Protein AF-A0A0F7SEX9-F1 (afdb_monomer_lite)

Secondary structure (DSSP, 8-state):
-HHHHHHHHHHHHHHHHTS-TTS-TTHHHHHHHHHHHHTTS-S-HHHHHHHHHHHHHHHHHHS-TTTHHHHHHHHHHHHHHHHHHHHHHHHHHHHHHHTS-SSGGGSSS-------------------------------------------------------SSTTS-S-GGGHHHHHHHHH--S--TTSTTSHHHHHHHHHHHHHHHH-HHHHSPTT--HHHHHHHHHHHHHHHHHHHHHHHHH-------HHHHHHHHHHHHHHHHHHHHHTSSSSHHHHHHHHHHHHHHHHHBTTB-HHHHHHHSPPPPTT----HHHHHHHHHHHHHHHHTTS-GGGHHHHHHHHHHHHHHHHS---TT-HHHHHHHHHHHHHHHHHHHHHHHHHHHHHHHHS-TTTHHHHHHHHHHHHHHHHHHHHS-HHHHHHHHHHHHTTS-HHHHHHHHHTSSS--BPP--------------------------PPPPTTBPPGGGTTTHHHHHHHHHHHHHHHHHHHHHHHS-GGG------S---------PPPHHHHHHHHHHHHHHHHHH-TTSS----HHHHHHHHHTTSSSPPPHHHHHHHHHHHHHHTSTT-HHHHHHHHHHHHHHHHHHS------S------SS---S------------TTS-------TT--SHHHHHHHHHHHHHHHHHHHHHHHHSHHHHGGG-

Radius of gyration: 37.51 Å; chains: 1; bounding box: 91×116×95 Å

pLDDT: mean 74.97, std 20.55, range [26.09, 97.56]

Structure (mmCIF, N/CA/C/O backbone):
data_AF-A0A0F7SEX9-F1
#
_entry.id   AF-A0A0F7SEX9-F1
#
loop_
_atom_site.group_PDB
_atom_site.id
_atom_site.type_symbol
_atom_site.label_atom_id
_atom_site.label_alt_id
_atom_site.label_comp_id
_atom_site.label_asym_id
_atom_site.label_entity_id
_atom_site.label_seq_id
_atom_site.pdbx_PDB_ins_code
_atom_site.Cartn_x
_atom_site.Cartn_y
_atom_site.Cartn_z
_atom_site.occupancy
_atom_site.B_iso_or_equiv
_atom_site.auth_seq_id
_atom_site.auth_comp_id
_atom_site.auth_asym_id
_atom_site.auth_atom_id
_atom_site.pdbx_PDB_model_num
ATOM 1 N N . MET A 1 1 ? 26.754 -6.442 15.126 1.00 50.31 1 MET A N 1
ATOM 2 C CA . MET A 1 1 ? 25.385 -6.658 15.651 1.00 50.31 1 MET A CA 1
ATOM 3 C C . MET A 1 1 ? 24.502 -7.293 14.580 1.00 50.31 1 MET A C 1
ATOM 5 O O . MET A 1 1 ? 24.713 -8.472 14.364 1.00 50.31 1 MET A O 1
ATOM 9 N N . VAL A 1 2 ? 23.645 -6.578 13.833 1.00 46.88 2 VAL A N 1
ATOM 10 C CA . VAL A 1 2 ? 22.650 -7.182 12.898 1.00 46.88 2 VAL A CA 1
ATOM 11 C C . VAL A 1 2 ? 23.217 -8.250 11.938 1.00 46.88 2 VAL A C 1
ATOM 13 O O . VAL A 1 2 ? 22.609 -9.296 11.734 1.00 46.88 2 VAL A O 1
ATOM 16 N N . ASN A 1 3 ? 24.409 -8.035 11.370 1.00 50.75 3 ASN A N 1
ATOM 17 C CA . ASN A 1 3 ? 25.024 -9.010 10.457 1.00 50.75 3 ASN A CA 1
ATOM 18 C C . ASN A 1 3 ? 25.527 -10.284 11.179 1.00 50.75 3 ASN A C 1
ATOM 20 O O . ASN A 1 3 ? 25.442 -11.383 10.640 1.00 50.75 3 ASN A O 1
ATOM 24 N N . LEU A 1 4 ? 25.996 -10.135 12.423 1.00 54.22 4 LEU A N 1
ATOM 25 C CA . LEU A 1 4 ? 26.456 -11.219 13.298 1.00 54.22 4 LEU A CA 1
ATOM 26 C C . LEU A 1 4 ? 25.269 -12.037 13.834 1.00 54.22 4 LEU A C 1
ATOM 28 O O . LEU A 1 4 ? 25.316 -13.267 13.829 1.00 54.22 4 LEU A O 1
ATOM 32 N N . THR A 1 5 ? 24.191 -11.373 14.272 1.00 64.75 5 THR A N 1
ATOM 33 C CA . THR A 1 5 ? 22.962 -12.053 14.718 1.00 64.75 5 THR A CA 1
ATOM 34 C C . THR A 1 5 ? 22.307 -12.808 13.563 1.00 64.75 5 THR A C 1
ATOM 36 O O . THR A 1 5 ? 21.886 -13.942 13.751 1.00 64.75 5 THR A O 1
ATOM 39 N N . SER A 1 6 ? 22.326 -12.254 12.345 1.00 61.44 6 SER A N 1
ATOM 40 C CA . SER A 1 6 ? 21.881 -12.949 11.127 1.00 61.44 6 SER A CA 1
ATOM 41 C C . SER A 1 6 ? 22.706 -14.210 10.820 1.00 61.44 6 SER A C 1
ATOM 43 O O . SER A 1 6 ? 22.140 -15.283 10.604 1.00 61.44 6 SER A O 1
ATOM 45 N N . GLN A 1 7 ? 24.044 -14.134 10.867 1.00 66.31 7 GLN A N 1
ATOM 46 C CA . GLN A 1 7 ? 24.910 -15.295 10.611 1.00 66.31 7 GLN A CA 1
ATOM 47 C C . GLN A 1 7 ? 24.796 -16.382 11.692 1.00 66.31 7 GLN A C 1
ATOM 49 O O . GLN A 1 7 ? 24.700 -17.565 11.362 1.00 66.31 7 GLN A O 1
ATOM 54 N N . THR A 1 8 ? 24.738 -16.007 12.973 1.00 66.38 8 THR A N 1
ATOM 55 C CA . THR A 1 8 ? 24.529 -16.972 14.072 1.00 66.38 8 THR A CA 1
ATOM 56 C C . THR A 1 8 ? 23.130 -17.591 14.046 1.00 66.38 8 THR A C 1
ATOM 58 O O . THR A 1 8 ? 23.000 -18.793 14.280 1.00 66.38 8 THR A O 1
ATOM 61 N N . TRP A 1 9 ? 22.094 -16.830 13.677 1.00 73.69 9 TRP A N 1
ATOM 62 C CA . TRP A 1 9 ? 20.739 -17.347 13.459 1.00 73.69 9 TRP A CA 1
ATOM 63 C C . TRP A 1 9 ? 20.688 -18.346 12.292 1.00 73.69 9 TRP A C 1
ATOM 65 O O . TRP A 1 9 ? 20.165 -19.446 12.460 1.00 73.69 9 TRP A O 1
ATOM 75 N N . LEU A 1 10 ? 21.322 -18.038 11.152 1.00 67.31 10 LEU A N 1
ATOM 76 C CA . LEU A 1 10 ? 21.461 -18.963 10.015 1.00 67.31 10 LEU A CA 1
ATOM 77 C C . LEU A 1 10 ? 22.216 -20.247 10.393 1.00 67.31 10 LEU A C 1
ATOM 79 O O . LEU A 1 10 ? 21.795 -21.344 10.016 1.00 67.31 10 LEU A O 1
ATOM 83 N N . ALA A 1 11 ? 23.304 -20.137 11.160 1.00 69.31 11 ALA A N 1
ATOM 84 C CA . ALA A 1 11 ? 24.061 -21.291 11.641 1.00 69.31 11 ALA A CA 1
ATOM 85 C C . ALA A 1 11 ? 23.218 -22.179 12.575 1.00 69.31 11 ALA A C 1
ATOM 87 O O . ALA A 1 11 ? 23.200 -23.399 12.412 1.00 69.31 11 ALA A O 1
ATOM 88 N N . LEU A 1 12 ? 22.458 -21.584 13.502 1.00 67.50 12 LEU A N 1
ATOM 89 C CA . LEU A 1 12 ? 21.569 -22.312 14.414 1.00 67.50 12 LEU A CA 1
ATOM 90 C C . LEU A 1 12 ? 20.350 -22.917 13.705 1.00 67.50 12 LEU A C 1
ATOM 92 O O . LEU A 1 12 ? 19.963 -24.035 14.033 1.00 67.50 12 LEU A O 1
ATOM 96 N N . GLN A 1 13 ? 19.785 -22.252 12.695 1.00 73.56 13 GLN A N 1
ATOM 97 C CA . GLN A 1 13 ? 18.715 -22.805 11.858 1.00 73.56 13 GLN A CA 1
ATOM 98 C C . GLN A 1 13 ? 19.221 -23.978 10.993 1.00 73.56 13 GLN A C 1
ATOM 100 O O . GLN A 1 13 ? 18.533 -24.991 10.820 1.00 73.56 13 GLN A O 1
ATOM 105 N N . THR A 1 14 ? 20.462 -23.889 10.507 1.00 72.44 14 THR A N 1
ATOM 106 C CA . THR A 1 14 ? 21.140 -24.988 9.802 1.00 72.44 14 THR A CA 1
ATOM 107 C C . THR A 1 14 ? 21.439 -26.149 10.756 1.00 72.44 14 THR A C 1
ATOM 109 O O . THR A 1 14 ? 21.273 -27.307 10.385 1.00 72.44 14 THR A O 1
ATOM 112 N N . LEU A 1 15 ? 21.808 -25.879 12.011 1.00 67.00 15 LEU A N 1
ATOM 113 C CA . LEU A 1 15 ? 21.978 -26.916 13.032 1.00 67.00 15 LEU A CA 1
ATOM 114 C C . LEU A 1 15 ? 20.634 -27.598 13.356 1.00 67.00 15 LEU A C 1
ATOM 116 O O . LEU A 1 15 ? 20.541 -28.823 13.331 1.00 67.00 15 LEU A O 1
ATOM 120 N N . ALA A 1 16 ? 19.577 -26.809 13.575 1.00 70.50 16 ALA A N 1
ATOM 121 C CA . ALA A 1 16 ? 18.230 -27.279 13.903 1.00 70.50 16 ALA A CA 1
ATOM 122 C C . ALA A 1 16 ? 17.626 -28.192 12.828 1.00 70.50 16 ALA A C 1
ATOM 124 O O . ALA A 1 16 ? 17.022 -29.210 13.151 1.00 70.50 16 ALA A O 1
ATOM 125 N N . SER A 1 17 ? 17.819 -27.857 11.550 1.00 69.62 17 SER A N 1
ATOM 126 C CA . SER A 1 17 ? 17.311 -28.652 10.421 1.00 69.62 17 SER A CA 1
ATOM 127 C C . SER A 1 17 ? 18.045 -29.985 10.206 1.00 69.62 17 SER A C 1
ATOM 129 O O . SER A 1 17 ? 17.535 -30.841 9.486 1.00 69.62 17 SER A O 1
ATOM 131 N N . ASN A 1 18 ? 19.196 -30.195 10.856 1.00 64.62 18 ASN A N 1
ATOM 132 C CA . ASN A 1 18 ? 19.964 -31.444 10.809 1.00 64.62 18 ASN A CA 1
ATOM 133 C C . ASN A 1 18 ? 19.754 -32.356 12.037 1.00 64.62 18 ASN A C 1
ATOM 135 O O . ASN A 1 18 ? 20.327 -33.445 12.084 1.00 64.62 18 ASN A O 1
ATOM 139 N N . LEU A 1 19 ? 18.961 -31.940 13.031 1.00 62.06 19 LEU A N 1
ATOM 140 C CA . LEU A 1 19 ? 18.776 -32.666 14.294 1.00 62.06 19 LEU A CA 1
ATOM 141 C C . LEU A 1 19 ? 17.376 -33.310 14.383 1.00 62.06 19 LEU A C 1
ATOM 143 O O . LEU A 1 19 ? 16.399 -32.742 13.892 1.00 62.06 19 LEU A O 1
ATOM 147 N N . PRO A 1 20 ? 17.240 -34.505 14.996 1.00 62.12 20 PRO A N 1
ATOM 148 C CA . PRO A 1 20 ? 15.960 -35.202 15.066 1.00 62.12 20 PRO A CA 1
ATOM 149 C C . PRO A 1 20 ? 14.944 -34.430 15.934 1.00 62.12 20 PRO A C 1
ATOM 151 O O . PRO A 1 20 ? 15.291 -33.964 17.024 1.00 62.12 20 PRO A O 1
ATOM 154 N N . PRO A 1 21 ? 13.664 -34.341 15.515 1.00 55.91 21 PRO A N 1
ATOM 155 C CA . PRO A 1 21 ? 12.673 -33.444 16.124 1.00 55.91 21 PRO A CA 1
ATOM 156 C C . PRO A 1 21 ? 12.322 -33.775 17.583 1.00 55.91 21 PRO A C 1
ATOM 158 O O . PRO A 1 21 ? 11.747 -32.945 18.283 1.00 55.91 21 PRO A O 1
ATOM 161 N N . SER A 1 22 ? 12.680 -34.966 18.067 1.00 50.59 22 SER A N 1
ATOM 162 C CA . SER A 1 22 ? 12.463 -35.402 19.449 1.00 50.59 22 SER A CA 1
ATOM 163 C C . SER A 1 22 ? 13.447 -34.817 20.471 1.00 50.59 22 SER A C 1
ATOM 165 O O . SER A 1 22 ? 13.257 -35.053 21.659 1.00 50.59 22 SER A O 1
ATOM 167 N N . ALA A 1 23 ? 14.509 -34.117 20.046 1.00 51.88 23 ALA A N 1
ATOM 168 C CA . ALA A 1 23 ? 15.618 -33.749 20.935 1.00 51.88 23 ALA A CA 1
ATOM 169 C C . ALA A 1 23 ? 15.645 -32.281 21.416 1.00 51.88 23 ALA A C 1
ATOM 171 O O . ALA A 1 23 ? 16.229 -32.021 22.462 1.00 51.88 23 ALA A O 1
ATOM 172 N N . LEU A 1 24 ? 15.088 -31.315 20.667 1.00 59.19 24 LEU A N 1
ATOM 173 C CA . LEU A 1 24 ? 15.517 -29.900 20.781 1.00 59.19 24 LEU A CA 1
ATOM 174 C C . LEU A 1 24 ? 14.418 -28.821 20.654 1.00 59.19 24 LEU A C 1
ATOM 176 O O . LEU A 1 24 ? 14.728 -27.653 20.427 1.00 59.19 24 LEU A O 1
ATOM 180 N N . SER A 1 25 ? 13.134 -29.159 20.800 1.00 62.50 25 SER A N 1
ATOM 181 C CA . SER A 1 25 ? 12.043 -28.235 20.432 1.00 62.50 25 SER A CA 1
ATOM 182 C C . SER A 1 25 ? 11.862 -26.998 21.327 1.00 62.50 25 SER A C 1
ATOM 184 O O . SER A 1 25 ? 11.297 -26.014 20.855 1.00 62.50 25 SER A O 1
ATOM 186 N N . THR A 1 26 ? 12.316 -26.998 22.585 1.00 66.88 26 THR A N 1
ATOM 187 C CA . THR A 1 26 ? 12.073 -25.888 23.533 1.00 66.88 26 THR A CA 1
ATOM 188 C C . THR A 1 26 ? 13.265 -24.942 23.677 1.00 66.88 26 THR A C 1
ATOM 190 O O . THR A 1 26 ? 13.129 -23.748 23.418 1.00 66.88 26 THR A O 1
ATOM 193 N N . GLU A 1 27 ? 14.443 -25.446 24.055 1.00 67.38 27 GLU A N 1
ATOM 194 C CA . GLU A 1 27 ? 15.616 -24.598 24.333 1.00 67.38 27 GLU A CA 1
ATOM 195 C C . GLU A 1 27 ? 16.182 -23.934 23.071 1.00 67.38 27 GLU A C 1
ATOM 197 O O . GLU A 1 27 ? 16.547 -22.759 23.104 1.00 67.38 27 GLU A O 1
ATOM 202 N N . LEU A 1 28 ? 16.205 -24.651 21.942 1.00 70.88 28 LEU A N 1
ATOM 203 C CA . LEU A 1 28 ? 16.717 -24.114 20.680 1.00 70.88 28 LEU A CA 1
ATOM 204 C C . LEU A 1 28 ? 15.730 -23.110 20.061 1.00 70.88 28 LEU A C 1
ATOM 206 O O . LEU A 1 28 ? 16.152 -22.067 19.566 1.00 70.88 28 LEU A O 1
ATOM 210 N N . SER A 1 29 ? 14.420 -23.352 20.186 1.00 69.19 29 SER A N 1
ATOM 211 C CA . SER A 1 29 ? 13.394 -22.357 19.843 1.00 69.19 29 SER A CA 1
ATOM 212 C C . SER A 1 29 ? 13.515 -21.101 20.709 1.00 69.19 29 SER A C 1
ATOM 214 O O . SER A 1 29 ? 13.436 -19.998 20.184 1.00 69.19 29 SER A O 1
ATOM 216 N N . SER A 1 30 ? 13.785 -21.243 22.013 1.00 72.44 30 SER A N 1
ATOM 217 C CA . SER A 1 30 ? 14.062 -20.103 22.899 1.00 72.44 30 SER A CA 1
ATOM 218 C C . SER A 1 30 ? 15.285 -19.301 22.431 1.00 72.44 30 SER A C 1
ATOM 220 O O . SER A 1 30 ? 15.210 -18.080 22.308 1.00 72.44 30 SER A O 1
ATOM 222 N N . ALA A 1 31 ? 16.386 -19.977 22.076 1.00 68.06 31 ALA A N 1
ATOM 223 C CA . ALA A 1 31 ? 17.592 -19.329 21.554 1.00 68.06 31 ALA A CA 1
ATOM 224 C C . ALA A 1 31 ? 17.346 -18.576 20.231 1.00 68.06 31 ALA A C 1
ATOM 226 O O . ALA A 1 31 ? 17.826 -17.455 20.063 1.00 68.06 31 ALA A O 1
ATOM 227 N N . LEU A 1 32 ? 16.579 -19.166 19.306 1.00 69.12 32 LEU A N 1
ATOM 228 C CA . LEU A 1 32 ? 16.201 -18.516 18.047 1.00 69.12 32 LEU A CA 1
ATOM 229 C C . LEU A 1 32 ? 15.295 -17.299 18.278 1.00 69.12 32 LEU A C 1
ATOM 231 O O . LEU A 1 32 ? 15.497 -16.281 17.620 1.00 69.12 32 LEU A O 1
ATOM 235 N N . THR A 1 33 ? 14.360 -17.363 19.233 1.00 71.56 33 THR A N 1
ATOM 236 C CA . THR A 1 33 ? 13.505 -16.224 19.609 1.00 71.56 33 THR A CA 1
ATOM 237 C C . THR A 1 33 ? 14.325 -15.077 20.205 1.00 71.56 33 THR A C 1
ATOM 239 O O . THR A 1 33 ? 14.136 -13.936 19.797 1.00 71.56 33 THR A O 1
ATOM 242 N N . VAL A 1 34 ? 15.280 -15.367 21.101 1.00 69.50 34 VAL A N 1
ATOM 243 C CA . VAL A 1 34 ? 16.182 -14.354 21.690 1.00 69.50 34 VAL A CA 1
ATOM 244 C C . VAL A 1 34 ? 17.080 -13.707 20.627 1.00 69.50 34 VAL A C 1
ATOM 246 O O . VAL A 1 34 ? 17.267 -12.493 20.631 1.00 69.50 34 VAL A O 1
ATOM 249 N N . LEU A 1 35 ? 17.598 -14.482 19.667 1.00 64.44 35 LEU A N 1
ATOM 250 C CA . LEU A 1 35 ? 18.348 -13.926 18.531 1.00 64.44 35 LEU A CA 1
ATOM 251 C C . LEU A 1 35 ? 17.476 -13.072 17.611 1.00 64.44 35 LEU A C 1
ATOM 253 O O . LEU A 1 35 ? 17.944 -12.059 17.097 1.00 64.44 35 LEU A O 1
ATOM 257 N N . GLN A 1 36 ? 16.221 -13.469 17.406 1.00 65.38 36 GLN A N 1
ATOM 258 C CA . GLN A 1 36 ? 15.278 -12.724 16.584 1.00 65.38 36 GLN A CA 1
ATOM 259 C C . GLN A 1 36 ? 14.881 -11.394 17.242 1.00 65.38 36 GLN A C 1
ATOM 261 O O . GLN A 1 36 ? 14.830 -10.389 16.540 1.00 65.38 36 GLN A O 1
ATOM 266 N N . SER A 1 37 ? 14.683 -11.343 18.566 1.00 64.06 37 SER A N 1
ATOM 267 C CA . SER A 1 37 ? 14.454 -10.076 19.280 1.00 64.06 37 SER A CA 1
ATOM 268 C C . SER A 1 37 ? 15.699 -9.179 19.287 1.00 64.06 37 SER A C 1
ATOM 270 O O . SER A 1 37 ? 15.597 -7.994 18.974 1.00 64.06 37 SER A O 1
ATOM 272 N N . ALA A 1 38 ? 16.884 -9.748 19.543 1.00 62.81 38 ALA A N 1
ATOM 273 C CA . ALA A 1 38 ? 18.155 -9.013 19.546 1.00 62.81 38 ALA A CA 1
ATOM 274 C C . ALA A 1 38 ? 18.542 -8.451 18.163 1.00 62.81 38 ALA A C 1
ATOM 276 O O . ALA A 1 38 ? 19.278 -7.469 18.055 1.00 62.81 38 ALA A O 1
ATOM 277 N N . ALA A 1 39 ? 18.063 -9.071 17.080 1.00 55.50 39 ALA A N 1
ATOM 278 C CA . ALA A 1 39 ? 18.283 -8.597 15.717 1.00 55.50 39 ALA A CA 1
ATOM 279 C C . ALA A 1 39 ? 17.370 -7.428 15.303 1.00 55.50 39 ALA A C 1
ATOM 281 O O . ALA A 1 39 ? 17.669 -6.795 14.289 1.00 55.50 39 ALA A O 1
ATOM 282 N N . LEU A 1 40 ? 16.280 -7.165 16.038 1.00 50.12 40 LEU A N 1
ATOM 283 C CA . LEU A 1 40 ? 15.238 -6.222 15.626 1.00 50.12 40 LEU A CA 1
ATOM 284 C C . LEU A 1 40 ? 15.332 -4.846 16.315 1.00 50.12 40 LEU A C 1
ATOM 286 O O . LEU A 1 40 ? 15.417 -3.862 15.587 1.00 50.12 40 LEU A O 1
ATOM 290 N N . ASP A 1 41 ? 15.372 -4.748 17.656 1.00 54.31 41 ASP A N 1
ATOM 291 C CA . ASP A 1 41 ? 15.029 -3.468 18.332 1.00 54.31 41 ASP A CA 1
ATOM 292 C C . ASP A 1 41 ? 15.839 -3.060 19.599 1.00 54.31 41 ASP A C 1
ATOM 294 O O . ASP A 1 41 ? 15.456 -2.116 20.292 1.00 54.31 41 ASP A O 1
ATOM 298 N N . SER A 1 42 ? 16.964 -3.705 19.948 1.00 44.41 42 SER A N 1
ATOM 299 C CA . SER A 1 42 ? 17.613 -3.473 21.264 1.00 44.41 42 SER A CA 1
ATOM 300 C C . SER A 1 42 ? 18.743 -2.419 21.315 1.00 44.41 42 SER A C 1
ATOM 302 O O . SER A 1 42 ? 19.678 -2.479 20.511 1.00 44.41 42 SER A O 1
ATOM 304 N N . PRO A 1 43 ? 18.752 -1.506 22.317 1.00 43.81 43 PRO A N 1
ATOM 305 C CA . PRO A 1 43 ? 19.847 -0.563 22.570 1.00 43.81 43 PRO A CA 1
ATOM 306 C C . PRO A 1 43 ? 20.929 -1.064 23.557 1.00 43.81 43 PRO A C 1
ATOM 308 O O . PRO A 1 43 ? 21.867 -0.317 23.834 1.00 43.81 43 PRO A O 1
ATOM 311 N N . SER A 1 44 ? 20.823 -2.279 24.123 1.00 51.47 44 SER A N 1
ATOM 312 C CA . SER A 1 44 ? 21.706 -2.770 25.206 1.00 51.47 44 SER A CA 1
ATOM 313 C C . SER A 1 44 ? 22.398 -4.103 24.859 1.00 51.47 44 SER A C 1
ATOM 315 O O . SER A 1 44 ? 21.866 -5.173 25.163 1.00 51.47 44 SER A O 1
ATOM 317 N N . PRO A 1 45 ? 23.612 -4.088 24.267 1.00 55.31 45 PRO A N 1
ATOM 318 C CA . PRO A 1 45 ? 24.263 -5.300 23.755 1.00 55.31 45 PRO A CA 1
ATOM 319 C C . PRO A 1 45 ? 24.773 -6.272 24.834 1.00 55.31 45 PRO A C 1
ATOM 321 O O . PRO A 1 45 ? 25.114 -7.408 24.516 1.00 55.31 45 PRO A O 1
ATOM 324 N N . THR A 1 46 ? 24.881 -5.853 26.098 1.00 57.88 46 THR A N 1
ATOM 325 C CA . THR A 1 46 ? 25.536 -6.644 27.157 1.00 57.88 46 THR A CA 1
ATOM 326 C C . THR A 1 46 ? 24.602 -7.628 27.858 1.00 57.88 46 THR A C 1
ATOM 328 O O . THR A 1 46 ? 25.022 -8.740 28.169 1.00 57.88 46 THR A O 1
ATOM 331 N N . THR A 1 47 ? 23.343 -7.256 28.095 1.00 61.56 47 THR A N 1
ATOM 332 C CA . THR A 1 47 ? 22.352 -8.095 28.792 1.00 61.56 47 THR A CA 1
ATOM 333 C C . THR A 1 47 ? 21.885 -9.268 27.936 1.00 61.56 47 THR A C 1
ATOM 335 O O . THR A 1 47 ? 21.977 -10.417 28.360 1.00 61.56 47 THR A O 1
ATOM 338 N N . GLU A 1 48 ? 21.478 -9.001 26.694 1.00 65.06 48 GLU A N 1
ATOM 339 C CA . GLU A 1 48 ? 20.997 -10.038 25.769 1.00 65.06 48 GLU A CA 1
ATOM 340 C C . GLU A 1 48 ? 22.084 -11.051 25.418 1.00 65.06 48 GLU A C 1
ATOM 342 O O . GLU A 1 48 ? 21.797 -12.226 25.200 1.00 65.06 48 GLU A O 1
ATOM 347 N N . TRP A 1 49 ? 23.349 -10.626 25.419 1.00 67.56 49 TRP A N 1
ATOM 348 C CA . TRP A 1 49 ? 24.460 -11.535 25.188 1.00 67.56 49 TRP A CA 1
ATOM 349 C C . TRP A 1 49 ? 24.671 -12.529 26.333 1.00 67.56 49 TRP A C 1
ATOM 351 O O . TRP A 1 49 ? 24.961 -13.699 26.083 1.00 67.56 49 TRP A O 1
ATOM 361 N N . VAL A 1 50 ? 24.480 -12.099 27.583 1.00 70.88 50 VAL A N 1
ATOM 362 C CA . VAL A 1 50 ? 24.534 -12.993 28.749 1.00 70.88 50 VAL A CA 1
ATOM 363 C C . VAL A 1 50 ? 23.394 -14.014 28.691 1.00 70.88 50 VAL A C 1
ATOM 365 O O . VAL A 1 50 ? 23.632 -15.203 28.904 1.00 70.88 50 VAL A O 1
ATOM 368 N N . ASP A 1 51 ? 22.183 -13.601 28.314 1.00 70.25 51 ASP A N 1
ATOM 369 C CA . ASP A 1 51 ? 21.045 -14.517 28.162 1.00 70.25 51 ASP A CA 1
ATOM 370 C C . ASP A 1 51 ? 21.201 -15.472 26.968 1.00 70.25 51 ASP A C 1
ATOM 372 O O . ASP A 1 51 ? 20.897 -16.667 27.079 1.00 70.25 51 ASP A O 1
ATOM 376 N N . LEU A 1 52 ? 21.773 -14.996 25.858 1.00 74.75 52 LEU A N 1
ATOM 377 C CA . LEU A 1 52 ? 22.179 -15.829 24.729 1.00 74.75 52 LEU A CA 1
ATOM 378 C C . LEU A 1 52 ? 23.206 -16.883 25.168 1.00 74.75 52 LEU A C 1
ATOM 380 O O . LEU A 1 52 ? 23.012 -18.070 24.903 1.00 74.75 52 LEU A O 1
ATOM 384 N N . GLN A 1 53 ? 24.271 -16.481 25.872 1.00 72.44 53 GLN A N 1
ATOM 385 C CA . GLN A 1 53 ? 25.279 -17.407 26.394 1.00 72.44 53 GLN A CA 1
ATOM 386 C C . GLN A 1 53 ? 24.661 -18.444 27.333 1.00 72.44 53 GLN A C 1
ATOM 388 O O . GLN A 1 53 ? 24.889 -19.639 27.157 1.00 72.44 53 GLN A O 1
ATOM 393 N N . ASN A 1 54 ? 23.838 -18.011 28.290 1.00 73.44 54 ASN A N 1
ATOM 394 C CA . ASN A 1 54 ? 23.154 -18.897 29.231 1.00 73.44 54 ASN A CA 1
ATOM 395 C C . ASN A 1 54 ? 22.246 -19.910 28.515 1.00 73.44 54 ASN A C 1
ATOM 397 O O . ASN A 1 54 ? 22.153 -21.064 28.937 1.00 73.44 54 ASN A O 1
ATOM 401 N N . THR A 1 55 ? 21.601 -19.508 27.419 1.00 74.31 55 THR A N 1
ATOM 402 C CA . THR A 1 55 ? 20.746 -20.395 26.618 1.00 74.31 55 THR A CA 1
ATOM 403 C C . THR A 1 55 ? 21.576 -21.359 25.765 1.00 74.31 55 THR A C 1
ATOM 405 O O . THR A 1 55 ? 21.292 -22.555 25.742 1.00 74.31 55 THR A O 1
ATOM 408 N N . LEU A 1 56 ? 22.659 -20.895 25.136 1.00 75.50 56 LEU A N 1
ATOM 409 C CA . LEU A 1 56 ? 23.557 -21.742 24.342 1.00 75.50 56 LEU A CA 1
ATOM 410 C C . LEU A 1 56 ? 24.355 -22.735 25.206 1.00 75.50 56 LEU A C 1
ATOM 412 O O . LEU A 1 56 ? 24.625 -23.846 24.755 1.00 75.50 56 LEU A O 1
ATOM 416 N N . ILE A 1 57 ? 24.657 -22.401 26.466 1.00 75.88 57 ILE A N 1
ATOM 417 C CA . ILE A 1 57 ? 25.229 -23.337 27.450 1.00 75.88 57 ILE A CA 1
ATOM 418 C C . ILE A 1 57 ? 24.252 -24.484 27.755 1.00 75.88 57 ILE A C 1
ATOM 420 O O . ILE A 1 57 ? 24.681 -25.637 27.823 1.00 75.88 57 ILE A O 1
ATOM 424 N N . LYS A 1 58 ? 22.947 -24.201 27.886 1.00 77.25 58 LYS A N 1
ATOM 425 C CA . LYS A 1 58 ? 21.915 -25.238 28.072 1.00 77.25 58 LYS A CA 1
ATOM 426 C C . LYS A 1 58 ? 21.787 -26.127 26.835 1.00 77.25 58 LYS A C 1
ATOM 428 O O . LYS A 1 58 ? 21.944 -27.338 26.947 1.00 77.25 58 LYS A O 1
ATOM 433 N N . VAL A 1 59 ? 21.674 -25.530 25.643 1.00 77.06 59 VAL A N 1
ATOM 434 C CA . VAL A 1 59 ? 21.655 -26.272 24.367 1.00 77.06 59 VAL A CA 1
ATOM 435 C C . VAL A 1 59 ? 22.904 -27.156 24.213 1.00 77.06 59 VAL A C 1
ATOM 437 O O . VAL A 1 59 ? 22.788 -28.311 23.811 1.00 77.06 59 VAL A O 1
ATOM 440 N N . ARG A 1 60 ? 24.096 -26.676 24.602 1.00 80.56 60 ARG A N 1
ATOM 441 C CA . ARG A 1 60 ? 25.342 -27.467 24.602 1.00 80.56 60 ARG A CA 1
ATOM 442 C C . ARG A 1 60 ? 25.304 -28.654 25.571 1.00 80.56 60 ARG A C 1
ATOM 444 O O . ARG A 1 60 ? 25.856 -29.705 25.251 1.00 80.56 60 ARG A O 1
ATOM 451 N N . ALA A 1 61 ? 24.675 -28.501 26.736 1.00 77.00 61 ALA A N 1
ATOM 452 C CA . ALA A 1 61 ? 24.485 -29.589 27.696 1.00 77.00 61 ALA A CA 1
ATOM 453 C C . ALA A 1 61 ? 23.471 -30.639 27.197 1.00 77.00 61 ALA A C 1
ATOM 455 O O . ALA A 1 61 ? 23.642 -31.824 27.476 1.00 77.00 61 ALA A O 1
ATOM 456 N N . SER A 1 62 ? 22.470 -30.206 26.424 1.00 75.00 62 SER A N 1
ATOM 457 C CA . SER A 1 62 ? 21.419 -31.042 25.825 1.00 75.00 62 SER A CA 1
ATOM 458 C C . SER A 1 62 ? 21.845 -31.768 24.528 1.00 75.00 62 SER A C 1
ATOM 460 O O . SER A 1 62 ? 21.150 -32.679 24.079 1.00 75.00 62 SER A O 1
ATOM 462 N N . LEU A 1 63 ? 22.978 -31.401 23.913 1.00 79.44 63 LEU A N 1
ATOM 463 C CA . LEU A 1 63 ? 23.498 -32.025 22.685 1.00 79.44 63 LEU A CA 1
ATOM 464 C C . LEU A 1 63 ? 24.276 -33.327 22.937 1.00 79.44 63 LEU A C 1
ATOM 466 O O . LEU A 1 63 ? 25.006 -33.471 23.920 1.00 79.44 63 LEU A O 1
ATOM 470 N N . GLN A 1 64 ? 24.196 -34.254 21.976 1.00 83.81 64 GLN A N 1
ATOM 471 C CA . GLN A 1 64 ? 25.032 -35.458 21.957 1.00 83.81 64 GLN A CA 1
ATOM 472 C C . GLN A 1 64 ? 26.517 -35.101 21.775 1.00 83.81 64 GLN A C 1
ATOM 474 O O . GLN A 1 64 ? 26.860 -34.135 21.091 1.00 83.81 64 GLN A O 1
ATOM 479 N N . GLU A 1 65 ? 27.411 -35.920 22.341 1.00 81.38 65 GLU A N 1
ATOM 480 C CA . GLU A 1 65 ? 28.872 -35.718 22.330 1.00 81.38 65 GLU A CA 1
ATOM 481 C C . GLU A 1 65 ? 29.460 -35.435 20.935 1.00 81.38 65 GLU A C 1
ATOM 483 O O . GLU A 1 65 ? 30.439 -34.703 20.810 1.00 81.38 65 GLU A O 1
ATOM 488 N N . GLN A 1 66 ? 28.842 -35.984 19.885 1.00 76.88 66 GLN A N 1
ATOM 489 C CA . GLN A 1 66 ? 29.287 -35.861 18.496 1.00 76.88 66 GLN A CA 1
ATOM 490 C C . GLN A 1 66 ? 28.987 -34.487 17.859 1.00 76.88 66 GLN A C 1
ATOM 492 O O . GLN A 1 66 ? 29.667 -34.105 16.906 1.00 76.88 66 GLN A O 1
ATOM 497 N N . ASP A 1 67 ? 28.021 -33.724 18.387 1.00 77.69 67 ASP A N 1
ATOM 498 C CA . ASP A 1 67 ? 27.620 -32.413 17.847 1.00 77.69 67 ASP A CA 1
ATOM 499 C C . ASP A 1 67 ? 28.127 -31.219 18.670 1.00 77.69 67 ASP A C 1
ATOM 501 O O . ASP A 1 67 ? 28.256 -30.116 18.129 1.00 77.69 67 ASP A O 1
ATOM 505 N N . LYS A 1 68 ? 28.519 -31.440 19.935 1.00 81.62 68 LYS A N 1
ATOM 506 C CA . LYS A 1 68 ? 29.214 -30.444 20.775 1.00 81.62 68 LYS A CA 1
ATOM 507 C C . LYS A 1 68 ? 30.357 -29.701 20.049 1.00 81.62 68 LYS A C 1
ATOM 509 O O . LYS A 1 68 ? 30.323 -28.472 20.074 1.00 81.62 68 LYS A O 1
ATOM 514 N N . PRO A 1 69 ? 31.303 -30.355 19.332 1.00 83.75 69 PRO A N 1
ATOM 515 C CA . PRO A 1 69 ? 32.392 -29.637 18.659 1.00 83.75 69 PRO A CA 1
ATOM 516 C C . PRO A 1 69 ? 31.933 -28.693 17.534 1.00 83.75 69 PRO A C 1
ATOM 518 O O . PRO A 1 69 ? 32.613 -27.706 17.265 1.00 83.75 69 PRO A O 1
ATOM 521 N N . LYS A 1 70 ? 30.781 -28.940 16.887 1.00 76.88 70 LYS A N 1
ATOM 522 C CA . LYS A 1 70 ? 30.234 -28.015 15.874 1.00 76.88 70 LYS A CA 1
ATOM 523 C C . LYS A 1 70 ? 29.669 -26.755 16.525 1.00 76.88 70 LYS A C 1
ATOM 525 O O . LYS A 1 70 ? 29.914 -25.657 16.035 1.00 76.88 70 LYS A O 1
ATOM 530 N N . LEU A 1 71 ? 28.933 -26.910 17.630 1.00 78.88 71 LEU A N 1
ATOM 531 C CA . LEU A 1 71 ? 28.424 -25.768 18.391 1.00 78.88 71 LEU A CA 1
ATOM 532 C C . LEU A 1 71 ? 29.578 -24.957 18.998 1.00 78.88 71 LEU A C 1
ATOM 534 O O . LEU A 1 71 ? 29.537 -23.731 18.970 1.00 78.88 71 LEU A O 1
ATOM 538 N N . ASP A 1 72 ? 30.627 -25.628 19.477 1.00 80.94 72 ASP A N 1
ATOM 539 C CA . ASP A 1 72 ? 31.826 -24.980 20.017 1.00 80.94 72 ASP A CA 1
ATOM 540 C C . ASP A 1 72 ? 32.580 -24.159 18.964 1.00 80.94 72 ASP A C 1
ATOM 542 O O . ASP A 1 72 ? 33.023 -23.052 19.270 1.00 80.94 72 ASP A O 1
ATOM 546 N N . GLN A 1 73 ? 32.661 -24.642 17.719 1.00 82.19 73 GLN A N 1
ATOM 547 C CA . GLN A 1 73 ? 33.209 -23.873 16.600 1.00 82.19 73 GLN A CA 1
ATOM 548 C C . GLN A 1 73 ? 32.373 -22.610 16.326 1.00 82.19 73 GLN A C 1
ATOM 550 O O . GLN A 1 73 ? 32.920 -21.512 16.320 1.00 82.19 73 GLN A O 1
ATOM 555 N N . ILE A 1 74 ? 31.045 -22.741 16.205 1.00 75.25 74 ILE A N 1
ATOM 556 C CA . ILE A 1 74 ? 30.128 -21.605 15.973 1.00 75.25 74 ILE A CA 1
ATOM 557 C C . ILE A 1 74 ? 30.226 -20.565 17.107 1.00 75.25 74 ILE A C 1
ATOM 559 O O . ILE A 1 74 ? 30.243 -19.361 16.852 1.00 75.25 74 ILE A O 1
ATOM 563 N N . LEU A 1 75 ? 30.325 -21.019 18.361 1.00 76.25 75 LEU A N 1
ATOM 564 C CA . LEU A 1 75 ? 30.523 -20.156 19.529 1.00 76.25 75 LEU A CA 1
ATOM 565 C C . LEU A 1 75 ? 31.894 -19.464 19.524 1.00 76.25 75 LEU A C 1
ATOM 567 O O . LEU A 1 75 ? 31.989 -18.312 19.947 1.00 76.25 75 LEU A O 1
ATOM 571 N N . SER A 1 76 ? 32.944 -20.149 19.067 1.00 79.38 76 SER A N 1
ATOM 572 C CA . SER A 1 76 ? 34.292 -19.588 18.940 1.00 79.38 76 SER A CA 1
ATOM 573 C C . SER A 1 76 ? 34.348 -18.502 17.865 1.00 79.38 76 SER A C 1
ATOM 575 O O . SER A 1 76 ? 34.841 -17.407 18.132 1.00 79.38 76 SER A O 1
ATOM 577 N N . ASP A 1 77 ? 33.788 -18.777 16.686 1.00 74.06 77 ASP A N 1
ATOM 578 C CA . ASP A 1 77 ? 33.785 -17.853 15.548 1.00 74.06 77 ASP A CA 1
ATOM 579 C C . ASP A 1 77 ? 32.980 -16.586 15.872 1.00 74.06 77 ASP A C 1
ATOM 581 O O . ASP A 1 77 ? 33.482 -15.470 15.721 1.00 74.06 77 ASP A O 1
ATOM 585 N N . ALA A 1 78 ? 31.784 -16.742 16.455 1.00 68.62 78 ALA A N 1
ATOM 586 C CA . ALA A 1 78 ? 30.990 -15.609 16.926 1.00 68.62 78 ALA A CA 1
ATOM 587 C C . ALA A 1 78 ? 31.739 -14.776 17.985 1.00 68.62 78 ALA A C 1
ATOM 589 O O . ALA A 1 78 ? 31.655 -13.545 17.983 1.00 68.62 78 ALA A O 1
ATOM 590 N N . ARG A 1 79 ? 32.480 -15.425 18.897 1.00 72.81 79 ARG A N 1
ATOM 591 C CA . ARG A 1 79 ? 33.221 -14.750 19.975 1.00 72.81 79 ARG A CA 1
ATOM 592 C C . ARG A 1 79 ? 34.380 -13.902 19.458 1.00 72.81 79 ARG A C 1
ATOM 594 O O . ARG A 1 79 ? 34.550 -12.790 19.955 1.00 72.81 79 ARG A O 1
ATOM 601 N N . GLU A 1 80 ? 35.149 -14.388 18.487 1.00 71.69 80 GLU A N 1
ATOM 602 C CA . GLU A 1 80 ? 36.214 -13.590 17.862 1.00 71.69 80 GLU A CA 1
ATOM 603 C C . GLU A 1 80 ? 35.637 -12.426 17.035 1.00 71.69 80 GLU A C 1
ATOM 605 O O . GLU A 1 80 ? 36.134 -11.304 17.139 1.00 71.69 80 GLU A O 1
ATOM 610 N N . GLU A 1 81 ? 34.528 -12.623 16.309 1.00 68.25 81 GLU A N 1
ATOM 611 C CA . GLU A 1 81 ? 33.882 -11.529 15.563 1.00 68.25 81 GLU A CA 1
ATOM 612 C C . GLU A 1 81 ? 33.328 -10.433 16.502 1.00 68.25 81 GLU A C 1
ATOM 614 O O . GLU A 1 81 ? 33.500 -9.238 16.245 1.00 68.25 81 GLU A O 1
ATOM 619 N N . MET A 1 82 ? 32.744 -10.803 17.650 1.00 59.84 82 MET A N 1
ATOM 620 C CA . MET A 1 82 ? 32.334 -9.831 18.678 1.00 59.84 82 MET A CA 1
ATOM 621 C C . MET A 1 82 ? 33.506 -9.112 19.331 1.00 59.84 82 MET A C 1
ATOM 623 O O . MET A 1 82 ? 33.391 -7.925 19.625 1.00 59.84 82 MET A O 1
ATOM 627 N N . LYS A 1 83 ? 34.626 -9.800 19.563 1.00 70.19 83 LYS A N 1
ATOM 628 C CA . LYS A 1 83 ? 35.827 -9.178 20.122 1.00 70.19 83 LYS A CA 1
ATOM 629 C C . LYS A 1 83 ? 36.335 -8.065 19.201 1.00 70.19 83 LYS A C 1
ATOM 631 O O . LYS A 1 83 ? 36.564 -6.957 19.677 1.00 70.19 83 LYS A O 1
ATOM 636 N N . GLY A 1 84 ? 36.372 -8.314 17.888 1.00 69.06 84 GLY A N 1
ATOM 637 C CA . GLY A 1 84 ? 36.675 -7.287 16.887 1.00 69.06 84 GLY A CA 1
ATOM 638 C C . GLY A 1 84 ? 35.693 -6.107 16.906 1.00 69.06 84 GLY A C 1
ATOM 639 O O . GLY A 1 84 ? 36.117 -4.959 16.813 1.00 69.06 84 GLY A O 1
ATOM 640 N N . LEU A 1 85 ? 34.390 -6.358 17.090 1.00 57.19 85 LEU A N 1
ATOM 641 C CA . LEU A 1 85 ? 33.382 -5.294 17.207 1.00 57.19 85 LEU A CA 1
ATOM 642 C C . LEU A 1 85 ? 33.520 -4.469 18.498 1.00 57.19 85 LEU A C 1
ATOM 644 O O . LEU A 1 85 ? 33.382 -3.251 18.445 1.00 57.19 85 LEU A O 1
ATOM 648 N N . VAL A 1 86 ? 33.814 -5.095 19.642 1.00 63.19 86 VAL A N 1
ATOM 649 C CA . VAL A 1 86 ? 34.033 -4.391 20.920 1.00 63.19 86 VAL A CA 1
ATOM 650 C C . VAL A 1 86 ? 35.315 -3.560 20.874 1.00 63.19 86 VAL A C 1
ATOM 652 O O . VAL A 1 86 ? 35.316 -2.422 21.336 1.00 63.19 86 VAL A O 1
ATOM 655 N N . GLU A 1 87 ? 36.388 -4.079 20.274 1.00 64.94 87 GLU A N 1
ATOM 656 C CA . GLU A 1 87 ? 37.616 -3.314 20.030 1.00 64.94 87 GLU A CA 1
ATOM 657 C C . GLU A 1 87 ? 37.346 -2.125 19.084 1.00 64.94 87 GLU A C 1
ATOM 659 O O . GLU A 1 87 ? 37.797 -1.010 19.347 1.00 64.94 87 GLU A O 1
ATOM 664 N N . GLN A 1 88 ? 36.531 -2.311 18.039 1.00 56.25 88 GLN A N 1
ATOM 665 C CA . GLN A 1 88 ? 36.151 -1.245 17.105 1.00 56.25 88 GLN A CA 1
ATOM 666 C C . GLN A 1 88 ? 35.272 -0.158 17.753 1.00 56.25 88 GLN A C 1
ATOM 668 O O . GLN A 1 88 ? 35.469 1.026 17.474 1.00 56.25 88 GLN A O 1
ATOM 673 N N . ASP A 1 89 ? 34.342 -0.527 18.638 1.00 52.12 89 ASP A N 1
ATOM 674 C CA . ASP A 1 89 ? 33.475 0.428 19.341 1.00 52.12 89 ASP A CA 1
ATOM 675 C C . ASP A 1 89 ? 34.219 1.135 20.493 1.00 52.12 89 ASP A C 1
ATOM 677 O O . ASP A 1 89 ? 34.008 2.325 20.725 1.00 52.12 89 ASP A O 1
ATOM 681 N N . GLN A 1 90 ? 35.190 0.475 21.145 1.00 54.34 90 GLN A N 1
ATOM 682 C CA . GLN A 1 90 ? 36.130 1.140 22.061 1.00 54.34 90 GLN A CA 1
ATOM 683 C C . GLN A 1 90 ? 37.026 2.147 21.333 1.00 54.34 90 GLN A C 1
ATOM 685 O O . GLN A 1 90 ? 37.201 3.259 21.829 1.00 54.34 90 GLN A O 1
ATOM 690 N N . VAL A 1 91 ? 37.551 1.810 20.149 1.00 48.12 91 VAL A N 1
ATOM 691 C CA . VAL A 1 91 ? 38.313 2.756 19.314 1.00 48.12 91 VAL A CA 1
ATOM 692 C C . VAL A 1 91 ? 37.433 3.932 18.894 1.00 48.12 91 VAL A C 1
ATOM 694 O O . VAL A 1 91 ? 37.859 5.078 19.010 1.00 48.12 91 VAL A O 1
ATOM 697 N N . LYS A 1 92 ? 36.187 3.684 18.477 1.00 44.53 92 LYS A N 1
ATOM 698 C CA . LYS A 1 92 ? 35.231 4.744 18.136 1.00 44.53 92 LYS A CA 1
ATOM 699 C C . LYS A 1 92 ? 34.924 5.646 19.337 1.00 44.53 92 LYS A C 1
ATOM 701 O O . LYS A 1 92 ? 34.971 6.862 19.196 1.00 44.53 92 LYS A O 1
ATOM 706 N N . THR A 1 93 ? 34.703 5.065 20.517 1.00 51.41 93 THR A N 1
ATOM 707 C CA . THR A 1 93 ? 34.450 5.809 21.761 1.00 51.41 93 THR A CA 1
ATOM 708 C C . THR A 1 93 ? 35.675 6.624 22.188 1.00 51.41 93 THR A C 1
ATOM 710 O O . THR A 1 93 ? 35.531 7.779 22.570 1.00 51.41 93 THR A O 1
ATOM 713 N N . GLN A 1 94 ? 36.895 6.087 22.068 1.00 40.22 94 GLN A N 1
ATOM 714 C CA . GLN A 1 94 ? 38.123 6.848 22.337 1.00 40.22 94 GLN A CA 1
ATOM 715 C C . GLN A 1 94 ? 38.327 7.988 21.330 1.00 40.22 94 GLN A C 1
ATOM 717 O O . GLN A 1 94 ? 38.681 9.091 21.734 1.00 40.22 94 GLN A O 1
ATOM 722 N N . VAL A 1 95 ? 38.051 7.767 20.042 1.00 36.28 95 VAL A N 1
ATOM 723 C CA . VAL A 1 95 ? 38.097 8.818 19.012 1.00 36.28 95 VAL A CA 1
ATOM 724 C C . VAL A 1 95 ? 37.041 9.900 19.273 1.00 36.28 95 VAL A C 1
ATOM 726 O O . VAL A 1 95 ? 37.336 11.082 19.135 1.00 36.28 95 VAL A O 1
ATOM 729 N N . GLU A 1 96 ? 35.839 9.536 19.720 1.00 37.41 96 GLU A N 1
ATOM 730 C CA . GLU A 1 96 ? 34.759 10.480 20.043 1.00 37.41 96 GLU A CA 1
ATOM 731 C C . GLU A 1 96 ? 34.990 11.241 21.367 1.00 37.41 96 GLU A C 1
ATOM 733 O O . GLU A 1 96 ? 34.543 12.380 21.506 1.00 37.41 96 GLU A O 1
ATOM 738 N N . ILE A 1 97 ? 35.749 10.661 22.306 1.00 41.00 97 ILE A N 1
ATOM 739 C CA . ILE A 1 97 ? 36.263 11.343 23.508 1.00 41.00 97 ILE A CA 1
ATOM 740 C C . ILE A 1 97 ? 37.415 12.300 23.154 1.00 41.00 97 ILE A C 1
ATOM 742 O O . ILE A 1 97 ? 37.484 13.388 23.713 1.00 41.00 97 ILE A O 1
ATOM 746 N N . VAL A 1 98 ? 38.296 11.938 22.214 1.00 34.22 98 VAL A N 1
ATOM 747 C CA . VAL A 1 98 ? 39.439 12.775 21.788 1.00 34.22 98 VAL A CA 1
ATOM 748 C C . VAL A 1 98 ? 39.027 13.921 20.850 1.00 34.22 98 VAL A C 1
ATOM 750 O O . VAL A 1 98 ? 39.718 14.931 20.791 1.00 34.22 98 VAL A O 1
ATOM 753 N N . ILE A 1 99 ? 37.900 13.809 20.138 1.00 37.00 99 ILE A N 1
ATOM 754 C CA . ILE A 1 99 ? 37.383 14.860 19.235 1.00 37.00 99 ILE A CA 1
ATOM 755 C C . ILE A 1 99 ? 36.543 15.929 19.973 1.00 37.00 99 ILE A C 1
ATOM 757 O O . ILE A 1 99 ? 36.192 16.953 19.388 1.00 37.00 99 ILE A O 1
ATOM 761 N N . LYS A 1 100 ? 36.248 15.747 21.268 1.00 34.47 100 LYS A N 1
ATOM 762 C CA . LYS A 1 100 ? 35.610 16.773 22.112 1.00 34.47 100 LYS A CA 1
ATOM 763 C C . LYS A 1 100 ? 36.663 17.520 22.934 1.00 34.47 100 LYS A C 1
ATOM 765 O O . LYS A 1 100 ? 37.017 17.092 24.029 1.00 34.47 100 LYS A O 1
ATOM 770 N N . ASP A 1 101 ? 37.146 18.634 22.383 1.00 34.84 101 ASP A N 1
ATOM 771 C CA . ASP A 1 101 ? 38.113 19.522 23.043 1.00 34.84 101 ASP A CA 1
ATOM 772 C C . ASP A 1 101 ? 37.552 20.151 24.346 1.00 34.84 101 ASP A C 1
ATOM 774 O O . ASP A 1 101 ? 36.339 20.350 24.469 1.00 34.84 101 ASP A O 1
ATOM 778 N N . PRO A 1 102 ? 38.404 20.484 25.337 1.00 36.25 102 PRO A N 1
ATOM 779 C CA . PRO A 1 102 ? 37.986 20.706 26.724 1.00 36.25 102 PRO A CA 1
ATOM 780 C C . PRO A 1 102 ? 37.739 22.183 27.109 1.00 36.25 102 PRO A C 1
ATOM 782 O O . PRO A 1 102 ? 37.951 22.546 28.268 1.00 36.25 102 PRO A O 1
ATOM 785 N N . GLU A 1 103 ? 37.326 23.058 26.185 1.00 36.72 103 GLU A N 1
ATOM 786 C CA . GLU A 1 103 ? 37.210 24.504 26.479 1.00 36.72 103 GLU A CA 1
ATOM 787 C C . GLU A 1 103 ? 35.856 24.947 27.077 1.00 36.72 103 GLU A C 1
ATOM 789 O O . GLU A 1 103 ? 35.829 25.886 27.873 1.00 36.72 103 GLU A O 1
ATOM 794 N N . ASP A 1 104 ? 34.748 24.239 26.819 1.00 38.41 104 ASP A N 1
ATOM 795 C CA . ASP A 1 104 ? 33.407 24.666 27.276 1.00 38.41 104 ASP A CA 1
ATOM 796 C C . ASP A 1 104 ? 33.077 24.322 28.747 1.00 38.41 104 ASP A C 1
ATOM 798 O O . ASP A 1 104 ? 32.097 24.815 29.308 1.00 38.41 104 ASP A O 1
ATOM 802 N N . GLN A 1 105 ? 33.895 23.514 29.431 1.00 35.09 105 GLN A N 1
ATOM 803 C CA . GLN A 1 105 ? 33.598 23.056 30.800 1.00 35.09 105 GLN A CA 1
ATOM 804 C C . GLN A 1 105 ? 33.970 24.073 31.902 1.00 35.09 105 GLN A C 1
ATOM 806 O O . GLN A 1 105 ? 33.795 23.785 33.084 1.00 35.09 105 GLN A O 1
ATOM 811 N N . LYS A 1 106 ? 34.513 25.251 31.553 1.00 35.78 106 LYS A N 1
ATOM 812 C CA . LYS A 1 106 ? 35.119 26.195 32.518 1.00 35.78 106 LYS A CA 1
ATOM 813 C C . LYS A 1 106 ? 34.307 27.468 32.799 1.00 35.78 106 LYS A C 1
ATOM 815 O O . LYS A 1 106 ? 34.808 28.365 33.471 1.00 35.78 106 LYS A O 1
ATOM 820 N N . ALA A 1 107 ? 33.075 27.547 32.295 1.00 35.75 107 ALA A N 1
ATOM 821 C CA . ALA A 1 107 ? 32.239 28.752 32.339 1.00 35.75 107 ALA A CA 1
ATOM 822 C C . ALA A 1 107 ? 31.008 28.666 33.270 1.00 35.75 107 ALA A C 1
ATOM 824 O O . ALA A 1 107 ? 30.182 29.577 33.247 1.00 35.75 107 ALA A O 1
ATOM 825 N N . MET A 1 108 ? 30.853 27.598 34.070 1.00 33.19 108 MET A N 1
ATOM 826 C CA . MET A 1 108 ? 29.629 27.369 34.865 1.00 33.19 108 MET A CA 1
ATOM 827 C C . MET A 1 108 ? 29.844 27.065 36.361 1.00 33.19 108 MET A C 1
ATOM 829 O O . MET A 1 108 ? 28.901 26.677 37.039 1.00 33.19 108 MET A O 1
ATOM 833 N N . ASP A 1 109 ? 31.040 27.322 36.897 1.00 34.16 109 ASP A N 1
ATOM 834 C CA . ASP A 1 109 ? 31.305 27.352 38.342 1.00 34.16 109 ASP A CA 1
ATOM 835 C C . ASP A 1 109 ? 32.005 28.671 38.710 1.00 34.16 109 ASP A C 1
ATOM 837 O O . ASP A 1 109 ? 33.184 28.843 38.412 1.00 34.16 109 ASP A O 1
ATOM 841 N N . ILE A 1 110 ? 31.241 29.598 39.307 1.00 35.12 110 ILE A N 1
ATOM 842 C CA . ILE A 1 110 ? 31.584 30.713 40.229 1.00 35.12 110 ILE A CA 1
ATOM 843 C C . ILE A 1 110 ? 30.405 31.700 40.169 1.00 35.12 110 ILE A C 1
ATOM 845 O O . ILE A 1 110 ? 30.351 32.587 39.318 1.00 35.12 110 ILE A O 1
ATOM 849 N N . ALA A 1 111 ? 29.431 31.529 41.067 1.00 33.38 111 ALA A N 1
ATOM 850 C CA . ALA A 1 111 ? 28.326 32.472 41.255 1.00 33.38 111 ALA A CA 1
ATOM 851 C C . ALA A 1 111 ? 27.678 32.341 42.649 1.00 33.38 111 ALA A C 1
ATOM 853 O O . ALA A 1 111 ? 26.469 32.191 42.752 1.00 33.38 111 ALA A O 1
ATOM 854 N N . ASP A 1 112 ? 28.479 32.399 43.719 1.00 34.59 112 ASP A N 1
ATOM 855 C CA . ASP A 1 112 ? 27.994 32.690 45.079 1.00 34.59 112 ASP A CA 1
ATOM 856 C C . ASP A 1 112 ? 29.172 33.117 45.976 1.00 34.59 112 ASP A C 1
ATOM 858 O O . ASP A 1 112 ? 30.153 32.382 46.087 1.00 34.59 112 ASP A O 1
ATOM 862 N N . GLY A 1 113 ? 29.102 34.294 46.623 1.00 29.62 113 GLY A N 1
ATOM 863 C CA . GLY A 1 113 ? 30.133 34.702 47.597 1.00 29.62 113 GLY A CA 1
ATOM 864 C C . GLY A 1 113 ? 30.436 36.200 47.771 1.00 29.62 113 GLY A C 1
ATOM 865 O O . GLY A 1 113 ? 31.475 36.667 47.334 1.00 29.62 113 GLY A O 1
ATOM 866 N N . GLN A 1 114 ? 29.583 36.894 48.534 1.00 31.12 114 GLN A N 1
ATOM 867 C CA . GLN A 1 114 ? 29.927 37.940 49.527 1.00 31.12 114 GLN A CA 1
ATOM 868 C C . GLN A 1 114 ? 30.691 39.247 49.159 1.00 31.12 114 GLN A C 1
ATOM 870 O O . GLN A 1 114 ? 31.851 39.267 48.782 1.00 31.12 114 GLN A O 1
ATOM 875 N N . ASN A 1 115 ? 30.049 40.352 49.570 1.00 29.89 115 ASN A N 1
ATOM 876 C CA . ASN A 1 115 ? 30.599 41.534 50.262 1.00 29.89 115 ASN A CA 1
ATOM 877 C C . ASN A 1 115 ? 31.714 42.414 49.642 1.00 29.89 115 ASN A C 1
ATOM 879 O O . ASN A 1 115 ? 32.892 42.196 49.879 1.00 29.89 115 ASN A O 1
ATOM 883 N N . ASN A 1 116 ? 31.267 43.561 49.110 1.00 29.69 116 ASN A N 1
ATOM 884 C CA . ASN A 1 116 ? 31.450 44.923 49.664 1.00 29.69 116 ASN A CA 1
ATOM 885 C C . ASN A 1 116 ? 32.864 45.548 49.859 1.00 29.69 116 ASN A C 1
ATOM 887 O O . ASN A 1 116 ? 33.827 44.900 50.240 1.00 29.69 116 ASN A O 1
ATOM 891 N N . THR A 1 117 ? 32.874 46.889 49.787 1.00 31.16 117 THR A N 1
ATOM 892 C CA . THR A 1 117 ? 33.935 47.883 50.108 1.00 31.16 117 THR A CA 1
ATOM 893 C C . THR A 1 117 ? 35.034 48.222 49.079 1.00 31.16 117 THR A C 1
ATOM 895 O O . THR A 1 117 ? 35.556 47.372 48.374 1.00 31.16 117 THR A O 1
ATOM 898 N N . ASP A 1 118 ? 35.328 49.533 49.068 1.00 29.38 118 ASP A N 1
ATOM 899 C CA . ASP A 1 118 ? 36.387 50.337 48.428 1.00 29.38 118 ASP A CA 1
ATOM 900 C C . ASP A 1 118 ? 36.472 50.381 46.878 1.00 29.38 118 ASP A C 1
ATOM 902 O O . ASP A 1 118 ? 36.571 49.351 46.226 1.00 29.38 118 ASP A O 1
ATOM 906 N N . ARG A 1 119 ? 36.360 51.503 46.133 1.00 28.98 119 ARG A N 1
ATOM 907 C CA . ARG A 1 119 ? 36.546 52.977 46.290 1.00 28.98 119 ARG A CA 1
ATOM 908 C C . ARG A 1 119 ? 37.865 53.492 45.674 1.00 28.98 119 ARG A C 1
ATOM 910 O O . ARG A 1 119 ? 38.931 53.186 46.184 1.00 28.98 119 ARG A O 1
ATOM 917 N N . GLU A 1 120 ? 37.724 54.398 44.688 1.00 30.45 120 GLU A N 1
ATOM 918 C CA . GLU A 1 120 ? 38.766 55.269 44.077 1.00 30.45 120 GLU A CA 1
ATOM 919 C C . GLU A 1 120 ? 39.866 54.545 43.236 1.00 30.45 120 GLU A C 1
ATOM 921 O O . GLU A 1 120 ? 40.275 53.444 43.565 1.00 30.45 120 GLU A O 1
ATOM 926 N N . ALA A 1 121 ? 40.401 55.068 42.114 1.00 30.53 121 ALA A N 1
ATOM 927 C CA . ALA A 1 121 ? 40.077 56.254 41.299 1.00 30.53 121 ALA A CA 1
ATOM 928 C C . ALA A 1 121 ? 40.781 56.237 39.900 1.00 30.53 121 ALA A C 1
ATOM 930 O O . ALA A 1 121 ? 41.635 55.399 39.636 1.00 30.53 121 ALA A O 1
ATOM 931 N N . PHE A 1 122 ? 40.474 57.264 39.086 1.00 28.22 122 PHE A N 1
ATOM 932 C CA . PHE A 1 122 ? 41.250 57.870 37.973 1.00 28.22 122 PHE A CA 1
ATOM 933 C C . PHE A 1 122 ? 41.270 57.311 36.524 1.00 28.22 122 PHE A C 1
ATOM 935 O O . PHE A 1 122 ? 41.852 56.279 36.226 1.00 28.22 122 PHE A O 1
ATOM 942 N N . SER A 1 123 ? 40.781 58.199 35.635 1.00 29.02 123 SER A N 1
ATOM 943 C CA . SER A 1 123 ? 41.180 58.554 34.250 1.00 29.02 123 SER A CA 1
ATOM 944 C C . SER A 1 123 ? 41.197 57.504 33.124 1.00 29.02 123 SER A C 1
ATOM 946 O O . SER A 1 123 ? 41.853 56.481 33.229 1.00 29.02 123 SER A O 1
ATOM 948 N N . THR A 1 124 ? 40.463 57.664 32.010 1.00 28.80 124 THR A N 1
ATOM 949 C CA . THR A 1 124 ? 40.392 58.752 30.985 1.00 28.80 124 THR A CA 1
ATOM 950 C C . THR A 1 124 ? 41.461 58.633 29.888 1.00 28.80 124 THR A C 1
ATOM 952 O O . THR A 1 124 ? 42.542 59.199 30.037 1.00 28.80 124 THR A O 1
ATOM 955 N N . THR A 1 125 ? 41.084 58.045 28.740 1.00 31.06 125 THR A N 1
ATOM 956 C CA . THR A 1 125 ? 41.671 58.367 27.422 1.00 31.06 125 THR A CA 1
ATOM 957 C C . THR A 1 125 ? 40.646 58.221 26.282 1.00 31.06 125 THR A C 1
ATOM 959 O O . THR A 1 125 ? 40.094 57.151 26.048 1.00 31.06 125 THR A O 1
ATOM 962 N N . GLU A 1 126 ? 40.393 59.350 25.621 1.00 30.27 126 GLU A N 1
ATOM 963 C CA . GLU A 1 126 ? 40.163 59.620 24.182 1.00 30.27 126 GLU A CA 1
ATOM 964 C C . GLU A 1 126 ? 40.543 58.517 23.141 1.00 30.27 126 GLU A C 1
ATOM 966 O O . GLU A 1 126 ? 41.378 57.672 23.437 1.00 30.27 126 GLU A O 1
ATOM 971 N N . LEU A 1 127 ? 40.062 58.465 21.876 1.00 29.28 127 LEU A N 1
ATOM 972 C CA . LEU A 1 127 ? 39.295 59.401 21.010 1.00 29.28 127 LEU A CA 1
ATOM 973 C C . LEU A 1 127 ? 38.697 58.673 19.755 1.00 29.28 127 LEU A C 1
ATOM 975 O O . LEU A 1 127 ? 39.227 57.657 19.327 1.00 29.28 127 LEU A O 1
ATOM 979 N N . THR A 1 128 ? 37.642 59.252 19.151 1.00 32.59 128 THR A N 1
ATOM 980 C CA . THR A 1 128 ? 37.106 59.173 17.746 1.00 32.59 128 THR A CA 1
ATOM 981 C C . THR A 1 128 ? 37.354 57.990 16.769 1.00 32.59 128 THR A C 1
ATOM 983 O O . THR A 1 128 ? 38.496 57.599 16.542 1.00 32.59 128 THR A O 1
ATOM 986 N N . PRO A 1 129 ? 36.332 57.598 15.965 1.00 36.41 129 PRO A N 1
ATOM 987 C CA . PRO A 1 129 ? 36.499 56.841 14.714 1.00 36.41 129 PRO A CA 1
ATOM 988 C C . PRO A 1 129 ? 36.737 57.745 13.478 1.00 36.41 129 PRO A C 1
ATOM 990 O O . PRO A 1 129 ? 36.153 58.824 13.368 1.00 36.41 129 PRO A O 1
ATOM 993 N N . MET A 1 130 ? 37.542 57.280 12.512 1.00 29.95 130 MET A N 1
ATOM 994 C CA . MET A 1 130 ? 37.774 57.936 11.208 1.00 29.95 130 MET A CA 1
ATOM 995 C C . MET A 1 130 ? 36.924 57.336 10.074 1.00 29.95 130 MET A C 1
ATOM 997 O O . MET A 1 130 ? 36.474 56.194 10.142 1.00 29.95 130 MET A O 1
ATOM 1001 N N . SER A 1 131 ? 36.727 58.128 9.019 1.00 34.72 131 SER A N 1
ATOM 1002 C CA . SER A 1 131 ? 35.852 57.868 7.872 1.00 34.72 131 SER A CA 1
ATOM 1003 C C . SER A 1 131 ? 36.596 57.880 6.528 1.00 34.72 131 SER A C 1
ATOM 1005 O O . SER A 1 131 ? 37.666 58.476 6.413 1.00 34.72 131 SER A O 1
ATOM 1007 N N . GLY A 1 132 ? 35.950 57.333 5.486 1.00 34.25 132 GLY A N 1
ATOM 1008 C CA . GLY A 1 132 ? 36.208 57.687 4.079 1.00 34.25 132 GLY A CA 1
ATOM 1009 C C . GLY A 1 132 ? 37.020 56.679 3.248 1.00 34.25 132 GLY A C 1
ATOM 1010 O O . GLY A 1 132 ? 37.658 55.801 3.814 1.00 34.25 132 GLY A O 1
ATOM 1011 N N . ILE A 1 133 ? 37.054 56.734 1.907 1.00 38.69 133 ILE A N 1
ATOM 1012 C CA . ILE A 1 133 ? 36.242 57.415 0.856 1.00 38.69 133 ILE A CA 1
ATOM 1013 C C . ILE A 1 133 ? 36.344 56.478 -0.407 1.00 38.69 133 ILE A C 1
ATOM 1015 O O . ILE A 1 133 ? 37.202 55.604 -0.413 1.00 38.69 133 ILE A O 1
ATOM 1019 N N . GLU A 1 134 ? 35.479 56.439 -1.436 1.00 31.09 134 GLU A N 1
ATOM 1020 C CA . GLU A 1 134 ? 35.448 57.331 -2.624 1.00 31.09 134 GLU A CA 1
ATOM 1021 C C . GLU A 1 134 ? 34.284 57.021 -3.609 1.00 31.09 134 GLU A C 1
ATOM 1023 O O . GLU A 1 134 ? 33.602 56.001 -3.529 1.00 31.09 134 GLU A O 1
ATOM 1028 N N . LYS A 1 135 ? 34.066 57.971 -4.532 1.00 37.44 135 LYS A N 1
ATOM 1029 C CA . LYS A 1 135 ? 33.036 58.104 -5.594 1.00 37.44 135 LYS A CA 1
ATOM 1030 C C . LYS A 1 135 ? 33.743 58.112 -6.976 1.00 37.44 135 LYS A C 1
ATOM 1032 O O . LYS A 1 135 ? 34.946 58.362 -6.975 1.00 37.44 135 LYS A O 1
ATOM 1037 N N . PRO A 1 136 ? 33.081 57.887 -8.140 1.00 48.38 136 PRO A N 1
ATOM 1038 C CA . PRO A 1 136 ? 32.252 58.907 -8.845 1.00 48.38 136 PRO A CA 1
ATOM 1039 C C . PRO A 1 136 ? 30.982 58.310 -9.524 1.00 48.38 136 PRO A C 1
ATOM 1041 O O . PRO A 1 136 ? 30.879 57.099 -9.655 1.00 48.38 136 PRO A O 1
ATOM 1044 N N . LEU A 1 137 ? 29.887 58.999 -9.893 1.00 32.50 137 LEU A N 1
ATOM 1045 C CA . LEU A 1 137 ? 29.562 60.345 -10.428 1.00 32.50 137 LEU A CA 1
ATOM 1046 C C . LEU A 1 137 ? 29.783 60.552 -11.948 1.00 32.50 137 LEU A C 1
ATOM 1048 O O . LEU A 1 137 ? 30.880 60.933 -12.337 1.00 32.50 137 LEU A O 1
ATOM 1052 N N . ILE A 1 138 ? 28.704 60.459 -12.753 1.00 34.66 138 ILE A N 1
ATOM 1053 C CA . ILE A 1 138 ? 28.459 61.206 -14.019 1.00 34.66 138 ILE A CA 1
ATOM 1054 C C . ILE A 1 138 ? 26.948 61.553 -14.141 1.00 34.66 138 ILE A C 1
ATOM 1056 O O . ILE A 1 138 ? 26.108 60.913 -13.509 1.00 34.66 138 ILE A O 1
ATOM 1060 N N . GLN A 1 139 ? 26.641 62.597 -14.924 1.00 34.59 139 GLN A N 1
ATOM 1061 C CA . GLN A 1 139 ? 25.393 63.376 -15.076 1.00 34.59 139 GLN A CA 1
ATOM 1062 C C . GLN A 1 139 ? 25.127 63.609 -16.607 1.00 34.59 139 GLN A C 1
ATOM 1064 O O . GLN A 1 139 ? 26.046 63.367 -17.387 1.00 34.59 139 GLN A O 1
ATOM 1069 N N . ASP A 1 140 ? 23.987 64.065 -17.164 1.00 35.34 140 ASP A N 1
ATOM 1070 C CA . ASP A 1 140 ? 22.730 64.625 -16.622 1.00 35.34 140 ASP A CA 1
ATOM 1071 C C . ASP A 1 140 ? 21.576 64.693 -17.691 1.00 35.34 140 ASP A C 1
ATOM 1073 O O . ASP A 1 140 ? 21.849 64.598 -18.883 1.00 35.34 140 ASP A O 1
ATOM 1077 N N . GLN A 1 141 ? 20.335 64.982 -17.251 1.00 32.62 141 GLN A N 1
ATOM 1078 C CA . GLN A 1 141 ? 19.148 65.574 -17.952 1.00 32.62 141 GLN A CA 1
ATOM 1079 C C . GLN A 1 141 ? 18.395 64.879 -19.118 1.00 32.62 141 GLN A C 1
ATOM 1081 O O . GLN A 1 141 ? 18.959 64.290 -20.033 1.00 32.62 141 GLN A O 1
ATOM 1086 N N . GLY A 1 142 ? 17.066 65.107 -19.140 1.00 26.09 142 GLY A N 1
ATOM 1087 C CA . GLY A 1 142 ? 16.167 64.925 -20.298 1.00 26.09 142 GLY A CA 1
ATOM 1088 C C . GLY A 1 142 ? 14.671 64.991 -19.923 1.00 26.09 142 GLY A C 1
ATOM 1089 O O . GLY A 1 142 ? 14.180 64.110 -19.225 1.00 26.09 142 GLY A O 1
ATOM 1090 N N . SER A 1 143 ? 13.935 66.029 -20.348 1.00 30.41 143 SER A N 1
ATOM 1091 C CA . SER A 1 143 ? 12.590 66.372 -19.832 1.00 30.41 143 SER A CA 1
ATOM 1092 C C . SER A 1 143 ? 11.386 66.061 -20.750 1.00 30.41 143 SER A C 1
ATOM 1094 O O . SER A 1 143 ? 11.504 66.009 -21.969 1.00 30.41 143 SER A O 1
ATOM 1096 N N . LEU A 1 144 ? 10.209 65.960 -20.109 1.00 34.59 144 LEU A N 1
ATOM 1097 C CA . LEU A 1 144 ? 8.805 66.089 -20.588 1.00 34.59 144 LEU A CA 1
ATOM 1098 C C . LEU A 1 144 ? 8.562 67.213 -21.648 1.00 34.59 144 LEU A C 1
ATOM 1100 O O . LEU A 1 144 ? 9.405 68.113 -21.695 1.00 34.59 144 LEU A O 1
ATOM 1104 N N . PRO A 1 145 ? 7.430 67.264 -22.429 1.00 48.06 145 PRO A N 1
ATOM 1105 C CA . PRO A 1 145 ? 6.050 67.132 -21.893 1.00 48.06 145 PRO A CA 1
ATOM 1106 C C . PRO A 1 145 ? 4.843 66.652 -22.770 1.00 48.06 145 PRO A C 1
ATOM 1108 O O . PRO A 1 145 ? 4.840 66.703 -23.993 1.00 48.06 145 PRO A O 1
ATOM 1111 N N . SER A 1 146 ? 3.764 66.302 -22.043 1.00 31.83 146 SER A N 1
ATOM 1112 C CA . SER A 1 146 ? 2.308 66.546 -22.249 1.00 31.83 146 SER A CA 1
ATOM 1113 C C . SER A 1 146 ? 1.563 66.321 -23.582 1.00 31.83 146 SER A C 1
ATOM 1115 O O . SER A 1 146 ? 1.792 67.033 -24.553 1.00 31.83 146 SER A O 1
ATOM 1117 N N . ASN A 1 147 ? 0.500 65.491 -23.523 1.00 27.19 147 ASN A N 1
ATOM 1118 C CA . ASN A 1 147 ? -0.899 65.712 -23.995 1.00 27.19 147 ASN A CA 1
ATOM 1119 C C . ASN A 1 147 ? -1.686 64.370 -23.972 1.00 27.19 147 ASN A C 1
ATOM 1121 O O . ASN A 1 147 ? -1.060 63.320 -24.032 1.00 27.19 147 ASN A O 1
ATOM 1125 N N . SER A 1 148 ? -3.024 64.284 -23.995 1.00 28.81 148 SER A N 1
ATOM 1126 C CA . SER A 1 148 ? -4.100 64.976 -23.254 1.00 28.81 148 SER A CA 1
ATOM 1127 C C . SER A 1 148 ? -5.430 64.207 -23.485 1.00 28.81 148 SER A C 1
ATOM 1129 O O . SER A 1 148 ? -5.621 63.642 -24.552 1.00 28.81 148 SER A O 1
ATOM 1131 N N . LEU A 1 149 ? -6.341 64.199 -22.496 1.00 29.48 149 LEU A N 1
ATOM 1132 C CA . LEU A 1 149 ? -7.799 63.934 -22.607 1.00 29.48 149 LEU A CA 1
ATOM 1133 C C . LEU A 1 149 ? -8.317 62.669 -23.351 1.00 29.48 149 LEU A C 1
ATOM 1135 O O . LEU A 1 149 ? -8.369 62.643 -24.575 1.00 29.48 149 LEU A O 1
ATOM 1139 N N . LEU A 1 150 ? -8.979 61.753 -22.623 1.00 30.50 150 LEU A N 1
ATOM 1140 C CA . LEU A 1 150 ? -10.460 61.674 -22.621 1.00 30.50 150 LEU A CA 1
ATOM 1141 C C . LEU A 1 150 ? -11.017 60.648 -21.612 1.00 30.50 150 LEU A C 1
ATOM 1143 O O . LEU A 1 150 ? -10.491 59.552 -21.448 1.00 30.50 150 LEU A O 1
ATOM 1147 N N . ASN A 1 151 ? -12.128 61.016 -20.966 1.00 31.67 151 ASN A N 1
ATOM 1148 C CA . ASN A 1 151 ? -12.945 60.128 -20.134 1.00 31.67 151 ASN A CA 1
ATOM 1149 C C . ASN A 1 151 ? -13.939 59.341 -20.996 1.00 31.67 151 ASN A C 1
ATOM 1151 O O . ASN A 1 151 ? -14.665 59.951 -21.777 1.00 31.67 151 ASN A O 1
ATOM 1155 N N . THR A 1 152 ? -14.116 58.053 -20.701 1.00 28.58 152 THR A N 1
ATOM 1156 C CA . THR A 1 152 ? -15.393 57.351 -20.927 1.00 28.58 152 THR A CA 1
ATOM 1157 C C . THR A 1 152 ? -15.590 56.282 -19.859 1.00 28.58 152 THR A C 1
ATOM 1159 O O . THR A 1 152 ? -14.937 55.242 -19.884 1.00 28.58 152 THR A O 1
ATOM 1162 N N . SER A 1 153 ? -16.512 56.525 -18.925 1.00 32.50 153 SER A N 1
ATOM 1163 C CA . SER A 1 153 ? -17.075 55.461 -18.093 1.00 32.50 153 SER A CA 1
ATOM 1164 C C . SER A 1 153 ? -18.024 54.615 -18.932 1.00 32.50 153 SER A C 1
ATOM 1166 O O . SER A 1 153 ? -18.929 55.156 -19.561 1.00 32.50 153 SER A O 1
ATOM 1168 N N . LEU A 1 154 ? -17.878 53.294 -18.866 1.00 29.11 154 LEU A N 1
ATOM 1169 C CA . LEU A 1 154 ? -18.909 52.350 -19.281 1.00 29.11 154 LEU A CA 1
ATOM 1170 C C . LEU A 1 154 ? -18.957 51.209 -18.268 1.00 29.11 154 LEU A C 1
ATOM 1172 O O . LEU A 1 154 ? -17.965 50.525 -18.029 1.00 29.11 154 LEU A O 1
ATOM 1176 N N . GLN A 1 155 ? -20.119 51.041 -17.641 1.00 38.19 155 GLN A N 1
ATOM 1177 C CA . GLN A 1 155 ? -20.413 49.887 -16.803 1.00 38.19 155 GLN A CA 1
ATOM 1178 C C . GLN A 1 155 ? -20.580 48.667 -17.711 1.00 38.19 155 GLN A C 1
ATOM 1180 O O . GLN A 1 155 ? -21.480 48.643 -18.547 1.00 38.19 155 GLN A O 1
ATOM 1185 N N . THR A 1 156 ? -19.756 47.639 -17.523 1.00 28.09 156 THR A N 1
ATOM 1186 C CA . THR A 1 156 ? -19.976 46.321 -18.128 1.00 28.09 156 THR A CA 1
ATOM 1187 C C . THR A 1 156 ? -19.962 45.255 -17.048 1.00 28.09 156 THR A C 1
ATOM 1189 O O . THR A 1 156 ? -18.943 45.023 -16.398 1.00 28.09 156 THR A O 1
ATOM 1192 N N . SER A 1 157 ? -21.114 44.617 -16.869 1.00 30.48 157 SER A N 1
ATOM 1193 C CA . SER A 1 157 ? -21.341 43.500 -15.958 1.00 30.48 157 SER A CA 1
ATOM 1194 C C . SER A 1 157 ? -20.371 42.354 -16.253 1.00 30.48 157 SER A C 1
ATOM 1196 O O . SER A 1 157 ? -20.456 41.725 -17.307 1.00 30.48 157 SER A O 1
ATOM 1198 N N . ALA A 1 158 ? -19.463 42.059 -15.324 1.00 28.67 158 ALA A N 1
ATOM 1199 C CA . ALA A 1 158 ? -18.553 40.927 -15.445 1.00 28.67 158 ALA A CA 1
ATOM 1200 C C . ALA A 1 158 ? -19.257 39.630 -15.014 1.00 28.67 158 ALA A C 1
ATOM 1202 O O . ALA A 1 158 ? -19.215 39.239 -13.849 1.00 28.67 158 ALA A O 1
ATOM 1203 N N . SER A 1 159 ? -19.907 38.954 -15.961 1.00 31.12 159 SER A N 1
ATOM 1204 C CA . SER A 1 159 ? -20.282 37.548 -15.805 1.00 31.12 159 SER A CA 1
ATOM 1205 C C . SER A 1 159 ? -19.025 36.680 -15.908 1.00 31.12 159 SER A C 1
ATOM 1207 O O . SER A 1 159 ? -18.471 36.527 -16.998 1.00 31.12 159 SER A O 1
ATOM 1209 N N . THR A 1 160 ? -18.571 36.114 -14.792 1.00 30.91 160 THR A N 1
ATOM 1210 C CA . THR A 1 160 ? -17.485 35.125 -14.755 1.00 30.91 160 THR A CA 1
ATOM 1211 C C . THR A 1 160 ? -17.913 33.838 -15.472 1.00 30.91 160 THR A C 1
ATOM 1213 O O . THR A 1 160 ? -18.881 33.208 -15.043 1.00 30.91 160 THR A O 1
ATOM 1216 N N . PRO A 1 161 ? -17.226 33.402 -16.546 1.00 36.19 161 PRO A N 1
ATOM 1217 C CA . PRO A 1 161 ? -17.517 32.119 -17.172 1.00 36.19 161 PRO A CA 1
ATOM 1218 C C . PRO A 1 161 ? -16.976 30.974 -16.306 1.00 36.19 161 PRO A C 1
ATOM 1220 O O . PRO A 1 161 ? -15.807 30.960 -15.921 1.00 36.19 161 PRO A O 1
ATOM 1223 N N . THR A 1 162 ? -17.827 29.993 -16.013 1.00 37.31 162 THR A N 1
ATOM 1224 C CA . THR A 1 162 ? -17.482 28.794 -15.236 1.00 37.31 162 THR A CA 1
ATOM 1225 C C . THR A 1 162 ? -16.632 27.823 -16.068 1.00 37.31 162 THR A C 1
ATOM 1227 O O . THR A 1 162 ? -17.150 26.862 -16.630 1.00 37.31 162 THR A O 1
ATOM 1230 N N . ILE A 1 163 ? -15.318 28.058 -16.140 1.00 39.47 163 ILE A N 1
ATOM 1231 C CA . ILE A 1 163 ? -14.344 27.191 -16.837 1.00 39.47 163 ILE A CA 1
ATOM 1232 C C . ILE A 1 163 ? -13.584 26.315 -15.821 1.00 39.47 163 ILE A C 1
ATOM 1234 O O . ILE A 1 163 ? -12.360 26.328 -15.752 1.00 39.47 163 ILE A O 1
ATOM 1238 N N . GLU A 1 164 ? -14.315 25.553 -15.001 1.00 43.12 164 GLU A N 1
ATOM 1239 C CA . GLU A 1 164 ? -13.722 24.628 -14.010 1.00 43.12 164 GLU A CA 1
ATOM 1240 C C . GLU A 1 164 ? -14.021 23.142 -14.280 1.00 43.12 164 GLU A C 1
ATOM 1242 O O . GLU A 1 164 ? -13.493 22.276 -13.587 1.00 43.12 164 GLU A O 1
ATOM 1247 N N . LYS A 1 165 ? -14.844 22.808 -15.289 1.00 46.56 165 LYS A N 1
ATOM 1248 C CA . LYS A 1 165 ? -15.273 21.415 -15.536 1.00 46.56 165 LYS A CA 1
ATOM 1249 C C . LYS A 1 165 ? -14.506 20.632 -16.605 1.00 46.56 165 LYS A C 1
ATOM 1251 O O . LYS A 1 165 ? -14.551 19.410 -16.549 1.00 46.56 165 LYS A O 1
ATOM 1256 N N . GLU A 1 166 ? -13.788 21.282 -17.521 1.00 39.16 166 GLU A N 1
ATOM 1257 C CA . GLU A 1 166 ? -13.063 20.589 -18.610 1.00 39.16 166 GLU A CA 1
ATOM 1258 C C . GLU A 1 166 ? -11.540 20.487 -18.388 1.00 39.16 166 GLU A C 1
ATOM 1260 O O . GLU A 1 166 ? -10.871 19.693 -19.039 1.00 39.16 166 GLU A O 1
ATOM 1265 N N . ALA A 1 167 ? -10.971 21.211 -17.418 1.00 42.78 167 ALA A N 1
ATOM 1266 C CA . ALA A 1 167 ? -9.531 21.161 -17.125 1.00 42.78 167 ALA A CA 1
ATOM 1267 C C . ALA A 1 167 ? -9.084 19.915 -16.321 1.00 42.78 167 ALA A C 1
ATOM 1269 O O . ALA A 1 167 ? -7.893 19.740 -16.071 1.00 42.78 167 ALA A O 1
ATOM 1270 N N . SER A 1 168 ? -10.018 19.052 -15.903 1.00 45.75 168 SER A N 1
ATOM 1271 C CA . SER A 1 168 ? -9.743 17.910 -15.012 1.00 45.75 168 SER A CA 1
ATOM 1272 C C . SER A 1 168 ? -9.354 16.611 -15.741 1.00 45.75 168 SER A C 1
ATOM 1274 O O . SER A 1 168 ? -8.976 15.636 -15.096 1.00 45.75 168 SER A O 1
ATOM 1276 N N . GLU A 1 169 ? -9.423 16.572 -17.077 1.00 46.16 169 GLU A N 1
ATOM 1277 C CA . GLU A 1 169 ? -9.226 15.353 -17.889 1.00 46.16 169 GLU A CA 1
ATOM 1278 C C . GLU A 1 169 ? -7.838 15.281 -18.574 1.00 46.16 169 GLU A C 1
ATOM 1280 O O . GLU A 1 169 ? -7.674 14.666 -19.623 1.00 46.16 169 GLU A O 1
ATOM 1285 N N . ILE A 1 170 ? -6.809 15.923 -17.998 1.00 49.59 170 ILE A N 1
ATOM 1286 C CA . ILE A 1 170 ? -5.479 16.083 -18.634 1.00 49.59 170 ILE A CA 1
ATOM 1287 C C . ILE A 1 170 ? -4.334 15.436 -17.826 1.00 49.59 170 ILE A C 1
ATOM 1289 O O . ILE A 1 170 ? -3.195 15.900 -17.841 1.00 49.59 170 ILE A O 1
ATOM 1293 N N . VAL A 1 171 ? -4.603 14.323 -17.135 1.00 53.72 171 VAL A N 1
ATOM 1294 C CA . VAL A 1 171 ? -3.548 13.449 -16.583 1.00 53.72 171 VAL A CA 1
ATOM 1295 C C . VAL A 1 171 ? -3.649 12.076 -17.253 1.00 53.72 171 VAL A C 1
ATOM 1297 O O . VAL A 1 171 ? -4.586 11.333 -16.958 1.00 53.72 171 VAL A O 1
ATOM 1300 N N . PRO A 1 172 ? -2.725 11.703 -18.160 1.00 55.16 172 PRO A N 1
ATOM 1301 C CA . PRO A 1 172 ? -2.803 10.420 -18.848 1.00 55.16 172 PRO A CA 1
ATOM 1302 C C . PRO A 1 172 ? -2.621 9.261 -17.845 1.00 55.16 172 PRO A C 1
ATOM 1304 O O . PRO A 1 172 ? -1.575 9.179 -17.193 1.00 55.16 172 PRO A O 1
ATOM 1307 N N . PRO A 1 173 ? -3.578 8.317 -17.737 1.00 55.94 173 PRO A N 1
ATOM 1308 C CA . PRO A 1 173 ? -3.567 7.285 -16.692 1.00 55.94 173 PRO A CA 1
ATOM 1309 C C . PRO A 1 173 ? -2.384 6.305 -16.787 1.00 55.94 173 PRO A C 1
ATOM 1311 O O . PRO A 1 173 ? -2.065 5.622 -15.818 1.00 55.94 173 PRO A O 1
ATOM 1314 N N . ALA A 1 174 ? -1.693 6.259 -17.931 1.00 60.88 174 ALA A N 1
ATOM 1315 C CA . ALA A 1 174 ? -0.597 5.333 -18.216 1.00 60.88 174 ALA A CA 1
ATOM 1316 C C . ALA A 1 174 ? 0.659 5.500 -17.334 1.00 60.88 174 ALA A C 1
ATOM 1318 O O . ALA A 1 174 ? 1.504 4.607 -17.322 1.00 60.88 174 ALA A O 1
ATOM 1319 N N . LEU A 1 175 ? 0.818 6.623 -16.621 1.00 61.09 175 LEU A N 1
ATOM 1320 C CA . LEU A 1 175 ? 2.067 6.958 -15.914 1.00 61.09 175 LEU A CA 1
ATOM 1321 C C . LEU A 1 175 ? 1.943 6.901 -14.380 1.00 61.09 175 LEU A C 1
ATOM 1323 O O . LEU A 1 175 ? 2.953 6.869 -13.675 1.00 61.09 175 LEU A O 1
ATOM 1327 N N . LEU A 1 176 ? 0.722 6.749 -13.858 1.00 65.94 176 LEU A N 1
ATOM 1328 C CA . LEU A 1 176 ? 0.477 6.478 -12.436 1.00 65.94 176 LEU A CA 1
ATOM 1329 C C . LEU A 1 176 ? 1.035 5.125 -11.961 1.00 65.94 176 LEU A C 1
ATOM 1331 O O . LEU A 1 176 ? 1.575 5.081 -10.851 1.00 65.94 176 LEU A O 1
ATOM 1335 N N . PRO A 1 177 ? 0.997 4.043 -12.774 1.00 66.81 177 PRO A N 1
ATOM 1336 C CA . PRO A 1 177 ? 1.668 2.797 -12.433 1.00 66.81 177 PRO A CA 1
ATOM 1337 C C . PRO A 1 177 ? 3.161 3.000 -12.174 1.00 66.81 177 PRO A C 1
ATOM 1339 O O . PRO A 1 177 ? 3.654 2.459 -11.197 1.00 66.81 177 PRO A O 1
ATOM 1342 N N . LEU A 1 178 ? 3.862 3.835 -12.956 1.00 65.56 178 LEU A N 1
ATOM 1343 C CA . LEU A 1 178 ? 5.295 4.106 -12.760 1.00 65.56 178 LEU A CA 1
ATOM 1344 C C . LEU A 1 178 ? 5.578 4.888 -11.471 1.00 65.56 178 LEU A C 1
ATOM 1346 O O . LEU A 1 178 ? 6.545 4.592 -10.770 1.00 65.56 178 LEU A O 1
ATOM 1350 N N . ILE A 1 179 ? 4.729 5.867 -11.137 1.00 66.94 179 ILE A N 1
ATOM 1351 C CA . ILE A 1 179 ? 4.832 6.631 -9.884 1.00 66.94 179 ILE A CA 1
ATOM 1352 C C . ILE A 1 179 ? 4.690 5.682 -8.691 1.00 66.94 179 ILE A C 1
ATOM 1354 O O . ILE A 1 179 ? 5.545 5.667 -7.804 1.00 66.94 179 ILE A O 1
ATOM 1358 N N . LEU A 1 180 ? 3.662 4.833 -8.692 1.00 71.38 180 LEU A N 1
ATOM 1359 C CA . LEU A 1 180 ? 3.478 3.851 -7.630 1.00 71.38 180 LEU A CA 1
ATOM 1360 C C . LEU A 1 180 ? 4.496 2.728 -7.650 1.00 71.38 180 LEU A C 1
ATOM 1362 O O . LEU A 1 180 ? 4.848 2.240 -6.588 1.00 71.38 180 LEU A O 1
ATOM 1366 N N . GLU A 1 181 ? 5.007 2.327 -8.806 1.00 70.31 181 GLU A N 1
ATOM 1367 C CA . GLU A 1 181 ? 6.095 1.366 -8.866 1.00 70.31 181 GLU A CA 1
ATOM 1368 C C . GLU A 1 181 ? 7.370 1.968 -8.264 1.00 70.31 181 GLU A C 1
ATOM 1370 O O . GLU A 1 181 ? 8.108 1.260 -7.591 1.00 70.31 181 GLU A O 1
ATOM 1375 N N . SER A 1 182 ? 7.599 3.279 -8.401 1.00 66.62 182 SER A N 1
ATOM 1376 C CA . SER A 1 182 ? 8.705 3.965 -7.723 1.00 66.62 182 SER A CA 1
ATOM 1377 C C . SER A 1 182 ? 8.520 4.058 -6.201 1.00 66.62 182 SER A C 1
ATOM 1379 O O . SER A 1 182 ? 9.494 3.895 -5.473 1.00 66.62 182 SER A O 1
ATOM 1381 N N . LEU A 1 183 ? 7.283 4.238 -5.718 1.00 66.25 183 LEU A N 1
ATOM 1382 C CA . LEU A 1 183 ? 6.944 4.257 -4.286 1.00 66.25 183 LEU A CA 1
ATOM 1383 C C . LEU A 1 183 ? 6.922 2.847 -3.663 1.00 66.25 183 LEU A C 1
ATOM 1385 O O . LEU A 1 183 ? 7.342 2.664 -2.525 1.00 66.25 183 LEU A O 1
ATOM 1389 N N . ALA A 1 184 ? 6.458 1.843 -4.410 1.00 62.16 184 ALA A N 1
ATOM 1390 C CA . ALA A 1 184 ? 6.386 0.444 -3.991 1.00 62.16 184 ALA A CA 1
ATOM 1391 C C . ALA A 1 184 ? 7.716 -0.306 -4.179 1.00 62.16 184 ALA A C 1
ATOM 1393 O O . ALA A 1 184 ? 7.916 -1.346 -3.551 1.00 62.16 184 ALA A O 1
ATOM 1394 N N . ARG A 1 185 ? 8.660 0.226 -4.972 1.00 61.72 185 ARG A N 1
ATOM 1395 C CA . ARG A 1 185 ? 10.092 -0.129 -4.927 1.00 61.72 185 ARG A CA 1
ATOM 1396 C C . ARG A 1 185 ? 10.748 0.467 -3.672 1.00 61.72 185 ARG A C 1
ATOM 1398 O O . ARG A 1 185 ? 11.725 1.211 -3.742 1.00 61.72 185 ARG A O 1
ATOM 1405 N N . SER A 1 186 ? 10.227 0.072 -2.511 1.00 47.56 186 SER A N 1
ATOM 1406 C CA . SER A 1 186 ? 11.020 0.020 -1.281 1.00 47.56 186 SER A CA 1
ATOM 1407 C C . SER A 1 186 ? 12.287 -0.815 -1.551 1.00 47.56 186 SER A C 1
ATOM 1409 O O . SER A 1 186 ? 12.202 -1.763 -2.340 1.00 47.56 186 SER A O 1
ATOM 1411 N N . PRO A 1 187 ? 13.454 -0.498 -0.956 1.00 46.28 187 PRO A N 1
ATOM 1412 C CA . PRO A 1 187 ? 14.720 -1.194 -1.211 1.00 46.28 187 PRO A CA 1
ATOM 1413 C C . PRO A 1 187 ? 14.781 -2.593 -0.564 1.00 46.28 187 PRO A C 1
ATOM 1415 O O . PRO A 1 187 ? 15.695 -2.909 0.192 1.00 46.28 187 PRO A O 1
ATOM 1418 N N . ALA A 1 188 ? 13.805 -3.449 -0.869 1.00 43.72 188 ALA A N 1
ATOM 1419 C CA . ALA A 1 188 ? 13.901 -4.883 -0.644 1.00 43.72 188 ALA A CA 1
ATOM 1420 C C . ALA A 1 188 ? 14.888 -5.493 -1.663 1.00 43.72 188 ALA A C 1
ATOM 1422 O O . ALA A 1 188 ? 14.884 -5.080 -2.828 1.00 43.72 188 ALA A O 1
ATOM 1423 N N . PRO A 1 189 ? 15.725 -6.468 -1.264 1.00 44.94 189 PRO A N 1
ATOM 1424 C CA . PRO A 1 189 ? 16.779 -7.004 -2.120 1.00 44.94 189 PRO A CA 1
ATOM 1425 C C . PRO A 1 189 ? 16.212 -7.624 -3.404 1.00 44.94 189 PRO A C 1
ATOM 1427 O O . PRO A 1 189 ? 15.344 -8.502 -3.380 1.00 44.94 189 PRO A O 1
ATOM 1430 N N . SER A 1 190 ? 16.751 -7.177 -4.540 1.00 46.69 190 SER A N 1
ATOM 1431 C CA . SER A 1 190 ? 16.222 -7.391 -5.897 1.00 46.69 190 SER A CA 1
ATOM 1432 C C . SER A 1 190 ? 16.099 -8.858 -6.349 1.00 46.69 190 SER A C 1
ATOM 1434 O O . SER A 1 190 ? 15.563 -9.127 -7.421 1.00 46.69 190 SER A O 1
ATOM 1436 N N . SER A 1 191 ? 16.630 -9.804 -5.574 1.00 47.31 191 SER A N 1
ATOM 1437 C CA . SER A 1 191 ? 16.838 -11.211 -5.932 1.00 47.31 191 SER A CA 1
ATOM 1438 C C . SER A 1 191 ? 15.842 -12.201 -5.308 1.00 47.31 191 SER A C 1
ATOM 1440 O O . SER A 1 191 ? 15.931 -13.389 -5.606 1.00 47.31 191 SER A O 1
ATOM 1442 N N . GLN A 1 192 ? 14.889 -11.753 -4.476 1.00 49.69 192 GLN A N 1
ATOM 1443 C CA . GLN A 1 192 ? 13.891 -12.627 -3.815 1.00 49.69 192 GLN A CA 1
ATOM 1444 C C . GLN A 1 192 ? 12.417 -12.242 -4.090 1.00 49.69 192 GLN A C 1
ATOM 1446 O O . GLN A 1 192 ? 11.491 -12.809 -3.508 1.00 49.69 192 GLN A O 1
ATOM 1451 N N . LEU A 1 193 ? 12.179 -11.291 -4.999 1.00 51.22 193 LEU A N 1
ATOM 1452 C CA . LEU A 1 193 ? 10.885 -10.620 -5.214 1.00 51.22 193 LEU A CA 1
ATOM 1453 C C . LEU A 1 193 ? 9.767 -11.451 -5.876 1.00 51.22 193 LEU A C 1
ATOM 1455 O O . LEU A 1 193 ? 8.662 -10.940 -6.019 1.00 51.22 193 LEU A O 1
ATOM 1459 N N . SER A 1 194 ? 10.002 -12.716 -6.237 1.00 63.28 194 SER A N 1
ATOM 1460 C CA . SER A 1 194 ? 8.932 -13.650 -6.639 1.00 63.28 194 SER A CA 1
ATOM 1461 C C . SER A 1 194 ? 8.286 -14.390 -5.457 1.00 63.28 194 SER A C 1
ATOM 1463 O O . SER A 1 194 ? 7.391 -15.209 -5.660 1.00 63.28 194 SER A O 1
ATOM 1465 N N . SER A 1 195 ? 8.723 -14.127 -4.220 1.00 82.25 195 SER A N 1
ATOM 1466 C CA . SER A 1 195 ? 8.088 -14.683 -3.023 1.00 82.25 195 SER A CA 1
ATOM 1467 C C . SER A 1 195 ? 6.669 -14.121 -2.836 1.00 82.25 195 SER A C 1
ATOM 1469 O O . SER A 1 195 ? 6.510 -12.898 -2.841 1.00 82.25 195 SER A O 1
ATOM 1471 N N . PRO A 1 196 ? 5.643 -14.955 -2.559 1.00 83.06 196 PRO A N 1
ATOM 1472 C CA . PRO A 1 196 ? 4.285 -14.473 -2.278 1.00 83.06 196 PRO A CA 1
ATOM 1473 C C . PRO A 1 196 ? 4.227 -13.542 -1.054 1.00 83.06 196 PRO A C 1
ATOM 1475 O O . PRO A 1 196 ? 3.331 -12.707 -0.953 1.00 83.06 196 PRO A O 1
ATOM 1478 N N . VAL A 1 197 ? 5.213 -13.624 -0.150 1.00 85.81 197 VAL A N 1
ATOM 1479 C CA . VAL A 1 197 ? 5.373 -12.700 0.987 1.00 85.81 197 VAL A CA 1
ATOM 1480 C C . VAL A 1 197 ? 5.682 -11.274 0.513 1.00 85.81 197 VAL A C 1
ATOM 1482 O O . VAL A 1 197 ? 5.169 -10.313 1.083 1.00 85.81 197 VAL A O 1
ATOM 1485 N N . ALA A 1 198 ? 6.468 -11.116 -0.558 1.00 86.19 198 ALA A N 1
ATOM 1486 C CA . ALA A 1 198 ? 6.771 -9.807 -1.131 1.00 86.19 198 ALA A CA 1
ATOM 1487 C C . ALA A 1 198 ? 5.529 -9.188 -1.794 1.00 86.19 198 ALA A C 1
ATOM 1489 O O . ALA A 1 198 ? 5.254 -8.003 -1.592 1.00 86.19 198 ALA A O 1
ATOM 1490 N N . THR A 1 199 ? 4.732 -9.994 -2.508 1.00 88.94 199 THR A N 1
ATOM 1491 C CA . THR A 1 199 ? 3.439 -9.562 -3.064 1.00 88.94 199 THR A CA 1
ATOM 1492 C C . THR A 1 199 ? 2.461 -9.164 -1.958 1.00 88.94 199 THR A C 1
ATOM 1494 O O . THR A 1 199 ? 1.846 -8.107 -2.049 1.00 88.94 199 THR A O 1
ATOM 1497 N N . LEU A 1 200 ? 2.367 -9.939 -0.870 1.00 89.94 200 LEU A N 1
ATOM 1498 C CA . LEU A 1 200 ? 1.548 -9.602 0.302 1.00 89.94 200 LEU A CA 1
ATOM 1499 C C . LEU A 1 200 ? 1.955 -8.273 0.952 1.00 89.94 200 LEU A C 1
ATOM 1501 O O . LEU A 1 200 ? 1.100 -7.425 1.204 1.00 89.94 200 LEU A O 1
ATOM 1505 N N . HIS A 1 201 ? 3.252 -8.063 1.186 1.00 90.19 201 HIS A N 1
ATOM 1506 C CA . HIS A 1 201 ? 3.761 -6.806 1.737 1.00 90.19 201 HIS A CA 1
ATOM 1507 C C . HIS A 1 201 ? 3.450 -5.617 0.811 1.00 90.19 201 HIS A C 1
ATOM 1509 O O . HIS A 1 201 ? 3.013 -4.560 1.263 1.00 90.19 201 HIS A O 1
ATOM 1515 N N . ARG A 1 202 ? 3.613 -5.800 -0.505 1.00 90.75 202 ARG A N 1
ATOM 1516 C CA . ARG A 1 202 ? 3.277 -4.799 -1.528 1.00 90.75 202 ARG A CA 1
ATOM 1517 C C . ARG A 1 202 ? 1.778 -4.484 -1.560 1.00 90.75 202 ARG A C 1
ATOM 1519 O O . ARG A 1 202 ? 1.424 -3.311 -1.581 1.00 90.75 202 ARG A O 1
ATOM 1526 N N . VAL A 1 203 ? 0.911 -5.492 -1.486 1.00 93.06 203 VAL A N 1
ATOM 1527 C CA . VAL A 1 203 ? -0.551 -5.338 -1.376 1.00 93.06 203 VAL A CA 1
ATOM 1528 C C . VAL A 1 203 ? -0.934 -4.570 -0.103 1.00 93.06 203 VAL A C 1
ATOM 1530 O O . VAL A 1 203 ? -1.705 -3.619 -0.184 1.00 93.06 203 VAL A O 1
ATOM 1533 N N . SER A 1 204 ? -0.328 -4.889 1.046 1.00 91.12 204 SER A N 1
ATOM 1534 C CA . SER A 1 204 ? -0.551 -4.168 2.312 1.00 91.12 204 SER A CA 1
ATOM 1535 C C . SER A 1 204 ? -0.049 -2.715 2.294 1.00 91.12 204 SER A C 1
ATOM 1537 O O . SER A 1 204 ? -0.584 -1.860 3.001 1.00 91.12 204 SER A O 1
ATOM 1539 N N . LEU A 1 205 ? 0.988 -2.408 1.510 1.00 91.81 205 LEU A N 1
ATOM 1540 C CA . LEU A 1 205 ? 1.474 -1.039 1.324 1.00 91.81 205 LEU A CA 1
ATOM 1541 C C . LEU A 1 205 ? 0.560 -0.246 0.376 1.00 91.81 205 LEU A C 1
ATOM 1543 O O . LEU A 1 205 ? 0.246 0.912 0.653 1.00 91.81 205 LEU A O 1
ATOM 1547 N N . LEU A 1 206 ? 0.089 -0.870 -0.709 1.00 93.12 206 LEU A N 1
ATOM 1548 C CA . LEU A 1 206 ? -0.851 -0.261 -1.655 1.00 93.12 206 LEU A CA 1
ATOM 1549 C C . LEU A 1 206 ? -2.205 0.044 -0.994 1.00 93.12 206 LEU A C 1
ATOM 1551 O O . LEU A 1 206 ? -2.715 1.151 -1.161 1.00 93.12 206 LEU A O 1
ATOM 1555 N N . SER A 1 207 ? -2.737 -0.860 -0.170 1.00 92.69 207 SER A N 1
ATOM 1556 C CA . SER A 1 207 ? -3.977 -0.624 0.581 1.00 92.69 207 SER A CA 1
ATOM 1557 C C . SER A 1 207 ? -3.843 0.520 1.590 1.00 92.69 207 SER A C 1
ATOM 1559 O O . SER A 1 207 ? -4.740 1.356 1.715 1.00 92.69 207 SER A O 1
ATOM 1561 N N . THR A 1 208 ? -2.694 0.623 2.268 1.00 92.06 208 THR A N 1
ATOM 1562 C CA . THR A 1 208 ? -2.412 1.717 3.209 1.00 92.06 208 THR A CA 1
ATOM 1563 C C . THR A 1 208 ? -2.313 3.058 2.472 1.00 92.06 208 THR A C 1
ATOM 1565 O O . THR A 1 208 ? -2.912 4.041 2.909 1.00 92.06 208 THR A O 1
ATOM 1568 N N . LEU A 1 209 ? -1.663 3.095 1.300 1.00 91.94 209 LEU A N 1
ATOM 1569 C CA . LEU A 1 209 ? -1.662 4.264 0.408 1.00 91.94 209 LEU A CA 1
ATOM 1570 C C . LEU A 1 209 ? -3.069 4.615 -0.114 1.00 91.94 209 LEU A C 1
ATOM 1572 O O . LEU A 1 209 ? -3.382 5.794 -0.283 1.00 91.94 209 LEU A O 1
ATOM 1576 N N . ALA A 1 210 ? -3.928 3.620 -0.350 1.00 92.12 210 ALA A N 1
ATOM 1577 C CA . ALA A 1 210 ? -5.301 3.820 -0.808 1.00 92.12 210 ALA A CA 1
ATOM 1578 C C . ALA A 1 210 ? -6.243 4.344 0.296 1.00 92.12 210 ALA A C 1
ATOM 1580 O O . ALA A 1 210 ? -7.105 5.180 0.022 1.00 92.12 210 ALA A O 1
ATOM 1581 N N . LEU A 1 211 ? -6.088 3.889 1.543 1.00 91.75 211 LEU A N 1
ATOM 1582 C CA . LEU A 1 211 ? -6.942 4.288 2.671 1.00 91.75 211 LEU A CA 1
ATOM 1583 C C . LEU A 1 211 ? -6.464 5.562 3.385 1.00 91.75 211 LEU A C 1
ATOM 1585 O O . LEU A 1 211 ? -7.287 6.365 3.836 1.00 91.75 211 LEU A O 1
ATOM 1589 N N . ALA A 1 212 ? -5.149 5.739 3.526 1.00 90.44 212 ALA A N 1
ATOM 1590 C CA . ALA A 1 212 ? -4.540 6.792 4.336 1.00 90.44 212 ALA A CA 1
ATOM 1591 C C . ALA A 1 212 ? -3.126 7.162 3.828 1.00 90.44 212 ALA A C 1
ATOM 1593 O O . ALA A 1 212 ? -2.140 6.908 4.529 1.00 90.44 212 ALA A O 1
ATOM 1594 N N . PRO A 1 213 ? -3.000 7.801 2.643 1.00 89.56 213 PRO A N 1
ATOM 1595 C CA . PRO A 1 213 ? -1.698 8.119 2.044 1.00 89.56 213 PRO A CA 1
ATOM 1596 C C . PRO A 1 213 ? -0.805 8.963 2.967 1.00 89.56 213 PRO A C 1
ATOM 1598 O O . PRO A 1 213 ? 0.403 8.744 3.010 1.00 89.56 213 PRO A O 1
ATOM 1601 N N . GLU A 1 214 ? -1.401 9.846 3.774 1.00 88.19 214 GLU A N 1
ATOM 1602 C CA . GLU A 1 214 ? -0.684 10.685 4.746 1.00 88.19 214 GLU A CA 1
ATOM 1603 C C . GLU A 1 214 ? 0.042 9.875 5.838 1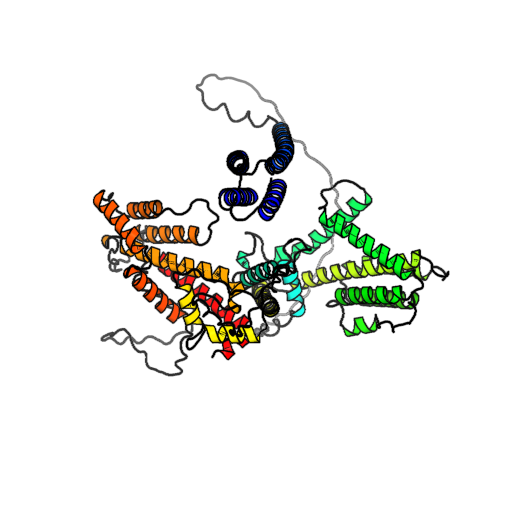.00 88.19 214 GLU A C 1
ATOM 1605 O O . GLU A 1 214 ? 1.044 10.334 6.372 1.00 88.19 214 GLU A O 1
ATOM 1610 N N . THR A 1 215 ? -0.426 8.663 6.170 1.00 86.62 215 THR A N 1
ATOM 1611 C CA . THR A 1 215 ? 0.187 7.827 7.228 1.00 86.62 215 THR A CA 1
ATOM 1612 C C . THR A 1 215 ? 1.404 7.028 6.767 1.00 86.62 215 THR A C 1
ATOM 1614 O O . THR A 1 215 ? 2.143 6.512 7.599 1.00 86.62 215 THR A O 1
ATOM 1617 N N . VAL A 1 216 ? 1.625 6.926 5.452 1.00 86.38 216 VAL A N 1
ATOM 1618 C CA . VAL A 1 216 ? 2.800 6.250 4.867 1.00 86.38 216 VAL A CA 1
ATOM 1619 C C . VAL A 1 216 ? 3.999 7.205 4.788 1.00 86.38 216 VAL A C 1
ATOM 1621 O O . VAL A 1 216 ? 5.143 6.783 4.623 1.00 86.38 216 VAL A O 1
ATOM 1624 N N . LEU A 1 217 ? 3.750 8.509 4.913 1.00 83.12 217 LEU A N 1
ATOM 1625 C CA . LEU A 1 217 ? 4.774 9.541 4.868 1.00 83.12 217 LEU A CA 1
ATOM 1626 C C . LEU A 1 217 ? 5.456 9.687 6.232 1.00 83.12 217 LEU A C 1
ATOM 1628 O O . LEU A 1 217 ? 4.769 9.761 7.252 1.00 83.12 217 LEU A O 1
ATOM 1632 N N . PRO A 1 218 ? 6.793 9.815 6.284 1.00 82.44 218 PRO A N 1
ATOM 1633 C CA . PRO A 1 218 ? 7.445 10.251 7.509 1.00 82.44 218 PRO A CA 1
ATOM 1634 C C . PRO A 1 218 ? 7.002 11.691 7.838 1.00 82.44 218 PRO A C 1
ATOM 1636 O O . PRO A 1 218 ? 6.868 12.514 6.921 1.00 82.44 218 PRO A O 1
ATOM 1639 N N . PRO A 1 219 ? 6.798 12.023 9.125 1.00 81.19 219 PRO A N 1
ATOM 1640 C CA . PRO A 1 219 ? 6.256 13.313 9.537 1.00 81.19 219 PRO A CA 1
ATOM 1641 C C . PRO A 1 219 ? 7.096 14.476 8.992 1.00 81.19 219 PRO A C 1
ATOM 1643 O O . PRO A 1 219 ? 8.326 14.450 9.019 1.00 81.19 219 PRO A O 1
ATOM 1646 N N . GLY A 1 220 ? 6.416 15.495 8.463 1.00 84.25 220 GLY A N 1
ATOM 1647 C CA . GLY A 1 220 ? 7.048 16.666 7.848 1.00 84.25 220 GLY A CA 1
ATOM 1648 C C . GLY A 1 220 ? 7.501 16.495 6.390 1.00 84.25 220 GLY A C 1
ATOM 1649 O O . GLY A 1 220 ? 8.003 17.460 5.815 1.00 84.25 220 GLY A O 1
ATOM 1650 N N . LYS A 1 221 ? 7.318 15.324 5.753 1.00 87.31 221 LYS A N 1
ATOM 1651 C CA . LYS A 1 221 ? 7.529 15.167 4.300 1.00 87.31 221 LYS A CA 1
ATOM 1652 C C . LYS A 1 221 ? 6.208 15.092 3.541 1.00 87.31 221 LYS A C 1
ATOM 1654 O O . LYS A 1 221 ? 5.425 14.171 3.728 1.00 87.31 221 LYS A O 1
ATOM 1659 N N . ASN A 1 222 ? 6.023 16.009 2.596 1.00 84.19 222 ASN A N 1
ATOM 1660 C CA . ASN A 1 222 ? 4.889 15.986 1.672 1.00 84.19 222 ASN A CA 1
ATOM 1661 C C . ASN A 1 222 ? 5.149 15.005 0.514 1.00 84.19 222 ASN A C 1
ATOM 1663 O O . ASN A 1 222 ? 6.298 14.830 0.097 1.00 84.19 222 ASN A O 1
ATOM 1667 N N . LEU A 1 223 ? 4.083 14.447 -0.076 1.00 80.50 223 LEU A N 1
ATOM 1668 C CA . LEU A 1 223 ? 4.152 13.561 -1.254 1.00 80.50 223 LEU A CA 1
ATOM 1669 C C . LEU A 1 223 ? 4.990 14.165 -2.389 1.00 80.50 223 LEU A C 1
ATOM 1671 O O . LEU A 1 223 ? 5.852 13.494 -2.948 1.00 80.50 223 LEU A O 1
ATOM 1675 N N . THR A 1 224 ? 4.807 15.458 -2.667 1.00 80.94 224 THR A N 1
ATOM 1676 C CA . THR A 1 224 ? 5.579 16.212 -3.669 1.00 80.94 224 THR A CA 1
ATOM 1677 C C . THR A 1 224 ? 7.090 16.177 -3.429 1.00 80.94 224 THR A C 1
ATOM 1679 O O . THR A 1 224 ? 7.851 16.121 -4.389 1.00 80.94 224 THR A O 1
ATOM 1682 N N . SER A 1 225 ? 7.534 16.168 -2.168 1.00 81.38 225 SER A N 1
ATOM 1683 C CA . SER A 1 225 ? 8.955 16.126 -1.800 1.00 81.38 225 SER A CA 1
ATOM 1684 C C . SER A 1 225 ? 9.559 14.734 -1.991 1.00 81.38 225 SER A C 1
ATOM 1686 O O . SER A 1 225 ? 10.682 14.613 -2.476 1.00 81.38 225 SER A O 1
ATOM 1688 N N . LEU A 1 226 ? 8.816 13.664 -1.679 1.00 80.00 226 LEU A N 1
ATOM 1689 C CA . LEU A 1 226 ? 9.269 12.301 -1.990 1.00 80.00 226 LEU A CA 1
ATOM 1690 C C . LEU A 1 226 ? 9.312 12.044 -3.501 1.00 80.00 226 LEU A C 1
ATOM 1692 O O . LEU A 1 226 ? 10.210 11.358 -3.979 1.00 80.00 226 LEU A O 1
ATOM 1696 N N . LEU A 1 227 ? 8.366 12.616 -4.246 1.00 76.06 227 LEU A N 1
ATOM 1697 C CA . LEU A 1 227 ? 8.220 12.416 -5.687 1.00 76.06 227 LEU A CA 1
ATOM 1698 C C . LEU A 1 227 ? 9.211 13.247 -6.529 1.00 76.06 227 LEU A C 1
ATOM 1700 O O . LEU A 1 227 ? 9.493 12.872 -7.665 1.00 76.06 227 LEU A O 1
ATOM 1704 N N . SER A 1 228 ? 9.792 14.324 -5.984 1.00 77.12 228 SER A N 1
ATOM 1705 C CA . SER A 1 228 ? 10.840 15.122 -6.649 1.00 77.12 228 SER A CA 1
ATOM 1706 C C . SER A 1 228 ? 12.274 14.642 -6.368 1.00 77.12 228 SER A C 1
ATOM 1708 O O . SER A 1 228 ? 13.154 14.790 -7.217 1.00 77.12 228 SER A O 1
ATOM 1710 N N . GLN A 1 229 ? 12.518 13.983 -5.230 1.00 73.06 229 GLN A N 1
ATOM 1711 C CA . GLN A 1 229 ? 13.848 13.503 -4.824 1.00 73.06 229 GLN A CA 1
ATOM 1712 C C . GLN A 1 229 ? 14.519 12.391 -5.674 1.00 73.06 229 GLN A C 1
ATOM 1714 O O . GLN A 1 229 ? 15.758 12.347 -5.661 1.00 73.06 229 GLN A O 1
ATOM 1719 N N . PRO A 1 230 ? 13.831 11.475 -6.400 1.00 66.88 230 PRO A N 1
ATOM 1720 C CA . PRO A 1 230 ? 14.509 10.298 -6.952 1.00 66.88 230 PRO A CA 1
ATOM 1721 C C . PRO A 1 230 ? 15.494 10.631 -8.080 1.00 66.88 230 PRO A C 1
ATOM 1723 O O . PRO A 1 230 ? 16.457 9.887 -8.268 1.00 66.88 230 PRO A O 1
ATOM 1726 N N . ASN A 1 231 ? 15.300 11.730 -8.814 1.00 69.50 231 ASN A N 1
ATOM 1727 C CA . ASN A 1 231 ? 16.150 12.074 -9.959 1.00 69.50 231 ASN A CA 1
ATOM 1728 C C . ASN A 1 231 ? 17.526 12.571 -9.497 1.00 69.50 231 ASN A C 1
ATOM 1730 O O . ASN A 1 231 ? 18.547 12.011 -9.899 1.00 69.50 231 ASN A O 1
ATOM 1734 N N . GLU A 1 232 ? 17.564 13.539 -8.574 1.00 77.06 232 GLU A N 1
ATOM 1735 C CA . GLU A 1 232 ? 18.821 14.027 -7.998 1.00 77.06 232 GLU A CA 1
ATOM 1736 C C . GLU A 1 232 ? 19.605 12.913 -7.301 1.00 77.06 232 GLU A C 1
ATOM 1738 O O . GLU A 1 232 ? 20.824 12.823 -7.453 1.00 77.06 232 GLU A O 1
ATOM 1743 N N . ALA A 1 233 ? 18.919 12.055 -6.539 1.00 80.81 233 ALA A N 1
ATOM 1744 C CA . ALA A 1 233 ? 19.551 10.945 -5.838 1.00 80.81 233 ALA A CA 1
ATOM 1745 C C . ALA A 1 233 ? 20.181 9.944 -6.823 1.00 80.81 233 ALA A C 1
ATOM 1747 O O . ALA A 1 233 ? 21.339 9.559 -6.642 1.00 80.81 233 ALA A O 1
ATOM 1748 N N . LYS A 1 234 ? 19.465 9.572 -7.897 1.00 80.06 234 LYS A N 1
ATOM 1749 C CA . LYS A 1 234 ? 19.987 8.708 -8.971 1.00 80.06 234 LYS A CA 1
ATOM 1750 C C . LYS A 1 234 ? 21.172 9.341 -9.698 1.00 80.06 234 LYS A C 1
ATOM 1752 O O . LYS A 1 234 ? 22.152 8.645 -9.948 1.00 80.06 234 LYS A O 1
ATOM 1757 N N . GLU A 1 235 ? 21.122 10.633 -10.018 1.00 80.81 235 GLU A N 1
ATOM 1758 C CA . GLU A 1 235 ? 22.209 11.313 -10.730 1.00 80.81 235 GLU A CA 1
ATOM 1759 C C . GLU A 1 235 ? 23.459 11.464 -9.850 1.00 80.81 235 GLU A C 1
ATOM 1761 O O . GLU A 1 235 ? 24.564 11.114 -10.272 1.00 80.81 235 GLU A O 1
ATOM 1766 N N . LYS A 1 236 ? 23.293 11.891 -8.590 1.00 84.69 236 LYS A N 1
ATOM 1767 C CA . LYS A 1 236 ? 24.374 11.948 -7.591 1.00 84.69 236 LYS A CA 1
ATOM 1768 C C . LYS A 1 236 ? 24.986 10.557 -7.368 1.00 84.69 236 LYS A C 1
ATOM 1770 O O . LYS A 1 236 ? 26.210 10.437 -7.307 1.00 84.69 236 LYS A O 1
ATOM 1775 N N . LYS A 1 237 ? 24.167 9.498 -7.320 1.00 83.94 237 LYS A N 1
ATOM 1776 C CA . LYS A 1 237 ? 24.612 8.095 -7.234 1.00 83.94 237 LYS A CA 1
ATOM 1777 C C . LYS A 1 237 ? 25.358 7.636 -8.494 1.00 83.94 237 LYS A C 1
ATOM 1779 O O . LYS A 1 237 ? 26.447 7.087 -8.359 1.00 83.94 237 LYS A O 1
ATOM 1784 N N . ARG A 1 238 ? 24.861 7.933 -9.704 1.00 81.81 238 ARG A N 1
ATOM 1785 C CA . ARG A 1 238 ? 25.567 7.675 -10.979 1.00 81.81 238 ARG A CA 1
ATOM 1786 C C . ARG A 1 238 ? 26.948 8.338 -10.999 1.00 81.81 238 ARG A C 1
ATOM 1788 O O . ARG A 1 238 ? 27.931 7.643 -11.231 1.00 81.81 238 ARG A O 1
ATOM 1795 N N . LYS A 1 239 ? 27.036 9.637 -10.679 1.00 85.00 239 LYS A N 1
ATOM 1796 C CA . LYS A 1 239 ? 28.305 10.394 -10.645 1.00 85.00 239 LYS A CA 1
ATOM 1797 C C . LYS A 1 239 ? 29.303 9.827 -9.625 1.00 85.00 239 LYS A C 1
ATOM 1799 O O . LYS A 1 239 ? 30.490 9.717 -9.927 1.00 85.00 239 LYS A O 1
ATOM 1804 N N . ARG A 1 240 ? 28.830 9.412 -8.441 1.00 84.62 240 ARG A N 1
ATOM 1805 C CA . ARG A 1 240 ? 29.654 8.733 -7.421 1.00 84.62 240 ARG A CA 1
ATOM 1806 C C . ARG A 1 240 ? 30.159 7.366 -7.891 1.00 84.62 240 ARG A C 1
ATOM 1808 O O . ARG A 1 240 ? 31.332 7.062 -7.696 1.00 84.62 240 ARG A O 1
ATOM 1815 N N . LEU A 1 241 ? 29.308 6.571 -8.542 1.00 82.88 241 LEU A N 1
ATOM 1816 C CA . LEU A 1 241 ? 29.682 5.261 -9.083 1.00 82.88 241 LEU A CA 1
ATOM 1817 C C . LEU A 1 241 ? 30.719 5.373 -10.204 1.00 82.88 241 LEU A C 1
ATOM 1819 O O . LEU A 1 241 ? 31.706 4.643 -10.181 1.00 82.88 241 LEU A O 1
ATOM 1823 N N . SER A 1 242 ? 30.547 6.310 -11.144 1.00 82.50 242 SER A N 1
ATOM 1824 C CA . SER A 1 242 ? 31.535 6.542 -12.205 1.00 82.50 242 SER A CA 1
ATOM 1825 C C . SER A 1 242 ? 32.878 7.031 -11.660 1.00 82.50 242 SER A C 1
ATOM 1827 O O . SER A 1 242 ? 33.914 6.587 -12.141 1.00 82.50 242 SER A O 1
ATOM 1829 N N . ALA A 1 243 ? 32.874 7.891 -10.633 1.00 84.62 243 ALA A N 1
ATOM 1830 C CA . ALA A 1 243 ? 34.103 8.350 -9.987 1.00 84.62 243 ALA A CA 1
ATOM 1831 C C . ALA A 1 243 ? 34.831 7.202 -9.264 1.00 84.62 243 ALA A C 1
ATOM 1833 O O . ALA A 1 243 ? 36.010 6.974 -9.515 1.00 84.62 243 ALA A O 1
ATOM 1834 N N . SER A 1 244 ? 34.124 6.417 -8.440 1.00 83.12 244 SER A N 1
ATOM 1835 C CA . SER A 1 244 ? 34.722 5.293 -7.699 1.00 83.12 244 SER A CA 1
ATOM 1836 C C . SER A 1 244 ? 35.258 4.183 -8.619 1.00 83.12 244 SER A C 1
ATOM 1838 O O . SER A 1 244 ? 36.278 3.571 -8.311 1.00 83.12 244 SER A O 1
ATOM 1840 N N . LEU A 1 245 ? 34.620 3.949 -9.774 1.00 81.88 245 LEU A N 1
ATOM 1841 C CA . LEU A 1 245 ? 35.110 3.009 -10.793 1.00 81.88 245 LEU A CA 1
ATOM 1842 C C . LEU A 1 245 ? 36.374 3.492 -11.521 1.00 81.88 245 LEU A C 1
ATOM 1844 O O . LEU A 1 245 ? 37.154 2.654 -11.966 1.00 81.88 245 LEU A O 1
ATOM 1848 N N . ALA A 1 246 ? 36.559 4.806 -11.673 1.00 84.56 246 ALA A N 1
ATOM 1849 C CA . ALA A 1 246 ? 37.711 5.384 -12.364 1.00 84.56 246 ALA A CA 1
ATOM 1850 C C . ALA A 1 246 ? 38.930 5.553 -11.443 1.00 84.56 246 ALA A C 1
ATOM 1852 O O . ALA A 1 246 ? 40.056 5.301 -11.861 1.00 84.56 246 ALA A O 1
ATOM 1853 N N . ASP A 1 247 ? 38.694 5.975 -10.201 1.00 82.19 247 ASP A N 1
ATOM 1854 C CA . ASP A 1 247 ? 39.733 6.425 -9.269 1.00 82.19 247 ASP A CA 1
ATOM 1855 C C . ASP A 1 247 ? 40.191 5.320 -8.295 1.00 82.19 247 ASP A C 1
ATOM 1857 O O . ASP A 1 247 ? 41.178 5.465 -7.582 1.00 82.19 247 ASP A O 1
ATOM 1861 N N . GLY A 1 248 ? 39.461 4.197 -8.226 1.00 79.94 248 GLY A N 1
ATOM 1862 C CA . GLY A 1 248 ? 39.752 3.074 -7.320 1.00 79.94 248 GLY A CA 1
ATOM 1863 C C . GLY A 1 248 ? 39.588 3.395 -5.827 1.00 79.94 248 GLY A C 1
ATOM 1864 O O . GLY A 1 248 ? 39.685 2.497 -4.988 1.00 79.94 248 GLY A O 1
ATOM 1865 N N . THR A 1 249 ? 39.307 4.652 -5.484 1.00 72.81 249 THR A N 1
ATOM 1866 C CA . THR A 1 249 ? 39.155 5.140 -4.118 1.00 72.81 249 THR A CA 1
ATOM 1867 C C . THR A 1 249 ? 37.915 4.551 -3.447 1.00 72.81 249 THR A C 1
ATOM 1869 O O . THR A 1 249 ? 36.802 4.509 -3.988 1.00 72.81 249 THR A O 1
ATOM 1872 N N . SER A 1 250 ? 38.127 4.063 -2.224 1.00 61.09 250 SER A N 1
ATOM 1873 C CA . SER A 1 250 ? 37.174 3.277 -1.441 1.00 61.09 250 SER A CA 1
ATOM 1874 C C . SER A 1 250 ? 36.120 4.143 -0.745 1.00 61.09 250 SER A C 1
ATOM 1876 O O . SER A 1 250 ? 35.966 4.098 0.476 1.00 61.09 250 SER A O 1
ATOM 1878 N N . GLY A 1 251 ? 35.368 4.926 -1.520 1.00 78.56 251 GLY A N 1
ATOM 1879 C CA . GLY A 1 251 ? 34.097 5.464 -1.042 1.00 78.56 251 GLY A CA 1
ATOM 1880 C C . GLY A 1 251 ? 33.133 4.324 -0.663 1.00 78.56 251 GLY A C 1
ATOM 1881 O O . GLY A 1 251 ? 33.251 3.225 -1.219 1.00 78.56 251 GLY A O 1
ATOM 1882 N N . PRO A 1 252 ? 32.168 4.553 0.249 1.00 76.06 252 PRO A N 1
ATOM 1883 C CA . PRO A 1 252 ? 31.198 3.546 0.682 1.00 76.06 252 PRO A CA 1
ATOM 1884 C C . PRO A 1 252 ? 30.140 3.281 -0.406 1.00 76.06 252 PRO A C 1
ATOM 1886 O O . PRO A 1 252 ? 28.968 3.630 -0.279 1.00 76.06 252 PRO A O 1
ATOM 1889 N N . VAL A 1 253 ? 30.575 2.673 -1.509 1.00 80.50 253 VAL A N 1
ATOM 1890 C CA . VAL A 1 253 ? 29.712 2.069 -2.525 1.00 80.50 253 VAL A CA 1
ATOM 1891 C C . VAL A 1 253 ? 29.223 0.736 -1.973 1.00 80.50 253 VAL A C 1
ATOM 1893 O O . VAL A 1 253 ? 30.033 -0.106 -1.579 1.00 80.50 253 VAL A O 1
ATOM 1896 N N . THR A 1 254 ? 27.906 0.533 -1.948 1.00 84.81 254 THR A N 1
ATOM 1897 C CA . THR A 1 254 ? 27.322 -0.731 -1.484 1.00 84.81 254 THR A CA 1
ATOM 1898 C C . THR A 1 254 ? 27.794 -1.894 -2.362 1.00 84.81 254 THR A C 1
ATOM 1900 O O . THR A 1 254 ? 28.007 -1.748 -3.571 1.00 84.81 254 THR A O 1
ATOM 1903 N N . MET A 1 255 ? 27.971 -3.076 -1.765 1.00 84.94 255 MET A N 1
ATOM 1904 C CA . MET A 1 255 ? 28.441 -4.257 -2.501 1.00 84.94 255 MET A CA 1
ATOM 1905 C C . MET A 1 255 ? 27.505 -4.595 -3.672 1.00 84.94 255 MET A C 1
ATOM 1907 O O . MET A 1 255 ? 27.973 -4.916 -4.762 1.00 84.94 255 MET A O 1
ATOM 1911 N N . GLU A 1 256 ? 26.196 -4.426 -3.471 1.00 84.25 256 GLU A N 1
ATOM 1912 C CA . GLU A 1 256 ? 25.150 -4.598 -4.483 1.00 84.25 256 GLU A CA 1
ATOM 1913 C C . GLU A 1 256 ? 25.347 -3.694 -5.705 1.00 84.25 256 GLU A C 1
ATOM 1915 O O . GLU A 1 256 ? 25.228 -4.155 -6.840 1.00 84.25 256 GLU A O 1
ATOM 1920 N N . GLU A 1 257 ? 25.695 -2.419 -5.509 1.00 85.62 257 GLU A N 1
ATOM 1921 C CA . GLU A 1 257 ? 25.958 -1.488 -6.610 1.00 85.62 257 GLU A CA 1
ATOM 1922 C C . GLU A 1 257 ? 27.199 -1.892 -7.406 1.00 85.62 257 GLU A C 1
ATOM 1924 O O . GLU A 1 257 ? 27.178 -1.858 -8.639 1.00 85.62 257 GLU A O 1
ATOM 1929 N N . ARG A 1 258 ? 28.262 -2.334 -6.720 1.00 85.31 258 ARG A N 1
ATOM 1930 C CA . ARG A 1 258 ? 29.486 -2.825 -7.367 1.00 85.31 258 ARG A CA 1
ATOM 1931 C C . ARG A 1 258 ? 29.226 -4.108 -8.160 1.00 85.31 258 ARG A C 1
ATOM 1933 O O . ARG A 1 258 ? 29.662 -4.207 -9.305 1.00 85.31 258 ARG A O 1
ATOM 1940 N N . VAL A 1 259 ? 28.482 -5.058 -7.589 1.00 90.19 259 VAL A N 1
ATOM 1941 C CA . VAL A 1 259 ? 28.067 -6.296 -8.270 1.00 90.19 259 VAL A CA 1
ATOM 1942 C C . VAL A 1 259 ? 27.173 -5.975 -9.468 1.00 90.19 259 VAL A C 1
ATOM 1944 O O . VAL A 1 259 ? 27.421 -6.482 -10.557 1.00 90.19 259 VAL A O 1
ATOM 1947 N N . THR A 1 260 ? 26.206 -5.066 -9.323 1.00 86.94 260 THR A N 1
ATOM 1948 C CA . THR A 1 260 ? 25.327 -4.633 -10.422 1.00 86.94 260 THR A CA 1
ATOM 1949 C C . THR A 1 260 ? 26.119 -3.973 -11.552 1.00 86.94 260 THR A C 1
ATOM 1951 O O . THR A 1 260 ? 25.886 -4.273 -12.722 1.00 86.94 260 THR A O 1
ATOM 1954 N N . ALA A 1 261 ? 27.087 -3.108 -11.233 1.00 87.06 261 ALA A N 1
ATOM 1955 C CA . ALA A 1 261 ? 27.965 -2.489 -12.226 1.00 87.06 261 ALA A CA 1
ATOM 1956 C C . ALA A 1 261 ? 28.843 -3.530 -12.945 1.00 87.06 261 ALA A C 1
ATOM 1958 O O . ALA A 1 261 ? 28.968 -3.489 -14.169 1.00 87.06 261 ALA A O 1
ATOM 1959 N N . MET A 1 262 ? 29.395 -4.500 -12.208 1.00 88.88 262 MET A N 1
ATOM 1960 C CA . MET A 1 262 ? 30.190 -5.597 -12.767 1.00 88.88 262 MET A CA 1
ATOM 1961 C C . MET A 1 262 ? 29.350 -6.524 -13.659 1.00 88.88 262 MET A C 1
ATOM 1963 O O . MET A 1 262 ? 29.795 -6.877 -14.748 1.00 88.88 262 MET A O 1
ATOM 1967 N N . MET A 1 263 ? 28.121 -6.860 -13.253 1.00 91.88 263 MET A N 1
ATOM 1968 C CA . MET A 1 263 ? 27.170 -7.640 -14.054 1.00 91.88 263 MET A CA 1
ATOM 1969 C C . MET A 1 263 ? 26.751 -6.898 -15.326 1.00 91.88 263 MET A C 1
ATOM 1971 O O . MET A 1 263 ? 26.785 -7.487 -16.404 1.00 91.88 263 MET A O 1
ATOM 1975 N N . LYS A 1 264 ? 26.417 -5.600 -15.234 1.00 89.50 264 LYS A N 1
ATOM 1976 C CA . LYS A 1 264 ? 26.115 -4.767 -16.411 1.00 89.50 264 LYS A CA 1
ATOM 1977 C C . LYS A 1 264 ? 27.303 -4.727 -17.374 1.00 89.50 264 LYS A C 1
ATOM 1979 O O . LYS A 1 264 ? 27.114 -4.943 -18.566 1.00 89.50 264 LYS A O 1
ATOM 1984 N N . LYS A 1 265 ? 28.525 -4.519 -16.872 1.00 91.19 265 LYS A N 1
ATOM 1985 C CA . LYS A 1 265 ? 29.741 -4.551 -17.698 1.00 91.19 265 LYS A CA 1
ATOM 1986 C C . LYS A 1 265 ? 29.927 -5.910 -18.383 1.00 91.19 265 LYS A C 1
ATOM 1988 O O . LYS A 1 265 ? 30.062 -5.953 -19.599 1.00 91.19 265 LYS A O 1
ATOM 1993 N N . ALA A 1 266 ? 29.854 -7.009 -17.630 1.00 92.69 266 ALA A N 1
ATOM 1994 C CA . ALA A 1 266 ? 29.994 -8.361 -18.173 1.00 92.69 266 ALA A CA 1
ATOM 1995 C C . ALA A 1 266 ? 28.922 -8.693 -19.230 1.00 92.69 266 ALA A C 1
ATOM 1997 O O . ALA A 1 266 ? 29.228 -9.350 -20.222 1.00 92.69 266 ALA A O 1
ATOM 1998 N N . PHE A 1 267 ? 27.687 -8.207 -19.058 1.00 94.00 267 PHE A N 1
ATOM 1999 C CA . PHE A 1 267 ? 26.620 -8.327 -20.054 1.00 94.00 267 PHE A CA 1
ATOM 2000 C C . PHE A 1 267 ? 26.962 -7.595 -21.360 1.00 94.00 267 PHE A C 1
ATOM 2002 O O . PHE A 1 267 ? 26.809 -8.179 -22.433 1.00 94.00 267 PHE A O 1
ATOM 2009 N N . TRP A 1 268 ? 27.453 -6.353 -21.289 1.00 94.56 268 TRP A N 1
ATOM 2010 C CA . TRP A 1 268 ? 27.846 -5.586 -22.478 1.00 94.56 268 TRP A CA 1
ATOM 2011 C C . TRP A 1 268 ? 29.097 -6.153 -23.161 1.00 94.56 268 TRP A C 1
ATOM 2013 O O . TRP A 1 268 ? 29.128 -6.234 -24.389 1.00 94.56 268 TRP A O 1
ATOM 2023 N N . ASP A 1 269 ? 30.083 -6.622 -22.391 1.00 93.56 269 ASP A N 1
ATOM 2024 C CA . ASP A 1 269 ? 31.275 -7.298 -22.914 1.00 93.56 269 ASP A CA 1
ATOM 2025 C C . ASP A 1 269 ? 30.900 -8.624 -23.618 1.00 93.56 269 ASP A C 1
ATOM 2027 O O . ASP A 1 269 ? 31.375 -8.909 -24.720 1.00 93.56 269 ASP A O 1
ATOM 2031 N N . ASP A 1 270 ? 29.991 -9.426 -23.047 1.00 93.62 270 ASP A N 1
ATOM 2032 C CA . ASP A 1 270 ? 29.448 -10.638 -23.682 1.00 93.62 270 ASP A CA 1
ATOM 2033 C C . ASP A 1 270 ? 28.591 -10.325 -24.922 1.00 93.62 270 ASP A C 1
ATOM 2035 O O . ASP A 1 270 ? 28.703 -11.014 -25.939 1.00 93.62 270 ASP A O 1
ATOM 2039 N N . ALA A 1 271 ? 27.769 -9.272 -24.882 1.00 93.38 271 ALA A N 1
ATOM 2040 C CA . ALA A 1 271 ? 27.004 -8.810 -26.038 1.00 93.38 271 ALA A CA 1
ATOM 2041 C C . ALA A 1 271 ? 27.933 -8.387 -27.186 1.00 93.38 271 ALA A C 1
ATOM 2043 O O . ALA A 1 271 ? 27.729 -8.822 -28.321 1.00 93.38 271 ALA A O 1
ATOM 2044 N N . ALA A 1 272 ? 28.996 -7.632 -26.889 1.00 93.00 272 ALA A N 1
ATOM 2045 C CA . ALA A 1 272 ? 30.026 -7.276 -27.857 1.00 93.00 272 ALA A CA 1
ATOM 2046 C C . ALA A 1 272 ? 30.688 -8.528 -28.438 1.00 93.00 272 ALA A C 1
ATOM 2048 O O . ALA A 1 272 ? 30.733 -8.689 -29.656 1.00 93.00 272 ALA A O 1
ATOM 2049 N N . ASN A 1 273 ? 31.157 -9.455 -27.601 1.00 91.88 273 ASN A N 1
ATOM 2050 C CA . ASN A 1 273 ? 31.804 -10.683 -28.069 1.00 91.88 273 ASN A CA 1
ATOM 2051 C C . ASN A 1 273 ? 30.880 -11.542 -28.953 1.00 91.88 273 ASN A C 1
ATOM 2053 O O . ASN A 1 273 ? 31.331 -12.073 -29.969 1.00 91.88 273 ASN A O 1
ATOM 2057 N N . LYS A 1 274 ? 29.584 -11.630 -28.628 1.00 91.06 274 LYS A N 1
ATOM 2058 C CA . LYS A 1 274 ? 28.597 -12.385 -29.419 1.00 91.06 274 LYS A CA 1
ATOM 2059 C C . LYS A 1 274 ? 28.272 -11.734 -30.759 1.00 91.06 274 LYS A C 1
ATOM 2061 O O . LYS A 1 274 ? 28.220 -12.460 -31.749 1.00 91.06 274 LYS A O 1
ATOM 2066 N N . LEU A 1 275 ? 28.138 -10.405 -30.830 1.00 89.38 275 LEU A N 1
ATOM 2067 C CA . LEU A 1 275 ? 27.927 -9.694 -32.103 1.00 89.38 275 LEU A CA 1
ATOM 2068 C C . LEU A 1 275 ? 29.120 -9.817 -33.073 1.00 89.38 275 LEU A C 1
ATOM 2070 O O . LEU A 1 275 ? 28.929 -9.719 -34.280 1.00 89.38 275 LEU A O 1
ATOM 2074 N N . HIS A 1 276 ? 30.331 -10.093 -32.574 1.00 87.19 276 HIS A N 1
ATOM 2075 C CA . HIS A 1 276 ? 31.502 -10.389 -33.414 1.00 87.19 276 HIS A CA 1
ATOM 2076 C C . HIS A 1 276 ? 31.584 -11.834 -33.917 1.00 87.19 276 HIS A C 1
ATOM 2078 O O . HIS A 1 276 ? 32.417 -12.127 -34.776 1.00 87.19 276 HIS A O 1
ATOM 2084 N N . SER A 1 277 ? 30.783 -12.753 -33.377 1.00 85.69 277 SER A N 1
ATOM 2085 C CA . SER A 1 277 ? 30.822 -14.154 -33.796 1.00 85.69 277 SER A CA 1
ATOM 2086 C C . SER A 1 277 ? 30.062 -14.344 -35.112 1.00 85.69 277 SER A C 1
ATOM 2088 O O . SER A 1 277 ? 28.906 -13.957 -35.228 1.00 85.69 277 SER A O 1
ATOM 2090 N N . SER A 1 278 ? 30.680 -14.985 -36.105 1.00 73.06 278 SER A N 1
ATOM 2091 C CA . SER A 1 278 ? 30.094 -15.218 -37.438 1.00 73.06 278 SER A CA 1
ATOM 2092 C C . SER A 1 278 ? 29.014 -16.318 -37.487 1.00 73.06 278 SER A C 1
ATOM 2094 O O . SER A 1 278 ? 28.678 -16.810 -38.561 1.00 73.06 278 SER A O 1
ATOM 2096 N N . GLY A 1 279 ? 28.489 -16.738 -36.332 1.00 75.06 279 GLY A N 1
ATOM 2097 C CA . GLY A 1 279 ? 27.404 -17.719 -36.230 1.00 75.06 279 GLY A CA 1
ATOM 2098 C C . GLY A 1 279 ? 26.009 -17.075 -36.260 1.00 75.06 279 GLY A C 1
ATOM 2099 O O . GLY A 1 279 ? 25.886 -15.880 -36.502 1.00 75.06 279 GLY A O 1
ATOM 2100 N N . PRO A 1 280 ? 24.941 -17.828 -35.935 1.00 69.56 280 PRO A N 1
ATOM 2101 C CA . PRO A 1 280 ? 23.585 -17.284 -35.764 1.00 69.56 280 PRO A CA 1
ATOM 2102 C C . PRO A 1 280 ? 23.379 -16.524 -34.433 1.00 69.56 280 PRO A C 1
ATOM 2104 O O . PRO A 1 280 ? 22.334 -15.913 -34.212 1.00 69.56 280 PRO A O 1
ATOM 2107 N N . SER A 1 281 ? 24.373 -16.541 -33.535 1.00 75.12 281 SER A N 1
ATOM 2108 C CA . SER A 1 281 ? 24.332 -15.874 -32.223 1.00 75.12 281 SER A CA 1
ATOM 2109 C C . SER A 1 281 ? 24.058 -14.354 -32.257 1.00 75.12 281 SER A C 1
ATOM 2111 O O . SER A 1 281 ? 23.310 -13.900 -31.383 1.00 75.12 281 SER A O 1
ATOM 2113 N N . PRO A 1 282 ? 24.576 -13.559 -33.224 1.00 80.62 282 PRO A N 1
ATOM 2114 C CA . PRO A 1 282 ? 24.330 -12.122 -33.287 1.00 80.62 282 PRO A CA 1
ATOM 2115 C C . PRO A 1 282 ? 22.855 -11.770 -33.446 1.00 80.62 282 PRO A C 1
ATOM 2117 O O . PRO A 1 282 ? 22.392 -10.873 -32.756 1.00 80.62 282 PRO A O 1
ATOM 2120 N N . ALA A 1 283 ? 22.106 -12.483 -34.295 1.00 82.88 283 ALA A N 1
ATOM 2121 C CA . ALA A 1 283 ? 20.699 -12.173 -34.561 1.00 82.88 283 ALA A CA 1
ATOM 2122 C C . ALA A 1 283 ? 19.833 -12.336 -33.300 1.00 82.88 283 ALA A C 1
ATOM 2124 O O . ALA A 1 283 ? 19.069 -11.440 -32.956 1.00 82.88 283 ALA A O 1
ATOM 2125 N N . ILE A 1 284 ? 20.032 -13.432 -32.556 1.00 86.06 284 ILE A N 1
ATOM 2126 C CA . ILE A 1 284 ? 19.323 -13.711 -31.295 1.00 86.06 284 ILE A CA 1
ATOM 2127 C C . ILE A 1 284 ? 19.703 -12.689 -30.209 1.00 86.06 284 ILE A C 1
ATOM 2129 O O . ILE A 1 284 ? 18.851 -12.227 -29.446 1.00 86.06 284 ILE A O 1
ATOM 2133 N N . ARG A 1 285 ? 20.988 -12.308 -30.124 1.00 88.69 285 ARG A N 1
ATOM 2134 C CA . ARG A 1 285 ? 21.436 -11.279 -29.173 1.00 88.69 285 ARG A CA 1
ATOM 2135 C C . ARG A 1 285 ? 20.886 -9.901 -29.560 1.00 88.69 285 ARG A C 1
ATOM 2137 O O . ARG A 1 285 ? 20.432 -9.189 -28.672 1.00 88.69 285 ARG A O 1
ATOM 2144 N N . LEU A 1 286 ? 20.867 -9.552 -30.847 1.00 88.88 286 LEU A N 1
ATOM 2145 C CA . LEU A 1 286 ? 20.304 -8.300 -31.358 1.00 88.88 286 LEU A CA 1
ATOM 2146 C C . LEU A 1 286 ? 18.798 -8.213 -31.086 1.00 88.88 286 LEU A C 1
ATOM 2148 O O . LEU A 1 286 ? 18.353 -7.185 -30.592 1.00 88.88 286 LEU A O 1
ATOM 2152 N N . SER A 1 287 ? 18.024 -9.280 -31.320 1.00 89.88 287 SER A N 1
ATOM 2153 C CA . SER A 1 287 ? 16.579 -9.276 -31.050 1.00 89.88 287 SER A CA 1
ATOM 2154 C C . SER A 1 287 ? 16.255 -9.104 -29.563 1.00 89.88 287 SER A C 1
ATOM 2156 O O . SER A 1 287 ? 15.274 -8.445 -29.222 1.00 89.88 287 SER A O 1
ATOM 2158 N N . LEU A 1 288 ? 17.093 -9.637 -28.661 1.00 90.75 288 LEU A N 1
ATOM 2159 C CA . LEU A 1 288 ? 16.962 -9.368 -27.225 1.00 90.75 288 LEU A CA 1
ATOM 2160 C C . LEU A 1 288 ? 17.223 -7.886 -26.918 1.00 90.75 288 LEU A C 1
ATOM 2162 O O . LEU A 1 288 ? 16.404 -7.246 -26.274 1.00 90.75 288 LEU A O 1
ATOM 2166 N N . LEU A 1 289 ? 18.312 -7.321 -27.445 1.00 92.25 289 LEU A N 1
ATOM 2167 C CA . LEU A 1 289 ? 18.661 -5.912 -27.237 1.00 92.25 289 LEU A CA 1
ATOM 2168 C C . LEU A 1 289 ? 17.628 -4.948 -27.859 1.00 92.25 289 LEU A C 1
ATOM 2170 O O . LEU A 1 289 ? 17.342 -3.900 -27.286 1.00 92.25 289 LEU A O 1
ATOM 2174 N N . GLN A 1 290 ? 17.022 -5.312 -28.993 1.00 92.44 290 GLN A N 1
ATOM 2175 C CA . GLN A 1 290 ? 15.891 -4.598 -29.595 1.00 92.44 290 GLN A CA 1
ATOM 2176 C C . GLN A 1 290 ? 14.625 -4.695 -28.735 1.00 92.44 290 GLN A C 1
ATOM 2178 O O . GLN A 1 290 ? 13.899 -3.709 -28.630 1.00 92.44 290 GLN A O 1
ATOM 2183 N N . SER A 1 291 ? 14.363 -5.843 -28.101 1.00 92.62 291 SER A N 1
ATOM 2184 C CA . SER A 1 291 ? 13.279 -6.000 -27.120 1.00 92.62 291 SER A CA 1
ATOM 2185 C C . SER A 1 291 ? 13.517 -5.107 -25.898 1.00 92.62 291 SER A C 1
ATOM 2187 O O . SER A 1 291 ? 12.646 -4.319 -25.539 1.00 92.62 291 SER A O 1
ATOM 2189 N N . ASP A 1 292 ? 14.722 -5.132 -25.320 1.00 93.81 292 ASP A N 1
ATOM 2190 C CA . ASP A 1 292 ? 15.107 -4.289 -24.179 1.00 93.81 292 ASP A CA 1
ATOM 2191 C C . ASP A 1 292 ? 14.974 -2.794 -24.504 1.00 93.81 292 ASP A C 1
ATOM 2193 O O . ASP A 1 292 ? 14.442 -2.018 -23.706 1.00 93.81 292 ASP A O 1
ATOM 2197 N N . LEU A 1 293 ? 15.391 -2.387 -25.706 1.00 94.44 293 LEU A N 1
ATOM 2198 C CA . LEU A 1 293 ? 15.265 -1.020 -26.203 1.00 94.44 293 LEU A CA 1
ATOM 2199 C C . LEU A 1 293 ? 13.804 -0.647 -26.509 1.00 94.44 293 LEU A C 1
ATOM 2201 O O . LEU A 1 293 ? 13.376 0.450 -26.160 1.00 94.44 293 LEU A O 1
ATOM 2205 N N . THR A 1 294 ? 12.999 -1.565 -27.045 1.00 93.88 294 THR A N 1
ATOM 2206 C CA . THR A 1 294 ? 11.551 -1.374 -27.253 1.00 93.88 294 THR A CA 1
ATOM 2207 C C . THR A 1 294 ? 10.814 -1.188 -25.928 1.00 93.88 294 THR A C 1
ATOM 2209 O O . THR A 1 294 ? 10.036 -0.245 -25.771 1.00 93.88 294 THR A O 1
ATOM 2212 N N . ASN A 1 295 ? 11.106 -2.032 -24.938 1.00 91.38 295 ASN A N 1
ATOM 2213 C CA . ASN A 1 295 ? 10.538 -1.954 -23.595 1.00 91.38 295 ASN A CA 1
ATOM 2214 C C . ASN A 1 295 ? 10.977 -0.662 -22.889 1.00 91.38 295 ASN A C 1
ATOM 2216 O O . ASN A 1 295 ? 10.153 0.047 -22.304 1.00 91.38 295 ASN A O 1
ATOM 2220 N N . THR A 1 296 ? 12.252 -0.286 -23.009 1.00 93.31 296 THR A N 1
ATOM 2221 C CA . THR A 1 296 ? 12.785 0.947 -22.411 1.00 93.31 296 THR A CA 1
ATOM 2222 C C . THR A 1 296 ? 12.244 2.212 -23.088 1.00 93.31 296 THR A C 1
ATOM 2224 O O . THR A 1 296 ? 11.989 3.191 -22.389 1.00 93.31 296 THR A O 1
ATOM 2227 N N . LEU A 1 297 ? 11.956 2.197 -24.393 1.00 94.31 297 LEU A N 1
ATOM 2228 C CA . LEU A 1 297 ? 11.315 3.312 -25.111 1.00 94.31 297 LEU A CA 1
ATOM 2229 C C . LEU A 1 297 ? 9.786 3.352 -24.981 1.00 94.31 297 LEU A C 1
ATOM 2231 O O . LEU A 1 297 ? 9.183 4.398 -25.238 1.00 94.31 297 LEU A O 1
ATOM 2235 N N . SER A 1 298 ? 9.144 2.253 -24.571 1.00 91.94 298 SER A N 1
ATOM 2236 C CA . SER A 1 298 ? 7.695 2.223 -24.347 1.00 91.94 298 SER A CA 1
ATOM 2237 C C . SER A 1 298 ? 7.284 3.305 -23.335 1.00 91.94 298 SER A C 1
ATOM 2239 O O . SER A 1 298 ? 7.875 3.429 -22.262 1.00 91.94 298 SER A O 1
ATOM 2241 N N . GLY A 1 299 ? 6.320 4.151 -23.704 1.00 87.88 299 GLY A N 1
ATOM 2242 C CA . GLY A 1 299 ? 5.907 5.324 -22.919 1.00 87.88 299 GLY A CA 1
ATOM 2243 C C . GLY A 1 299 ? 6.628 6.639 -23.256 1.00 87.88 299 GLY A C 1
ATOM 2244 O O . GLY A 1 299 ? 6.108 7.692 -22.904 1.00 87.88 299 GLY A O 1
ATOM 2245 N N . LEU A 1 300 ? 7.759 6.613 -23.977 1.00 92.12 300 LEU A N 1
ATOM 2246 C CA . LEU A 1 300 ? 8.355 7.813 -24.595 1.00 92.12 300 LEU A CA 1
ATOM 2247 C C . LEU A 1 300 ? 7.934 7.973 -26.058 1.00 92.12 300 LEU A C 1
ATOM 2249 O O . LEU A 1 300 ? 7.682 9.085 -26.518 1.00 92.12 300 LEU A O 1
ATOM 2253 N N . LEU A 1 301 ? 7.866 6.858 -26.789 1.00 93.62 301 LEU A N 1
ATOM 2254 C CA . LEU A 1 301 ? 7.497 6.826 -28.201 1.00 93.62 301 LEU A CA 1
ATOM 2255 C C . LEU A 1 301 ? 6.233 5.977 -28.421 1.00 93.62 301 LEU A C 1
ATOM 2257 O O . LEU A 1 301 ? 6.042 4.968 -27.732 1.00 93.62 301 LEU A O 1
ATOM 2261 N N . PRO A 1 302 ? 5.371 6.343 -29.390 1.00 92.44 302 PRO A N 1
ATOM 2262 C CA . PRO A 1 302 ? 4.258 5.505 -29.815 1.00 92.44 302 PRO A CA 1
ATOM 2263 C C . PRO A 1 302 ? 4.724 4.113 -30.279 1.00 92.44 302 PRO A C 1
ATOM 2265 O O . PRO A 1 302 ? 5.740 4.004 -30.970 1.00 92.44 302 PRO A O 1
ATOM 2268 N N . PRO A 1 303 ? 3.967 3.039 -29.989 1.00 89.62 303 PRO A N 1
ATOM 2269 C CA . PRO A 1 303 ? 4.399 1.669 -30.272 1.00 89.62 303 PRO A CA 1
ATOM 2270 C C . PRO A 1 303 ? 4.506 1.343 -31.769 1.00 89.62 303 PRO A C 1
ATOM 2272 O O . PRO A 1 303 ? 5.181 0.380 -32.117 1.00 89.62 303 PRO A O 1
ATOM 2275 N N . HIS A 1 304 ? 3.864 2.116 -32.655 1.00 91.06 304 HIS A N 1
ATOM 2276 C CA . HIS A 1 304 ? 4.075 1.992 -34.101 1.00 91.06 304 HIS A CA 1
ATOM 2277 C C . HIS A 1 304 ? 5.456 2.532 -34.499 1.00 91.06 304 HIS A C 1
ATOM 2279 O O . HIS A 1 304 ? 6.243 1.785 -35.065 1.00 91.06 304 HIS A O 1
ATOM 2285 N N . MET A 1 305 ? 5.824 3.742 -34.054 1.00 93.25 305 MET A N 1
ATOM 2286 C CA . MET A 1 305 ? 7.131 4.344 -34.358 1.00 93.25 305 MET A CA 1
ATOM 2287 C C . MET A 1 305 ? 8.306 3.464 -33.913 1.00 93.25 305 MET A C 1
ATOM 2289 O O . MET A 1 305 ? 9.314 3.395 -34.606 1.00 93.25 305 MET A O 1
ATOM 2293 N N . ILE A 1 306 ? 8.190 2.771 -32.773 1.00 91.94 306 ILE A N 1
ATOM 2294 C CA . ILE A 1 306 ? 9.249 1.861 -32.307 1.00 91.94 306 ILE A CA 1
ATOM 2295 C C . ILE A 1 306 ? 9.389 0.646 -33.245 1.00 91.94 306 ILE A C 1
ATOM 2297 O O . ILE A 1 306 ? 10.510 0.257 -33.565 1.00 91.94 306 ILE A O 1
ATOM 2301 N N . LYS A 1 307 ? 8.272 0.082 -33.730 1.00 91.19 307 LYS A N 1
ATOM 2302 C CA . LYS A 1 307 ? 8.273 -1.027 -34.703 1.00 91.19 307 LYS A CA 1
ATOM 2303 C C . LYS A 1 307 ? 8.830 -0.605 -36.063 1.00 91.19 307 LYS A C 1
ATOM 2305 O O . LYS A 1 307 ? 9.552 -1.382 -36.677 1.00 91.19 307 LYS A O 1
ATOM 2310 N N . ASP A 1 308 ? 8.529 0.617 -36.497 1.00 92.75 308 ASP A N 1
ATOM 2311 C CA . ASP A 1 308 ? 9.022 1.174 -37.761 1.00 92.75 308 ASP A CA 1
ATOM 2312 C C . ASP A 1 308 ? 10.539 1.451 -37.709 1.00 92.75 308 ASP A C 1
ATOM 2314 O O . ASP A 1 308 ? 11.241 1.278 -38.703 1.00 92.75 308 ASP A O 1
ATOM 2318 N N . LEU A 1 309 ? 11.062 1.852 -36.540 1.00 91.56 309 LEU A N 1
ATOM 2319 C CA . LEU A 1 309 ? 12.497 2.076 -36.307 1.00 91.56 309 LEU A CA 1
ATOM 2320 C C . LEU A 1 309 ? 13.300 0.773 -36.180 1.00 91.56 309 LEU A C 1
ATOM 2322 O O . LEU A 1 309 ? 14.455 0.725 -36.601 1.00 91.56 309 LEU A O 1
ATOM 2326 N N . PHE A 1 310 ? 12.711 -0.269 -35.588 1.00 89.62 310 PHE A N 1
ATOM 2327 C CA . PHE A 1 310 ? 13.363 -1.556 -35.340 1.00 89.62 310 PHE A CA 1
ATOM 2328 C C . PHE A 1 310 ? 12.517 -2.705 -35.905 1.00 89.62 310 PHE A C 1
ATOM 2330 O O . PHE A 1 310 ? 11.883 -3.436 -35.136 1.00 89.62 310 PHE A O 1
ATOM 2337 N N . PRO A 1 311 ? 12.505 -2.892 -37.240 1.00 83.19 311 PRO A N 1
ATOM 2338 C CA . PRO A 1 311 ? 11.888 -4.065 -37.838 1.00 83.19 311 PRO 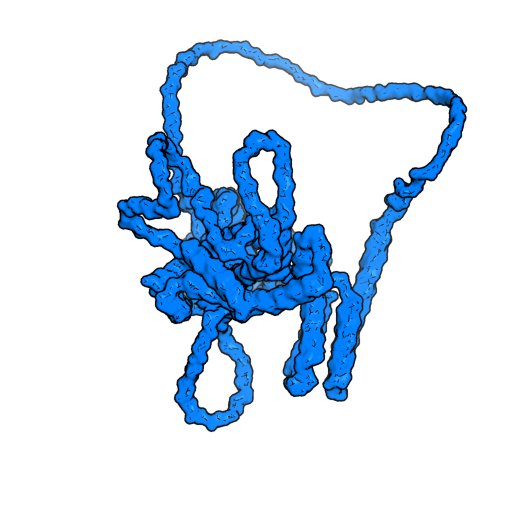A CA 1
ATOM 2339 C C . PRO A 1 311 ? 12.538 -5.331 -37.270 1.00 83.19 311 PRO A C 1
ATOM 2341 O O . PRO A 1 311 ? 13.764 -5.416 -37.141 1.00 83.19 311 PRO A O 1
ATOM 2344 N N . VAL A 1 312 ? 11.704 -6.312 -36.917 1.00 79.06 312 VAL A N 1
ATOM 2345 C CA . VAL A 1 312 ? 12.169 -7.597 -36.382 1.00 79.06 312 VAL A CA 1
ATOM 2346 C C . VAL A 1 312 ? 13.050 -8.264 -37.445 1.00 79.06 312 VAL A C 1
ATOM 2348 O O . VAL A 1 312 ? 12.564 -8.479 -38.557 1.00 79.06 312 VAL A O 1
ATOM 2351 N N . PRO A 1 313 ? 14.324 -8.584 -37.151 1.00 77.62 313 PRO A N 1
ATOM 2352 C CA . PRO A 1 313 ? 15.210 -9.191 -38.132 1.00 77.62 313 PRO A CA 1
ATOM 2353 C C . PRO A 1 313 ? 14.675 -10.569 -38.528 1.00 77.62 313 PRO A C 1
ATOM 2355 O O . PRO A 1 313 ? 14.427 -11.417 -37.667 1.00 77.62 313 PRO A O 1
ATOM 2358 N N . GLU A 1 314 ? 14.503 -10.798 -39.830 1.00 80.06 314 GLU A N 1
ATOM 2359 C CA . GLU A 1 314 ? 14.067 -12.100 -40.331 1.00 80.06 314 GLU A CA 1
ATOM 2360 C C . GLU A 1 314 ? 15.097 -13.187 -39.966 1.00 80.06 314 GLU A C 1
ATOM 2362 O O . GLU A 1 314 ? 16.312 -12.964 -40.076 1.00 80.06 314 GLU A O 1
ATOM 2367 N N . PRO A 1 315 ? 14.649 -14.375 -39.519 1.00 76.62 315 PRO A N 1
ATOM 2368 C CA . PRO A 1 315 ? 15.545 -15.423 -39.049 1.00 76.62 315 PRO A CA 1
ATOM 2369 C C . PRO A 1 315 ? 16.451 -15.916 -40.184 1.00 76.62 315 PRO A C 1
ATOM 2371 O O . PRO A 1 315 ? 16.001 -16.575 -41.118 1.00 76.62 315 PRO A O 1
ATOM 2374 N N . GLY A 1 316 ? 17.749 -15.620 -40.072 1.00 74.69 316 GLY A N 1
ATOM 2375 C CA . GLY A 1 316 ? 18.773 -15.984 -41.058 1.00 74.69 316 GLY A CA 1
ATOM 2376 C C . GLY A 1 316 ? 19.380 -14.801 -41.818 1.00 74.69 316 GLY A C 1
ATOM 2377 O O . GLY A 1 316 ? 20.409 -14.981 -42.466 1.00 74.69 316 GLY A O 1
ATOM 2378 N N . VAL A 1 317 ? 18.818 -13.592 -41.705 1.00 78.94 317 VAL A N 1
ATOM 2379 C CA . VAL A 1 317 ? 19.442 -12.380 -42.258 1.00 78.94 317 VAL A CA 1
ATOM 2380 C C . VAL A 1 317 ? 20.643 -11.981 -41.395 1.00 78.94 317 VAL A C 1
ATOM 2382 O O . VAL A 1 317 ? 20.548 -11.880 -40.170 1.00 78.94 317 VAL A O 1
ATOM 2385 N N . ALA A 1 318 ? 21.797 -11.770 -42.032 1.00 78.94 318 ALA A N 1
ATOM 2386 C CA . ALA A 1 318 ? 23.001 -11.309 -41.350 1.00 78.94 318 ALA A CA 1
ATOM 2387 C C . ALA A 1 318 ? 22.809 -9.881 -40.808 1.00 78.94 318 ALA A C 1
ATOM 2389 O O . ALA A 1 318 ? 22.198 -9.036 -41.458 1.00 78.94 318 ALA A O 1
ATOM 2390 N N . TRP A 1 319 ? 23.352 -9.603 -39.620 1.00 82.88 319 TRP A N 1
ATOM 2391 C CA . TRP A 1 319 ? 23.258 -8.283 -38.996 1.00 82.88 319 TRP A CA 1
ATOM 2392 C C . TRP A 1 319 ? 23.984 -7.215 -39.831 1.00 82.88 319 TRP A C 1
ATOM 2394 O O . TRP A 1 319 ? 25.212 -7.218 -39.924 1.00 82.88 319 TRP A O 1
ATOM 2404 N N . ASP A 1 320 ? 23.223 -6.277 -40.400 1.00 88.44 320 ASP A N 1
ATOM 2405 C CA . ASP A 1 320 ? 23.771 -5.086 -41.045 1.00 88.44 320 ASP A CA 1
ATOM 2406 C C . ASP A 1 320 ? 23.980 -3.964 -40.013 1.00 88.44 320 ASP A C 1
ATOM 2408 O O . ASP A 1 320 ? 23.040 -3.330 -39.515 1.00 88.44 320 ASP A O 1
ATOM 2412 N N . ARG A 1 321 ? 25.256 -3.710 -39.703 1.00 87.50 321 ARG A N 1
ATOM 2413 C CA . ARG A 1 321 ? 25.693 -2.642 -38.799 1.00 87.50 321 ARG A CA 1
ATOM 2414 C C . ARG A 1 321 ? 25.300 -1.251 -39.303 1.00 87.50 321 ARG A C 1
ATOM 2416 O O . ARG A 1 321 ? 24.965 -0.406 -38.481 1.00 87.50 321 ARG A O 1
ATOM 2423 N N . ALA A 1 322 ? 25.342 -0.993 -40.611 1.00 89.06 322 ALA A N 1
ATOM 2424 C CA . ALA A 1 322 ? 25.035 0.322 -41.171 1.00 89.06 322 ALA A CA 1
ATOM 2425 C C . ALA A 1 322 ? 23.538 0.638 -41.050 1.00 89.06 322 ALA A C 1
ATOM 2427 O O . ALA A 1 322 ? 23.180 1.725 -40.597 1.00 89.06 322 ALA A O 1
ATOM 2428 N N . VAL A 1 323 ? 22.671 -0.335 -41.354 1.00 90.69 323 VAL A N 1
ATOM 2429 C CA . VAL A 1 323 ? 21.215 -0.204 -41.163 1.00 90.69 323 VAL A CA 1
ATOM 2430 C C . VAL A 1 323 ? 20.874 0.009 -39.686 1.00 90.69 323 VAL A C 1
ATOM 2432 O O . VAL A 1 323 ? 20.108 0.916 -39.360 1.00 90.69 323 VAL A O 1
ATOM 2435 N N . PHE A 1 324 ? 21.484 -0.755 -38.772 1.00 91.50 324 PHE A N 1
ATOM 2436 C CA . PHE A 1 324 ? 21.238 -0.589 -37.336 1.00 91.50 324 PHE A CA 1
ATOM 2437 C C . PHE A 1 324 ? 21.753 0.756 -36.790 1.00 91.50 324 PHE A C 1
ATOM 2439 O O . PHE A 1 324 ? 21.045 1.422 -36.034 1.00 91.50 324 PHE A O 1
ATOM 2446 N N . SER A 1 325 ? 22.935 1.217 -37.216 1.00 93.31 325 SER A N 1
ATOM 2447 C CA . SER A 1 325 ? 23.422 2.564 -36.889 1.00 93.31 325 SER A CA 1
ATOM 2448 C C . SER A 1 325 ? 22.485 3.651 -37.425 1.00 93.31 325 SER A C 1
ATOM 2450 O O . SER A 1 325 ? 22.163 4.587 -36.699 1.00 93.31 325 SER A O 1
ATOM 2452 N N . GLN A 1 326 ? 21.973 3.520 -38.652 1.00 93.88 326 GLN A N 1
ATOM 2453 C CA . GLN A 1 326 ? 21.021 4.481 -39.215 1.00 93.88 326 GLN A CA 1
ATOM 2454 C C . GLN A 1 326 ? 19.681 4.493 -38.455 1.00 93.88 326 GLN A C 1
ATOM 2456 O O . GLN A 1 326 ? 19.097 5.562 -38.249 1.00 93.88 326 GLN A O 1
ATOM 2461 N N . ALA A 1 327 ? 19.214 3.337 -37.972 1.00 94.19 327 ALA A N 1
ATOM 2462 C CA . ALA A 1 327 ? 18.061 3.251 -37.076 1.00 94.19 327 ALA A CA 1
ATOM 2463 C C . ALA A 1 327 ? 18.317 3.984 -35.745 1.00 94.19 327 ALA A C 1
ATOM 2465 O O . ALA A 1 327 ? 17.467 4.759 -35.306 1.00 94.19 327 ALA A O 1
ATOM 2466 N N . LEU A 1 328 ? 19.509 3.840 -35.147 1.00 96.00 328 LEU A N 1
ATOM 2467 C CA . LEU A 1 328 ? 19.905 4.585 -33.943 1.00 96.00 328 LEU A CA 1
ATOM 2468 C C . LEU A 1 328 ? 20.011 6.103 -34.184 1.00 96.00 328 LEU A C 1
ATOM 2470 O O . LEU A 1 328 ? 19.541 6.870 -33.346 1.00 96.00 328 LEU A O 1
ATOM 2474 N N . VAL A 1 329 ? 20.549 6.561 -35.324 1.00 96.19 329 VAL A N 1
ATOM 2475 C CA . VAL A 1 329 ? 20.525 7.993 -35.706 1.00 96.19 329 VAL A CA 1
ATOM 2476 C C . VAL A 1 329 ? 19.083 8.496 -35.789 1.00 96.19 329 VAL A C 1
ATOM 2478 O O . VAL A 1 329 ? 18.753 9.549 -35.242 1.00 96.19 329 VAL A O 1
ATOM 2481 N N . THR A 1 330 ? 18.208 7.731 -36.443 1.00 95.94 330 THR A N 1
ATOM 2482 C CA . THR A 1 330 ? 16.798 8.100 -36.626 1.00 95.94 330 THR A CA 1
ATOM 2483 C C . THR A 1 330 ? 16.065 8.143 -35.284 1.00 95.94 330 THR A C 1
ATOM 2485 O O . THR A 1 330 ? 15.352 9.108 -35.012 1.00 95.94 330 THR A O 1
ATOM 2488 N N . LEU A 1 331 ? 16.316 7.181 -34.393 1.00 96.12 331 LEU A N 1
ATOM 2489 C CA . LEU A 1 331 ? 15.821 7.190 -33.018 1.00 96.12 331 LEU A CA 1
ATOM 2490 C C . LEU A 1 331 ? 16.321 8.413 -32.233 1.00 96.12 331 LEU A C 1
ATOM 2492 O O . LEU A 1 331 ? 15.514 9.110 -31.628 1.00 96.12 331 LEU A O 1
ATOM 2496 N N . LEU A 1 332 ? 17.621 8.724 -32.270 1.00 96.56 332 LEU A N 1
ATOM 2497 C CA . LEU A 1 332 ? 18.191 9.905 -31.604 1.00 96.56 332 LEU A CA 1
ATOM 2498 C C . LEU A 1 332 ? 17.620 11.223 -32.158 1.00 96.56 332 LEU A C 1
ATOM 2500 O O . LEU A 1 332 ? 17.582 12.224 -31.441 1.00 96.56 332 LEU A O 1
ATOM 2504 N N . ASN A 1 333 ? 17.168 11.251 -33.414 1.00 95.25 333 ASN A N 1
ATOM 2505 C CA . ASN A 1 333 ? 16.431 12.381 -33.985 1.00 95.25 333 ASN A CA 1
ATOM 2506 C C . ASN A 1 333 ? 14.996 12.461 -33.441 1.00 95.25 333 ASN A C 1
ATOM 2508 O O . ASN A 1 333 ? 14.566 13.543 -33.046 1.00 95.25 333 ASN A O 1
ATOM 2512 N N . GLN A 1 334 ? 14.285 11.332 -33.350 1.00 95.19 334 GLN A N 1
ATOM 2513 C CA . GLN A 1 334 ? 12.937 11.275 -32.768 1.00 95.19 334 GLN A CA 1
ATOM 2514 C C . GLN A 1 334 ? 12.925 11.613 -31.272 1.00 95.19 334 GLN A C 1
ATOM 2516 O O . GLN A 1 334 ? 12.030 12.321 -30.818 1.00 95.19 334 GLN A O 1
ATOM 2521 N N . LEU A 1 335 ? 13.933 11.173 -30.511 1.00 94.44 335 LEU A N 1
ATOM 2522 C CA . LEU A 1 335 ? 14.087 11.546 -29.104 1.00 94.44 335 LEU A CA 1
ATOM 2523 C C . LEU A 1 335 ? 14.319 13.056 -28.963 1.00 94.44 335 LEU A C 1
ATOM 2525 O O . LEU A 1 335 ? 13.564 13.696 -28.243 1.00 94.44 335 LEU A O 1
ATOM 2529 N N . ALA A 1 336 ? 15.251 13.656 -29.715 1.00 94.25 336 ALA A N 1
ATOM 2530 C CA . ALA A 1 336 ? 15.487 15.108 -29.658 1.00 94.25 336 ALA A CA 1
ATOM 2531 C C . ALA A 1 336 ? 14.239 15.948 -29.978 1.00 94.25 336 ALA A C 1
ATOM 2533 O O . ALA A 1 336 ? 14.001 16.960 -29.334 1.00 94.25 336 ALA A O 1
ATOM 2534 N N . GLN A 1 337 ? 13.398 15.512 -30.923 1.00 92.50 337 GLN A N 1
ATOM 2535 C CA . GLN A 1 337 ? 12.131 16.191 -31.239 1.00 92.50 337 GLN A CA 1
ATOM 2536 C C . GLN A 1 337 ? 11.079 16.114 -30.114 1.00 92.50 337 GLN A C 1
ATOM 2538 O O . GLN A 1 337 ? 10.059 16.799 -30.183 1.00 92.50 337 GLN A O 1
ATOM 2543 N N . ARG A 1 338 ? 11.288 15.259 -29.105 1.00 86.25 338 ARG A N 1
ATOM 2544 C CA . ARG A 1 338 ? 10.389 15.043 -27.958 1.00 86.25 338 ARG A CA 1
ATOM 2545 C C . ARG A 1 338 ? 11.015 15.427 -26.612 1.00 86.25 338 ARG A C 1
ATOM 2547 O O . ARG A 1 338 ? 10.289 15.529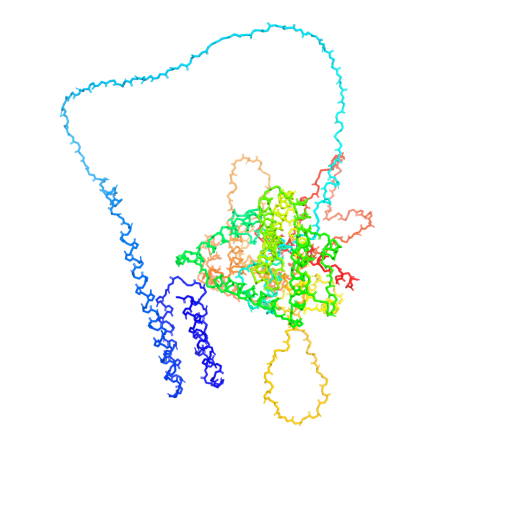 -25.626 1.00 86.25 338 ARG A O 1
ATOM 2554 N N . CYS A 1 339 ? 12.329 15.625 -26.561 1.00 80.25 339 CYS A N 1
ATOM 2555 C CA . CYS A 1 339 ? 13.062 16.070 -25.383 1.00 80.25 339 CYS A CA 1
ATOM 2556 C C . CYS A 1 339 ? 12.764 17.529 -25.028 1.00 80.25 339 CYS A C 1
ATOM 2558 O O . CYS A 1 339 ? 12.492 18.364 -25.888 1.00 80.25 339 CYS A O 1
ATOM 2560 N N . ALA A 1 340 ? 12.932 17.856 -23.746 1.00 73.94 340 ALA A N 1
ATOM 2561 C CA . ALA A 1 340 ? 13.252 19.222 -23.355 1.00 73.94 340 ALA A CA 1
ATOM 2562 C C . ALA A 1 340 ? 14.723 19.533 -23.724 1.00 73.94 340 ALA A C 1
ATOM 2564 O O . ALA A 1 340 ? 15.558 18.626 -23.629 1.00 73.94 340 ALA A O 1
ATOM 2565 N N . PRO A 1 341 ? 15.084 20.797 -24.035 1.00 87.56 341 PRO A N 1
ATOM 2566 C CA . PRO A 1 341 ? 16.444 21.174 -24.454 1.00 87.56 341 PRO A CA 1
ATOM 2567 C C . PRO A 1 341 ? 17.571 20.759 -23.492 1.00 87.56 341 PRO A C 1
ATOM 2569 O O . PRO A 1 341 ? 18.724 20.630 -23.889 1.00 87.56 341 PRO A O 1
ATOM 2572 N N . ALA A 1 342 ? 17.245 20.497 -22.221 1.00 87.75 342 ALA A N 1
ATOM 2573 C CA . ALA A 1 342 ? 18.181 20.057 -21.187 1.00 87.75 342 ALA A CA 1
ATOM 2574 C C . ALA A 1 342 ? 18.929 18.739 -21.495 1.00 87.75 342 ALA A C 1
ATOM 2576 O O . ALA A 1 342 ? 19.928 18.455 -20.839 1.00 87.75 342 ALA A O 1
ATOM 2577 N N . ARG A 1 343 ? 18.463 17.927 -22.459 1.00 92.88 343 ARG A N 1
ATOM 2578 C CA . ARG A 1 343 ? 19.100 16.652 -22.853 1.00 92.88 343 ARG A CA 1
ATOM 2579 C C . ARG A 1 343 ? 19.779 16.684 -24.226 1.00 92.88 343 ARG A C 1
ATOM 2581 O O . ARG A 1 343 ? 20.376 15.682 -24.626 1.00 92.88 343 ARG A O 1
ATOM 2588 N N . ASP A 1 344 ? 19.742 17.810 -24.939 1.00 94.31 344 ASP A N 1
ATOM 2589 C CA . ASP A 1 344 ? 20.286 17.893 -26.302 1.00 94.31 344 ASP A CA 1
ATOM 2590 C C . ASP A 1 344 ? 21.801 17.645 -26.341 1.00 94.31 344 ASP A C 1
ATOM 2592 O O . ASP A 1 344 ? 22.285 16.967 -27.247 1.00 94.31 344 ASP A O 1
ATOM 2596 N N . ASP A 1 345 ? 22.543 18.085 -25.321 1.00 95.31 345 ASP A N 1
ATOM 2597 C CA . ASP A 1 345 ? 23.979 17.814 -25.172 1.00 95.31 345 ASP A CA 1
ATOM 2598 C C . ASP A 1 345 ? 24.300 16.314 -25.076 1.00 95.31 345 ASP A C 1
ATOM 2600 O O . ASP A 1 345 ? 25.318 15.856 -25.597 1.00 95.31 345 ASP A O 1
ATOM 2604 N N . GLU A 1 346 ? 23.464 15.535 -24.382 1.00 95.06 346 GLU A N 1
ATOM 2605 C CA . GLU A 1 346 ? 23.626 14.080 -24.264 1.00 95.06 346 GLU A CA 1
ATOM 2606 C C . GLU A 1 346 ? 23.360 13.410 -25.619 1.00 95.06 346 GLU A C 1
ATOM 2608 O O . GLU A 1 346 ? 24.154 12.589 -26.080 1.00 95.06 346 GLU A O 1
ATOM 2613 N N . ILE A 1 347 ? 22.306 13.839 -26.318 1.00 96.56 347 ILE A N 1
ATOM 2614 C CA . ILE A 1 347 ? 21.965 13.343 -27.656 1.00 96.56 347 ILE A CA 1
ATOM 2615 C C . ILE A 1 347 ? 23.058 13.683 -28.675 1.00 96.56 347 ILE A C 1
ATOM 2617 O O . ILE A 1 347 ? 23.436 12.826 -29.475 1.00 96.56 347 ILE A O 1
ATOM 2621 N N . GLN A 1 348 ? 23.601 14.902 -28.651 1.00 96.69 348 GLN A N 1
ATOM 2622 C CA . GLN A 1 348 ? 24.684 15.315 -29.545 1.00 96.69 348 GLN A CA 1
ATOM 2623 C C . GLN A 1 348 ? 25.964 14.501 -29.311 1.00 96.69 348 GLN A C 1
ATOM 2625 O O . GLN A 1 348 ? 26.599 14.094 -30.284 1.00 96.69 348 GLN A O 1
ATOM 2630 N N . LYS A 1 349 ? 26.302 14.177 -28.052 1.00 97.06 349 LYS A N 1
ATOM 2631 C CA . LYS A 1 349 ? 27.417 13.270 -27.714 1.00 97.06 349 LYS A CA 1
ATOM 2632 C C . LYS A 1 349 ? 27.190 11.857 -28.260 1.00 97.06 349 LYS A C 1
ATOM 2634 O O . LYS A 1 349 ? 28.101 11.272 -28.836 1.00 97.06 349 LYS A O 1
ATOM 2639 N N . LEU A 1 350 ? 25.977 11.312 -28.137 1.00 97.56 350 LEU A N 1
ATOM 2640 C CA . LEU A 1 350 ? 25.652 9.992 -28.697 1.00 97.56 350 LEU A CA 1
ATOM 2641 C C . LEU A 1 350 ? 25.701 9.990 -30.234 1.00 97.56 350 LEU A C 1
ATOM 2643 O O . LEU A 1 350 ? 26.207 9.039 -30.827 1.00 97.56 350 LEU A O 1
ATOM 2647 N N . ARG A 1 351 ? 25.249 11.069 -30.889 1.00 97.19 351 ARG A N 1
ATOM 2648 C CA . ARG A 1 351 ? 25.351 11.224 -32.350 1.00 97.19 351 ARG A CA 1
ATOM 2649 C C . ARG A 1 351 ? 26.798 11.344 -32.832 1.00 97.19 351 ARG A C 1
ATOM 2651 O O . ARG A 1 351 ? 27.127 10.728 -33.839 1.00 97.19 351 ARG A O 1
ATOM 2658 N N . SER A 1 352 ? 27.664 12.091 -32.142 1.00 97.31 352 SER A N 1
ATOM 2659 C CA . SER A 1 352 ? 29.070 12.239 -32.552 1.00 97.31 352 SER A CA 1
ATOM 2660 C C . SER A 1 352 ? 29.889 10.961 -32.337 1.00 97.31 352 SER A C 1
ATOM 2662 O O . SER A 1 352 ? 30.725 10.627 -33.177 1.00 97.31 352 SER A O 1
ATOM 2664 N N . LEU A 1 353 ? 29.595 10.191 -31.282 1.00 96.88 353 LEU A N 1
ATOM 2665 C CA . LEU A 1 353 ? 30.128 8.835 -31.098 1.00 96.88 353 LEU A CA 1
ATOM 2666 C C . LEU A 1 353 ? 29.660 7.872 -32.199 1.00 96.88 353 LEU A C 1
ATOM 2668 O O . LEU A 1 353 ? 30.438 7.046 -32.666 1.00 96.88 353 LEU A O 1
ATOM 2672 N N . LEU A 1 354 ? 28.405 7.978 -32.641 1.00 96.38 354 LEU A N 1
ATOM 2673 C CA . LEU A 1 354 ? 27.886 7.126 -33.709 1.00 96.38 354 LEU A CA 1
ATOM 2674 C C . LEU A 1 354 ? 28.472 7.496 -35.082 1.00 96.38 354 LEU A C 1
ATOM 2676 O O . LEU A 1 354 ? 28.809 6.599 -35.851 1.00 96.38 354 LEU A O 1
ATOM 2680 N N . ALA A 1 355 ? 28.659 8.791 -35.357 1.00 95.38 355 ALA A N 1
ATOM 2681 C CA . ALA A 1 355 ? 29.278 9.288 -36.586 1.00 95.38 355 ALA A CA 1
ATOM 2682 C C . ALA A 1 355 ? 30.742 8.830 -36.732 1.00 95.38 355 ALA A C 1
ATOM 2684 O O . ALA A 1 355 ? 31.138 8.327 -37.783 1.00 95.38 355 ALA A O 1
ATOM 2685 N N . SER A 1 356 ? 31.539 8.897 -35.658 1.00 93.50 356 SER A N 1
ATOM 2686 C CA . SER A 1 356 ? 32.931 8.421 -35.701 1.00 93.50 356 SER A CA 1
ATOM 2687 C C . SER A 1 356 ? 33.047 6.906 -35.938 1.00 93.50 356 SER A C 1
ATOM 2689 O O . SER A 1 356 ? 34.029 6.454 -36.526 1.00 93.50 356 SER A O 1
ATOM 2691 N N . ALA A 1 357 ? 32.024 6.125 -35.565 1.00 91.56 357 ALA A N 1
ATOM 2692 C CA . ALA A 1 357 ? 31.923 4.694 -35.864 1.00 91.56 357 ALA A CA 1
ATOM 2693 C C . ALA A 1 357 ? 31.399 4.372 -37.281 1.00 91.56 357 ALA A C 1
ATOM 2695 O O . ALA A 1 357 ? 31.558 3.239 -37.744 1.00 91.56 357 ALA A O 1
ATOM 2696 N N . THR A 1 358 ? 30.766 5.324 -37.977 1.00 90.62 358 THR A N 1
ATOM 2697 C CA . THR A 1 358 ? 30.369 5.169 -39.390 1.00 90.62 358 THR A CA 1
ATOM 2698 C C . THR A 1 358 ? 31.445 5.645 -40.362 1.00 90.62 358 THR A C 1
ATOM 2700 O O . THR A 1 358 ? 31.587 5.053 -41.430 1.00 90.62 358 THR A O 1
ATOM 2703 N N . ASP A 1 359 ? 32.236 6.653 -39.984 1.00 88.56 359 ASP A N 1
ATOM 2704 C CA . ASP A 1 359 ? 33.292 7.226 -40.832 1.00 88.56 359 ASP A CA 1
ATOM 2705 C C . ASP A 1 359 ? 34.542 6.331 -40.929 1.00 88.56 359 ASP A C 1
ATOM 2707 O O . ASP A 1 359 ? 35.345 6.458 -41.861 1.00 88.56 359 ASP A O 1
ATOM 2711 N N . SER A 1 360 ? 34.716 5.381 -40.002 1.00 83.88 360 SER A N 1
ATOM 2712 C CA . SER A 1 360 ? 35.755 4.357 -40.112 1.00 83.88 360 SER A CA 1
ATOM 2713 C C . SER A 1 360 ? 35.504 3.489 -41.351 1.00 83.88 360 SER A C 1
ATOM 2715 O O . SER A 1 360 ? 34.536 2.723 -41.403 1.00 83.88 360 SER A O 1
ATOM 2717 N N . LYS A 1 361 ? 36.394 3.607 -42.348 1.00 82.56 361 LYS A N 1
ATOM 2718 C CA . LYS A 1 361 ? 36.360 2.858 -43.616 1.00 82.56 361 LYS A CA 1
ATOM 2719 C C . LYS A 1 361 ? 36.040 1.376 -43.350 1.00 82.56 361 LYS A C 1
ATOM 2721 O O . LYS A 1 361 ? 36.701 0.802 -42.487 1.00 82.56 361 LYS A O 1
ATOM 2726 N N . PRO A 1 362 ? 35.094 0.744 -44.077 1.00 71.62 362 PRO A N 1
ATOM 2727 C CA . PRO A 1 362 ? 34.592 -0.594 -43.761 1.00 71.62 362 PRO A CA 1
ATOM 2728 C C . PRO A 1 362 ? 35.629 -1.693 -44.045 1.00 71.62 362 PRO A C 1
ATOM 2730 O O . PRO A 1 362 ? 35.552 -2.427 -45.029 1.00 71.62 362 PRO A O 1
ATOM 2733 N N . SER A 1 363 ? 36.615 -1.813 -43.160 1.00 71.25 363 SER A N 1
ATOM 2734 C CA . SER A 1 363 ? 37.399 -3.023 -42.972 1.00 71.25 363 SER A CA 1
ATOM 2735 C C . SER A 1 363 ? 36.503 -4.096 -42.350 1.00 71.25 363 SER A C 1
ATOM 2737 O O . SER A 1 363 ? 35.655 -3.830 -41.493 1.00 71.25 363 SER A O 1
ATOM 2739 N N . SER A 1 364 ? 36.661 -5.331 -42.816 1.00 62.56 364 SER A N 1
ATOM 2740 C CA . SER A 1 364 ? 35.859 -6.464 -42.362 1.00 62.56 364 SER A CA 1
ATOM 2741 C C . SER A 1 364 ? 36.045 -6.698 -40.858 1.00 62.56 364 SER A C 1
ATOM 2743 O O . SER A 1 364 ? 37.147 -7.035 -40.428 1.00 62.56 364 SER A O 1
ATOM 2745 N N . PHE A 1 365 ? 34.956 -6.579 -40.093 1.00 67.69 365 PHE A N 1
ATOM 2746 C CA . PHE A 1 365 ? 34.886 -6.861 -38.652 1.00 67.69 365 PHE A CA 1
ATOM 2747 C C . PHE A 1 365 ? 35.811 -6.017 -37.757 1.00 67.69 365 PHE A C 1
ATOM 2749 O O . PHE A 1 365 ? 36.461 -6.548 -36.854 1.00 67.69 365 PHE A O 1
ATOM 2756 N N . ASP A 1 366 ? 35.816 -4.692 -37.944 1.00 87.62 366 ASP A N 1
ATOM 2757 C CA . ASP A 1 366 ? 36.329 -3.795 -36.902 1.00 87.62 366 ASP A CA 1
ATOM 2758 C C . ASP A 1 366 ? 35.569 -4.001 -35.576 1.00 87.62 366 ASP A C 1
ATOM 2760 O O . ASP A 1 366 ? 34.348 -3.809 -35.501 1.00 87.62 366 ASP A O 1
ATOM 2764 N N . LYS A 1 367 ? 36.316 -4.398 -34.537 1.00 89.25 367 LYS A N 1
ATOM 2765 C CA . LYS A 1 367 ? 35.779 -4.678 -33.206 1.00 89.25 367 LYS A CA 1
ATOM 2766 C C . LYS A 1 367 ? 35.372 -3.425 -32.451 1.00 89.25 367 LYS A C 1
ATOM 2768 O O . LYS A 1 367 ? 34.479 -3.494 -31.604 1.00 89.25 367 LYS A O 1
ATOM 2773 N N . ASP A 1 368 ? 36.026 -2.306 -32.728 1.00 90.94 368 ASP A N 1
ATOM 2774 C CA . ASP A 1 368 ? 35.845 -1.100 -31.937 1.00 90.94 368 ASP A CA 1
ATOM 2775 C C . ASP A 1 368 ? 34.611 -0.322 -32.407 1.00 90.94 368 ASP A C 1
ATOM 2777 O O . ASP A 1 368 ? 33.799 0.056 -31.566 1.00 90.94 368 ASP A O 1
ATOM 2781 N N . ALA A 1 369 ? 34.328 -0.258 -33.714 1.00 90.75 369 ALA A N 1
ATOM 2782 C CA . ALA A 1 369 ? 33.047 0.248 -34.219 1.00 90.75 369 ALA A CA 1
ATOM 2783 C C . ALA A 1 369 ? 31.812 -0.477 -33.630 1.00 90.75 369 ALA A C 1
ATOM 2785 O O . ALA A 1 369 ? 30.830 0.175 -33.274 1.00 90.75 369 ALA A O 1
ATOM 2786 N N . THR A 1 370 ? 31.838 -1.806 -33.459 1.00 91.31 370 THR A N 1
ATOM 2787 C CA . THR A 1 370 ? 30.729 -2.544 -32.810 1.00 91.31 370 THR A CA 1
ATOM 2788 C C . THR A 1 370 ? 30.591 -2.199 -31.327 1.00 91.31 370 THR A C 1
ATOM 2790 O O . THR A 1 370 ? 29.470 -2.047 -30.838 1.00 91.31 370 THR A O 1
ATOM 2793 N N . LYS A 1 371 ? 31.709 -2.050 -30.598 1.00 93.31 371 LYS A N 1
ATOM 2794 C CA . LYS A 1 371 ? 31.680 -1.578 -29.204 1.00 93.31 371 LYS A CA 1
ATOM 2795 C C . LYS A 1 371 ? 31.094 -0.172 -29.119 1.00 93.31 371 LYS A C 1
ATOM 2797 O O . LYS A 1 371 ? 30.290 0.075 -28.229 1.00 93.31 371 LYS A O 1
ATOM 2802 N N . THR A 1 372 ? 31.435 0.722 -30.048 1.00 95.00 372 THR A N 1
ATOM 2803 C CA . THR A 1 372 ? 30.877 2.080 -30.093 1.00 95.00 372 THR A CA 1
ATOM 2804 C C . THR A 1 372 ? 29.374 2.064 -30.368 1.00 95.00 372 THR A C 1
ATOM 2806 O O . THR A 1 372 ? 28.632 2.750 -29.673 1.00 95.00 372 THR A O 1
ATOM 2809 N N . VAL A 1 373 ? 28.886 1.225 -31.291 1.00 94.19 373 VAL A N 1
ATOM 2810 C CA . VAL A 1 373 ? 27.438 1.043 -31.526 1.00 94.19 373 VAL A CA 1
ATOM 2811 C C . VAL A 1 373 ? 26.721 0.530 -30.269 1.00 94.19 373 VAL A C 1
ATOM 2813 O O . VAL A 1 373 ? 25.667 1.058 -29.911 1.00 94.19 373 VAL A O 1
ATOM 2816 N N . LEU A 1 374 ? 27.298 -0.441 -29.551 1.00 94.62 374 LEU A N 1
ATOM 2817 C CA . LEU A 1 374 ? 26.748 -0.911 -28.272 1.00 94.62 374 LEU A CA 1
ATOM 2818 C C . LEU A 1 374 ? 26.794 0.160 -27.176 1.00 94.62 374 LEU A C 1
ATOM 2820 O O . LEU A 1 374 ? 25.823 0.299 -26.440 1.00 94.62 374 LEU A O 1
ATOM 2824 N N . ALA A 1 375 ? 27.869 0.945 -27.086 1.00 95.38 375 ALA A N 1
ATOM 2825 C CA . ALA A 1 375 ? 27.987 2.048 -26.135 1.00 95.38 375 ALA A CA 1
ATOM 2826 C C . ALA A 1 375 ? 26.958 3.156 -26.416 1.00 95.38 375 ALA A C 1
ATOM 2828 O O . ALA A 1 375 ? 26.355 3.685 -25.484 1.00 95.38 375 ALA A O 1
ATOM 2829 N N . VAL A 1 376 ? 26.692 3.463 -27.691 1.00 96.62 376 VAL A N 1
ATOM 2830 C CA . VAL A 1 376 ? 25.613 4.378 -28.091 1.00 96.62 376 VAL A CA 1
ATOM 2831 C C . VAL A 1 376 ? 24.249 3.800 -27.716 1.00 96.62 376 VAL A C 1
ATOM 2833 O O . VAL A 1 376 ? 23.420 4.522 -27.170 1.00 96.62 376 VAL A O 1
ATOM 2836 N N . MET A 1 377 ? 24.013 2.504 -27.935 1.00 95.69 377 MET A N 1
ATOM 2837 C CA . MET A 1 377 ? 22.751 1.861 -27.558 1.00 95.69 377 MET A CA 1
ATOM 2838 C C . MET A 1 377 ? 22.549 1.815 -26.032 1.00 95.69 377 MET A C 1
ATOM 2840 O O . MET A 1 377 ? 21.451 2.094 -25.556 1.00 95.69 377 MET A O 1
ATOM 2844 N N . GLN A 1 378 ? 23.601 1.549 -25.251 1.00 95.31 378 GLN A N 1
ATOM 2845 C CA . GLN A 1 378 ? 23.581 1.686 -23.792 1.00 95.31 378 GLN A CA 1
ATOM 2846 C C . GLN A 1 378 ? 23.266 3.134 -23.383 1.00 95.31 378 GLN A C 1
ATOM 2848 O O . GLN A 1 378 ? 22.417 3.355 -22.524 1.00 95.31 378 GLN A O 1
ATOM 2853 N N . GLY A 1 379 ? 23.897 4.119 -24.026 1.00 95.44 379 GLY A N 1
ATOM 2854 C CA . GLY A 1 379 ? 23.621 5.537 -23.798 1.00 95.44 379 GLY A CA 1
ATOM 2855 C C . GLY A 1 379 ? 22.182 5.939 -24.135 1.00 95.44 379 GLY A C 1
ATOM 2856 O O . GLY A 1 379 ? 21.597 6.743 -23.421 1.00 95.44 379 GLY A O 1
ATOM 2857 N N . VAL A 1 380 ? 21.578 5.340 -25.165 1.00 96.12 380 VAL A N 1
ATOM 2858 C CA . VAL A 1 380 ? 20.155 5.510 -25.508 1.00 96.12 380 VAL A CA 1
ATOM 2859 C C . VAL A 1 380 ? 19.236 4.922 -24.435 1.00 96.12 380 VAL A C 1
ATOM 2861 O O . VAL A 1 380 ? 18.246 5.560 -24.087 1.00 96.12 380 VAL A O 1
ATOM 2864 N N . LEU A 1 381 ? 19.550 3.742 -23.887 1.00 95.06 381 LEU A N 1
ATOM 2865 C CA . LEU A 1 381 ? 18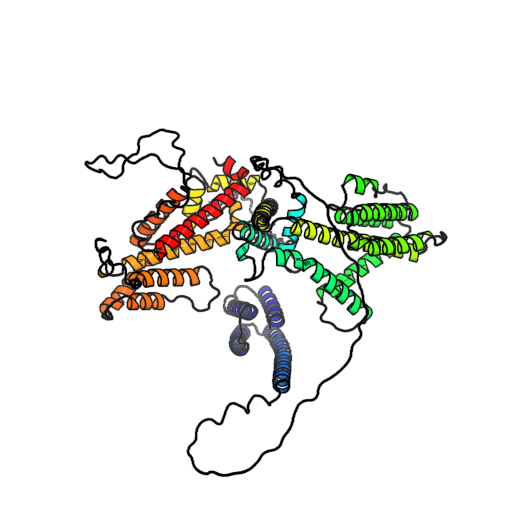.794 3.155 -22.771 1.00 95.06 381 LEU A CA 1
ATOM 2866 C C . LEU A 1 381 ? 18.886 4.043 -21.520 1.00 95.06 381 LEU A C 1
ATOM 2868 O O . LEU A 1 381 ? 17.866 4.376 -20.919 1.00 95.06 381 LEU A O 1
ATOM 2872 N N . ASP A 1 382 ? 20.099 4.483 -21.178 1.00 93.25 382 ASP A N 1
ATOM 2873 C CA . ASP A 1 382 ? 20.366 5.359 -20.036 1.00 93.25 382 ASP A CA 1
ATOM 2874 C C . ASP A 1 382 ? 19.670 6.729 -20.184 1.00 93.25 382 ASP A C 1
ATOM 2876 O O . ASP A 1 382 ? 19.088 7.227 -19.217 1.00 93.25 382 ASP A O 1
ATOM 2880 N N . LEU A 1 383 ? 19.667 7.306 -21.392 1.00 94.25 383 LEU A N 1
ATOM 2881 C CA . LEU A 1 383 ? 18.942 8.533 -21.735 1.00 94.25 383 LEU A CA 1
ATOM 2882 C C . LEU A 1 383 ? 17.422 8.335 -21.667 1.00 94.25 383 LEU A C 1
ATOM 2884 O O . LEU A 1 383 ? 16.720 9.192 -21.142 1.00 94.25 383 LEU A O 1
ATOM 2888 N N . ALA A 1 384 ? 16.895 7.213 -22.159 1.00 94.44 384 ALA A N 1
ATOM 2889 C CA . ALA A 1 384 ? 15.466 6.919 -22.099 1.00 94.44 384 ALA A CA 1
ATOM 2890 C C . ALA A 1 384 ? 14.971 6.744 -20.649 1.00 94.44 384 ALA A C 1
ATOM 2892 O O . ALA A 1 384 ? 13.886 7.218 -20.309 1.00 94.44 384 ALA A O 1
ATOM 2893 N N . GLU A 1 385 ? 15.771 6.146 -19.757 1.00 91.19 385 GLU A N 1
ATOM 2894 C CA . GLU A 1 385 ? 15.484 6.149 -18.315 1.00 91.19 385 GLU A CA 1
ATOM 2895 C C . GLU A 1 385 ? 15.437 7.575 -17.737 1.00 91.19 385 GLU A C 1
ATOM 2897 O O . GLU A 1 385 ? 14.525 7.891 -16.968 1.00 91.19 385 GLU A O 1
ATOM 2902 N N . LEU A 1 386 ? 16.383 8.446 -18.117 1.00 90.44 386 LEU A N 1
ATOM 2903 C CA . LEU A 1 386 ? 16.411 9.849 -17.682 1.00 90.44 386 LEU A CA 1
ATOM 2904 C C . LEU A 1 386 ? 15.201 10.631 -18.209 1.00 90.44 386 LEU A C 1
ATOM 2906 O O . LEU A 1 386 ? 14.510 11.261 -17.417 1.00 90.44 386 LEU A O 1
ATOM 2910 N N . MET A 1 387 ? 14.876 10.514 -19.498 1.00 91.31 387 MET A N 1
ATOM 2911 C CA . MET A 1 387 ? 13.701 11.142 -20.115 1.00 91.31 387 MET A CA 1
ATOM 2912 C C . MET A 1 387 ? 12.387 10.681 -19.478 1.00 91.31 387 MET A C 1
ATOM 2914 O O . MET A 1 387 ? 11.482 11.491 -19.298 1.00 91.31 387 MET A O 1
ATOM 2918 N N . LYS A 1 388 ? 12.267 9.397 -19.108 1.00 90.44 388 LYS A N 1
ATOM 2919 C CA . LYS A 1 388 ? 11.114 8.895 -18.344 1.00 90.44 388 LYS A CA 1
ATOM 2920 C C . LYS A 1 388 ? 11.034 9.558 -16.971 1.00 90.44 388 LYS A C 1
ATOM 2922 O O . LYS A 1 388 ? 9.961 10.013 -16.585 1.00 90.44 388 LYS A O 1
ATOM 2927 N N . SER A 1 389 ? 12.162 9.659 -16.267 1.00 86.06 389 SER A N 1
ATOM 2928 C CA . SER A 1 389 ? 12.262 10.383 -14.994 1.00 86.06 389 SER A CA 1
ATOM 2929 C C . SER A 1 389 ? 11.844 11.853 -15.152 1.00 86.06 389 SER A C 1
ATOM 2931 O O . SER A 1 389 ? 10.974 12.313 -14.415 1.00 86.06 389 SER A O 1
ATOM 2933 N N . ASP A 1 390 ? 12.377 12.562 -16.148 1.00 88.25 390 ASP A N 1
ATOM 2934 C CA . ASP A 1 390 ? 12.069 13.969 -16.429 1.00 88.25 390 ASP A CA 1
ATOM 2935 C C . ASP A 1 390 ? 10.580 14.165 -16.784 1.00 88.25 390 ASP A C 1
ATOM 2937 O O . ASP A 1 390 ? 9.933 15.066 -16.249 1.00 88.25 390 ASP A O 1
ATOM 2941 N N . LEU A 1 391 ? 9.998 13.281 -17.608 1.00 87.19 391 LEU A N 1
ATOM 2942 C CA . LEU A 1 391 ? 8.572 13.293 -17.958 1.00 87.19 391 LEU A CA 1
ATOM 2943 C C . LEU A 1 391 ? 7.680 13.061 -16.731 1.00 87.19 391 LEU A C 1
ATOM 2945 O O . LEU A 1 391 ? 6.703 13.787 -16.544 1.00 87.19 391 LEU A O 1
ATOM 2949 N N . THR A 1 392 ? 8.015 12.085 -15.876 1.00 83.94 392 THR A N 1
ATOM 2950 C CA . THR A 1 392 ? 7.260 11.856 -14.633 1.00 83.94 392 THR A CA 1
ATOM 2951 C C . THR A 1 392 ? 7.352 13.059 -13.700 1.00 83.94 392 THR A C 1
ATOM 2953 O O . THR A 1 392 ? 6.326 13.492 -13.186 1.00 83.94 392 THR A O 1
ATOM 2956 N N . SER A 1 393 ? 8.531 13.669 -13.535 1.00 83.94 393 SER A N 1
ATOM 2957 C CA . SER A 1 393 ? 8.694 14.876 -12.717 1.00 83.94 393 SER A CA 1
ATOM 2958 C C . SER A 1 393 ? 7.936 16.078 -13.283 1.00 83.94 393 SER A C 1
ATOM 2960 O O . SER A 1 393 ? 7.299 16.795 -12.519 1.00 83.94 393 SER A O 1
ATOM 2962 N N . PHE A 1 394 ? 7.931 16.278 -14.604 1.00 85.19 394 PHE A N 1
ATOM 2963 C CA . PHE A 1 394 ? 7.145 17.337 -15.240 1.00 85.19 394 PHE A CA 1
ATOM 2964 C C . PHE A 1 394 ? 5.639 17.152 -15.005 1.00 85.19 394 PHE A C 1
ATOM 2966 O O . PHE A 1 394 ? 4.947 18.097 -14.636 1.00 85.19 394 PHE A O 1
ATOM 2973 N N . GLN A 1 395 ? 5.126 15.928 -15.149 1.00 82.94 395 GLN A N 1
ATOM 2974 C CA . GLN A 1 395 ? 3.715 15.633 -14.885 1.00 82.94 395 GLN A CA 1
ATOM 2975 C C . GLN A 1 395 ? 3.356 15.783 -13.406 1.00 82.94 395 GLN A C 1
ATOM 2977 O O . GLN A 1 395 ? 2.312 16.338 -13.087 1.00 82.94 395 GLN A O 1
ATOM 2982 N N . LEU A 1 396 ? 4.239 15.361 -12.500 1.00 82.69 396 LEU A N 1
ATOM 2983 C CA . LEU A 1 396 ? 4.082 15.566 -11.059 1.00 82.69 396 LEU A CA 1
ATOM 2984 C C . LEU A 1 396 ? 4.045 17.051 -10.668 1.00 82.69 396 LEU A C 1
ATOM 2986 O O . LEU A 1 396 ? 3.356 17.399 -9.715 1.00 82.69 396 LEU A O 1
ATOM 2990 N N . LEU A 1 397 ? 4.748 17.920 -11.404 1.00 84.56 397 LEU A N 1
ATOM 2991 C CA . LEU A 1 397 ? 4.675 19.378 -11.246 1.00 84.56 397 LEU A CA 1
ATOM 2992 C C . LEU A 1 397 ? 3.414 19.989 -11.882 1.00 84.56 397 LEU A C 1
ATOM 2994 O O . LEU A 1 397 ? 2.969 21.045 -11.439 1.00 84.56 397 LEU A O 1
ATOM 2998 N N . ALA A 1 398 ? 2.836 19.345 -12.900 1.00 88.38 398 ALA A N 1
ATOM 2999 C CA . ALA A 1 398 ? 1.592 19.774 -13.539 1.00 88.38 398 ALA A CA 1
ATOM 3000 C C . ALA A 1 398 ? 0.330 19.376 -12.746 1.00 88.38 398 ALA A C 1
ATOM 3002 O O . ALA A 1 398 ? -0.696 20.047 -12.849 1.00 88.38 398 ALA A O 1
ATOM 3003 N N . VAL A 1 399 ? 0.386 18.302 -11.948 1.00 86.75 399 VAL A N 1
ATOM 3004 C CA . VAL A 1 399 ? -0.724 17.886 -11.077 1.00 86.75 399 VAL A CA 1
ATOM 3005 C C . VAL A 1 399 ? -0.817 18.831 -9.867 1.00 86.75 399 VAL A C 1
ATOM 3007 O O . VAL A 1 399 ? 0.148 18.940 -9.107 1.00 86.75 399 VAL A O 1
ATOM 3010 N N . PRO A 1 400 ? -1.970 19.484 -9.614 1.00 90.19 400 PRO A N 1
ATOM 3011 C CA . PRO A 1 400 ? -2.122 20.346 -8.447 1.00 90.19 400 PRO A CA 1
ATOM 3012 C C . PRO A 1 400 ? -2.016 19.522 -7.151 1.00 90.19 400 PRO A C 1
ATOM 3014 O O . PRO A 1 400 ? -2.521 18.396 -7.094 1.00 90.19 400 PRO A O 1
ATOM 3017 N N . PRO A 1 401 ? -1.417 20.062 -6.072 1.00 87.69 401 PRO A N 1
ATOM 3018 C CA . PRO A 1 401 ? -1.105 19.288 -4.867 1.00 87.69 401 PRO A CA 1
ATOM 3019 C C . PRO A 1 401 ? -2.340 18.682 -4.182 1.00 87.69 401 PRO A C 1
ATOM 3021 O O . PRO A 1 401 ? -2.233 17.633 -3.555 1.00 87.69 401 PRO A O 1
ATOM 3024 N N . SER A 1 402 ? -3.518 19.288 -4.351 1.00 89.69 402 SER A N 1
ATOM 3025 C CA . SER A 1 402 ? -4.808 18.769 -3.877 1.00 89.69 402 SER A CA 1
ATOM 3026 C C . SER A 1 402 ? -5.295 17.517 -4.622 1.00 89.69 402 SER A C 1
ATOM 3028 O O . SER A 1 402 ? -6.039 16.724 -4.045 1.00 89.69 402 SER A O 1
ATOM 3030 N N . ALA A 1 403 ? -4.876 17.306 -5.874 1.00 90.94 403 ALA A N 1
ATOM 3031 C CA . ALA A 1 403 ? -5.232 16.131 -6.670 1.00 90.94 403 ALA A CA 1
ATOM 3032 C C . ALA A 1 403 ? -4.278 14.944 -6.447 1.00 90.94 403 ALA A C 1
ATOM 3034 O O . ALA A 1 403 ? -4.663 13.800 -6.675 1.00 90.94 403 ALA A O 1
ATOM 3035 N N . ILE A 1 404 ? -3.052 15.174 -5.963 1.00 88.06 404 ILE A N 1
ATOM 3036 C CA . ILE A 1 404 ? -2.063 14.100 -5.754 1.00 88.06 404 ILE A CA 1
ATOM 3037 C C . ILE A 1 404 ? -2.607 12.972 -4.849 1.00 88.06 404 ILE A C 1
ATOM 3039 O O . ILE A 1 404 ? -2.468 11.809 -5.234 1.00 88.06 404 ILE A O 1
ATOM 3043 N N . PRO A 1 405 ? -3.287 13.237 -3.710 1.00 88.38 405 PRO A N 1
ATOM 3044 C CA . PRO A 1 405 ? -3.846 12.167 -2.889 1.00 88.38 405 PRO A CA 1
ATOM 3045 C C . PRO A 1 405 ? -4.929 11.350 -3.606 1.00 88.38 405 PRO A C 1
ATOM 3047 O O . PRO A 1 405 ? -4.945 10.132 -3.464 1.00 88.38 405 PRO A O 1
ATOM 3050 N N . SER A 1 406 ? -5.829 11.962 -4.389 1.00 89.69 406 SER A N 1
ATOM 3051 C CA . SER A 1 406 ? -6.856 11.198 -5.122 1.00 89.69 406 SER A CA 1
ATOM 3052 C C . SER A 1 406 ? -6.240 10.345 -6.234 1.00 89.69 406 SER A C 1
ATOM 3054 O O . SER A 1 406 ? -6.620 9.186 -6.397 1.00 89.69 406 SER A O 1
ATOM 3056 N N . LEU A 1 407 ? -5.237 10.889 -6.925 1.00 88.31 407 LEU A N 1
ATOM 3057 C CA . LEU A 1 407 ? -4.482 10.223 -7.980 1.00 88.31 407 LEU A CA 1
ATOM 3058 C C . LEU A 1 407 ? -3.723 8.992 -7.456 1.00 88.31 407 LEU A C 1
ATOM 3060 O O . LEU A 1 407 ? -3.795 7.914 -8.047 1.00 88.31 407 LEU A O 1
ATOM 3064 N N . ILE A 1 408 ? -3.051 9.135 -6.308 1.00 88.75 408 ILE A N 1
ATOM 3065 C CA . ILE A 1 408 ? -2.341 8.042 -5.633 1.00 88.75 408 ILE A CA 1
ATOM 3066 C C . ILE A 1 408 ? -3.313 6.968 -5.154 1.00 88.75 408 ILE A C 1
ATOM 3068 O O . ILE A 1 408 ? -3.040 5.792 -5.378 1.00 88.75 408 ILE A O 1
ATOM 3072 N N . ARG A 1 409 ? -4.463 7.336 -4.569 1.00 91.00 409 ARG A N 1
ATOM 3073 C CA . ARG A 1 409 ? -5.481 6.353 -4.161 1.00 91.00 409 ARG A CA 1
ATOM 3074 C C . ARG A 1 409 ? -5.997 5.548 -5.353 1.00 91.00 409 ARG A C 1
ATOM 3076 O O . ARG A 1 409 ? -5.941 4.325 -5.304 1.00 91.00 409 ARG A O 1
ATOM 3083 N N . ALA A 1 410 ? -6.427 6.207 -6.431 1.00 90.50 410 ALA A N 1
ATOM 3084 C CA . ALA A 1 410 ? -6.966 5.538 -7.620 1.00 90.50 410 ALA A CA 1
ATOM 3085 C C . ALA A 1 410 ? -5.950 4.577 -8.267 1.00 90.50 410 ALA A C 1
ATOM 3087 O O . ALA A 1 410 ? -6.280 3.452 -8.654 1.00 90.50 410 ALA A O 1
ATOM 3088 N N . ALA A 1 411 ? -4.687 4.994 -8.340 1.00 89.06 411 ALA A N 1
ATOM 3089 C CA . ALA A 1 411 ? -3.621 4.150 -8.854 1.00 89.06 411 ALA A CA 1
ATOM 3090 C C . ALA A 1 411 ? -3.283 2.996 -7.888 1.00 89.06 411 ALA A C 1
ATOM 3092 O O . ALA A 1 411 ? -3.021 1.881 -8.340 1.00 89.06 411 ALA A O 1
ATOM 3093 N N . ALA A 1 412 ? -3.326 3.226 -6.569 1.00 91.69 412 ALA A N 1
ATOM 3094 C CA . ALA A 1 412 ? -2.968 2.220 -5.568 1.00 91.69 412 ALA A CA 1
ATOM 3095 C C . ALA A 1 412 ? -4.009 1.107 -5.535 1.00 91.69 412 ALA A C 1
ATOM 3097 O O . ALA A 1 412 ? -3.648 -0.060 -5.611 1.00 91.69 412 ALA A O 1
ATOM 3098 N N . GLN A 1 413 ? -5.285 1.485 -5.578 1.00 93.19 413 GLN A N 1
ATOM 3099 C CA . GLN A 1 413 ? -6.431 0.607 -5.802 1.00 93.19 413 GLN A CA 1
ATOM 3100 C C . GLN A 1 413 ? -6.281 -0.258 -7.067 1.00 93.19 413 GLN A C 1
ATOM 3102 O O . GLN A 1 413 ? -6.465 -1.474 -7.020 1.00 93.19 413 GLN A O 1
ATOM 3107 N N . THR A 1 414 ? -5.914 0.358 -8.198 1.00 92.62 414 THR A N 1
ATOM 3108 C CA . THR A 1 414 ? -5.745 -0.339 -9.488 1.00 92.62 414 THR A CA 1
ATOM 3109 C C . THR A 1 414 ? -4.605 -1.359 -9.435 1.00 92.62 414 THR A C 1
ATOM 3111 O O . THR A 1 414 ? -4.763 -2.505 -9.870 1.00 92.62 414 THR A O 1
ATOM 3114 N N . ASN A 1 415 ? -3.464 -0.967 -8.865 1.00 91.94 415 ASN A N 1
ATOM 3115 C CA . ASN A 1 415 ? -2.317 -1.851 -8.698 1.00 91.94 415 ASN A CA 1
ATOM 3116 C C . ASN A 1 415 ? -2.634 -2.978 -7.708 1.00 91.94 415 ASN A C 1
ATOM 3118 O O . ASN A 1 415 ? -2.418 -4.136 -8.039 1.00 91.94 415 ASN A O 1
ATOM 3122 N N . GLU A 1 416 ? -3.211 -2.677 -6.543 1.00 94.19 416 GLU A N 1
ATOM 3123 C CA . GLU A 1 416 ? -3.551 -3.669 -5.514 1.00 94.19 416 GLU A CA 1
ATOM 3124 C C . GLU A 1 416 ? -4.485 -4.754 -6.060 1.00 94.19 416 GLU A C 1
ATOM 3126 O O . GLU A 1 416 ? -4.217 -5.944 -5.898 1.00 94.19 416 GLU A O 1
ATOM 3131 N N . ARG A 1 417 ? -5.531 -4.353 -6.796 1.00 95.38 417 ARG A N 1
ATOM 3132 C CA . ARG A 1 417 ? -6.422 -5.282 -7.499 1.00 95.38 417 ARG A CA 1
ATOM 3133 C C . ARG A 1 417 ? -5.654 -6.181 -8.469 1.00 95.38 417 ARG A C 1
ATOM 3135 O O . ARG A 1 417 ? -5.914 -7.380 -8.522 1.00 95.38 417 ARG A O 1
ATOM 3142 N N . THR A 1 418 ? -4.723 -5.614 -9.233 1.00 94.50 418 THR A N 1
ATOM 3143 C CA . THR A 1 418 ? -3.923 -6.349 -10.227 1.00 94.50 418 THR A CA 1
ATOM 3144 C C . THR A 1 418 ? -2.994 -7.366 -9.556 1.00 94.50 418 THR A C 1
ATOM 3146 O O . THR A 1 418 ? -2.945 -8.519 -9.981 1.00 94.50 418 THR A O 1
ATOM 3149 N N . GLU A 1 419 ? -2.325 -6.980 -8.466 1.00 93.25 419 GLU A N 1
ATOM 3150 C CA . GLU A 1 419 ? -1.484 -7.874 -7.659 1.00 93.25 419 GLU A CA 1
ATOM 3151 C C . GLU A 1 419 ? -2.321 -9.012 -7.046 1.00 93.25 419 GLU A C 1
ATOM 3153 O O . GLU A 1 419 ? -1.952 -10.179 -7.159 1.00 93.25 419 GLU A O 1
ATOM 3158 N N . ILE A 1 420 ? -3.494 -8.713 -6.472 1.00 94.06 420 ILE A N 1
ATOM 3159 C CA . ILE A 1 420 ? -4.386 -9.732 -5.891 1.00 94.06 420 ILE A CA 1
ATOM 3160 C C . ILE A 1 420 ? -4.932 -10.691 -6.966 1.00 94.06 420 ILE A C 1
ATOM 3162 O O . ILE A 1 420 ? -4.955 -11.899 -6.738 1.00 94.06 420 ILE A O 1
ATOM 3166 N N . ILE A 1 421 ? -5.305 -10.196 -8.153 1.00 95.12 421 ILE A N 1
ATOM 3167 C CA . ILE A 1 421 ? -5.729 -11.043 -9.286 1.00 95.12 421 ILE A CA 1
ATOM 3168 C C . ILE A 1 421 ? -4.576 -11.926 -9.798 1.00 95.12 421 ILE A C 1
ATOM 3170 O O . ILE A 1 421 ? -4.823 -13.032 -10.277 1.00 95.12 421 ILE A O 1
ATOM 3174 N N . SER A 1 422 ? -3.319 -11.483 -9.668 1.00 92.56 422 SER A N 1
ATOM 3175 C CA . SER A 1 422 ? -2.152 -12.312 -10.002 1.00 92.56 422 SER A CA 1
ATOM 3176 C C . SER A 1 422 ? -1.939 -13.476 -9.022 1.00 92.56 422 SER A C 1
ATOM 3178 O O . SER A 1 422 ? -1.432 -14.521 -9.423 1.00 92.56 422 SER A O 1
ATOM 3180 N N . LEU A 1 423 ? -2.369 -13.321 -7.760 1.00 91.00 423 LEU A N 1
ATOM 3181 C CA . LEU A 1 423 ? -2.318 -14.365 -6.731 1.00 91.00 423 LEU A CA 1
ATOM 3182 C C . LEU A 1 423 ? -3.504 -15.336 -6.812 1.00 91.00 423 LEU A C 1
ATOM 3184 O O . LEU A 1 423 ? -3.335 -16.527 -6.551 1.00 91.00 423 LEU A O 1
ATOM 3188 N N . LEU A 1 424 ? -4.704 -14.843 -7.140 1.00 93.00 424 LEU A N 1
ATOM 3189 C CA . LEU A 1 424 ? -5.917 -15.655 -7.217 1.00 93.00 424 LEU A CA 1
ATOM 3190 C C . LEU A 1 424 ? -6.801 -15.243 -8.412 1.00 93.00 424 LEU A C 1
ATOM 3192 O O . LEU A 1 424 ? -7.207 -14.082 -8.489 1.00 93.00 424 LEU A O 1
ATOM 3196 N N . PRO A 1 425 ? -7.180 -16.174 -9.313 1.00 94.94 425 PRO A N 1
ATOM 3197 C CA . PRO A 1 425 ? -8.054 -15.861 -10.441 1.00 94.94 425 PRO A CA 1
ATOM 3198 C C . PRO A 1 425 ? -9.389 -15.243 -10.011 1.00 94.94 425 PRO A C 1
ATOM 3200 O O . PRO A 1 425 ? -10.016 -15.680 -9.042 1.00 94.94 425 PRO A O 1
ATOM 3203 N N . LEU A 1 426 ? -9.863 -14.261 -10.783 1.00 95.94 426 LEU A N 1
ATOM 3204 C CA . LEU A 1 426 ? -11.049 -13.459 -10.462 1.00 95.94 426 LEU A CA 1
ATOM 3205 C C . LEU A 1 426 ? -12.317 -14.301 -10.221 1.00 95.94 426 LEU A C 1
ATOM 3207 O O . LEU A 1 426 ? -13.119 -13.964 -9.352 1.00 95.94 426 LEU A O 1
ATOM 3211 N N . ASP A 1 427 ? -12.480 -15.421 -10.925 1.00 95.88 427 ASP A N 1
ATOM 3212 C CA . ASP A 1 427 ? -13.622 -16.325 -10.738 1.00 95.88 427 ASP A CA 1
ATOM 3213 C C . ASP A 1 427 ? -13.594 -17.035 -9.374 1.00 95.88 427 ASP A C 1
ATOM 3215 O O . ASP A 1 427 ? -14.634 -17.219 -8.740 1.00 95.88 427 ASP A O 1
ATOM 3219 N N . GLN A 1 428 ? -12.400 -17.365 -8.868 1.00 94.69 428 GLN A N 1
ATOM 3220 C CA . GLN A 1 428 ? -12.229 -17.924 -7.525 1.00 94.69 428 GLN A CA 1
ATOM 3221 C C . GLN A 1 428 ? -12.462 -16.852 -6.454 1.00 94.69 428 GLN A C 1
ATOM 3223 O O . GLN A 1 428 ? -13.111 -17.135 -5.447 1.00 94.69 428 GLN A O 1
ATOM 3228 N N . ILE A 1 429 ? -12.026 -15.606 -6.690 1.00 95.44 429 ILE A N 1
ATOM 3229 C CA . ILE A 1 429 ? -12.350 -14.459 -5.822 1.00 95.44 429 ILE A CA 1
ATOM 3230 C C . ILE A 1 429 ? -13.875 -14.273 -5.728 1.00 95.44 429 ILE A C 1
ATOM 3232 O O . ILE A 1 429 ? -14.413 -14.172 -4.628 1.00 95.44 429 ILE A O 1
ATOM 3236 N N . ARG A 1 430 ? -14.594 -14.296 -6.859 1.00 96.00 430 ARG A N 1
ATOM 3237 C CA . ARG A 1 430 ? -16.064 -14.176 -6.895 1.00 96.00 430 ARG A CA 1
ATOM 3238 C C . ARG A 1 430 ? -16.766 -15.326 -6.174 1.00 96.00 430 ARG A C 1
ATOM 3240 O O . ARG A 1 430 ? -17.654 -15.079 -5.361 1.00 96.00 430 ARG A O 1
ATOM 3247 N N . SER A 1 431 ? -16.352 -16.566 -6.435 1.00 94.06 431 SER A N 1
ATOM 3248 C CA . SER A 1 431 ? -16.938 -17.761 -5.812 1.00 94.06 431 SER A CA 1
ATOM 3249 C C . SER A 1 431 ? -16.720 -17.792 -4.294 1.00 94.06 431 SER A C 1
ATOM 3251 O O . SER A 1 431 ? -17.668 -17.995 -3.530 1.00 94.06 431 SER A O 1
ATOM 3253 N N . THR A 1 432 ? -15.495 -17.512 -3.833 1.00 93.12 432 THR A N 1
ATOM 3254 C CA . THR A 1 432 ? -15.174 -17.468 -2.395 1.00 93.12 432 THR A CA 1
ATOM 3255 C C . THR A 1 432 ? -15.882 -16.319 -1.684 1.00 93.12 432 THR A C 1
ATOM 3257 O O . THR A 1 432 ? -16.421 -16.531 -0.600 1.00 93.12 432 THR A O 1
ATOM 3260 N N . PHE A 1 433 ? -15.961 -15.134 -2.301 1.00 95.44 433 PHE A N 1
ATOM 3261 C CA . PHE A 1 433 ? -16.696 -14.002 -1.739 1.00 95.44 433 PHE A CA 1
ATOM 3262 C C . PHE A 1 433 ? -18.195 -14.303 -1.608 1.00 95.44 433 PHE A C 1
ATOM 3264 O O . PHE A 1 433 ? -18.724 -14.189 -0.509 1.00 95.44 433 PHE A O 1
ATOM 3271 N N . SER A 1 434 ? -18.852 -14.773 -2.674 1.00 94.75 434 SER A N 1
ATOM 3272 C CA . SER A 1 434 ? -20.284 -15.127 -2.660 1.00 94.75 434 SER A CA 1
ATOM 3273 C C . SER A 1 434 ? -20.616 -16.226 -1.635 1.00 94.75 434 SER A C 1
ATOM 3275 O O . SER A 1 434 ? -21.594 -16.134 -0.890 1.00 94.75 434 SER A O 1
ATOM 3277 N N . THR A 1 435 ? -19.748 -17.238 -1.518 1.00 93.69 435 THR A N 1
ATOM 3278 C CA . THR A 1 435 ? -19.888 -18.299 -0.505 1.00 93.69 435 THR A CA 1
ATOM 3279 C C . THR A 1 435 ? -19.759 -17.748 0.919 1.00 93.69 435 THR A C 1
ATOM 3281 O O . THR A 1 435 ? -20.497 -18.164 1.809 1.00 93.69 435 THR A O 1
ATOM 3284 N N . TRP A 1 436 ? -18.843 -16.799 1.141 1.00 94.12 436 TRP A N 1
ATOM 3285 C CA . TRP A 1 436 ? -18.624 -16.171 2.444 1.00 94.12 436 TRP A CA 1
ATOM 3286 C C . TRP A 1 436 ? -19.748 -15.203 2.839 1.00 94.12 436 TRP A C 1
ATOM 3288 O O . TRP A 1 436 ? -20.166 -15.202 3.995 1.00 94.12 436 TRP A O 1
ATOM 3298 N N . THR A 1 437 ? -20.277 -14.404 1.904 1.00 94.06 437 THR A N 1
ATOM 3299 C CA . THR A 1 437 ? -21.397 -13.489 2.187 1.00 94.06 437 THR A CA 1
ATOM 3300 C C . THR A 1 437 ? -22.667 -14.252 2.550 1.00 94.06 437 THR A C 1
ATOM 3302 O O . THR A 1 437 ? -23.394 -13.845 3.464 1.00 94.06 437 THR A O 1
ATOM 3305 N N . GLY A 1 438 ? -22.914 -15.377 1.870 1.00 92.75 438 GLY A N 1
ATOM 3306 C CA . GLY A 1 438 ? -24.121 -16.177 2.044 1.00 92.75 438 GLY A CA 1
ATOM 3307 C C . GLY A 1 438 ? -25.385 -15.355 1.739 1.00 92.75 438 GLY A C 1
ATOM 3308 O O . GLY A 1 438 ? -25.372 -14.556 0.806 1.00 92.75 438 GLY A O 1
ATOM 3309 N N . PRO A 1 439 ? -26.478 -15.511 2.512 1.00 93.19 439 PRO A N 1
ATOM 3310 C CA . PRO A 1 439 ? -27.727 -14.774 2.296 1.00 93.19 439 PRO A CA 1
ATOM 3311 C C . PRO A 1 439 ? -27.719 -13.343 2.866 1.00 93.19 439 PRO A C 1
ATOM 3313 O O . PRO A 1 439 ? -28.720 -12.639 2.753 1.00 93.19 439 PRO A O 1
ATOM 3316 N N . ASN A 1 440 ? -26.641 -12.923 3.536 1.00 93.00 440 ASN A N 1
ATOM 3317 C CA . ASN A 1 440 ? -26.549 -11.614 4.179 1.00 93.00 440 ASN A CA 1
ATOM 3318 C C . ASN A 1 440 ? -25.843 -10.607 3.269 1.00 93.00 440 ASN A C 1
ATOM 3320 O O . ASN A 1 440 ? -25.016 -10.972 2.434 1.00 93.00 440 ASN A O 1
ATOM 3324 N N . THR A 1 441 ? -26.082 -9.313 3.495 1.00 93.81 441 THR A N 1
ATOM 3325 C CA . THR A 1 441 ? -25.224 -8.287 2.898 1.00 93.81 441 THR A CA 1
ATOM 3326 C C . THR A 1 441 ? -23.795 -8.453 3.412 1.00 93.81 441 THR A C 1
ATOM 3328 O O . THR A 1 441 ? -23.552 -8.693 4.598 1.00 93.81 441 THR A O 1
ATOM 3331 N N . TRP A 1 442 ? -22.825 -8.294 2.515 1.00 94.88 442 TRP A N 1
ATOM 3332 C CA . TRP A 1 442 ? -21.415 -8.498 2.835 1.00 94.88 442 TRP A CA 1
ATOM 3333 C C . TRP A 1 442 ? -20.913 -7.593 3.975 1.00 94.88 442 TRP A C 1
ATOM 3335 O O . TRP A 1 442 ? -20.010 -7.984 4.709 1.00 94.88 442 TRP A O 1
ATOM 3345 N N . THR A 1 443 ? -21.526 -6.418 4.170 1.00 95.62 443 THR A N 1
ATOM 3346 C CA . THR A 1 443 ? -21.236 -5.503 5.284 1.00 95.62 443 THR A CA 1
ATOM 3347 C C . THR A 1 443 ? -21.668 -6.069 6.638 1.00 95.62 443 THR A C 1
ATOM 3349 O O . THR A 1 443 ? -20.903 -5.958 7.593 1.00 95.62 443 THR A O 1
ATOM 3352 N N . LYS A 1 444 ? -22.835 -6.729 6.732 1.00 95.62 444 LYS A N 1
ATOM 3353 C CA . LYS A 1 444 ? -23.273 -7.438 7.951 1.00 95.62 444 LYS A CA 1
ATOM 3354 C C . LYS A 1 444 ? -22.338 -8.605 8.264 1.00 95.62 444 LYS A C 1
ATOM 3356 O O . LYS A 1 444 ? -21.945 -8.789 9.413 1.00 95.62 444 LYS A O 1
ATOM 3361 N N . THR A 1 445 ? -21.944 -9.369 7.243 1.00 95.81 445 THR A N 1
ATOM 3362 C CA . THR A 1 445 ? -21.000 -10.488 7.395 1.00 95.81 445 THR A CA 1
ATOM 3363 C C . THR A 1 445 ? -19.618 -9.998 7.836 1.00 95.81 445 THR A C 1
ATOM 3365 O O . THR A 1 445 ? -19.049 -10.557 8.772 1.00 95.81 445 THR A O 1
ATOM 3368 N N . LEU A 1 446 ? -19.113 -8.906 7.249 1.00 96.44 446 LEU A N 1
ATOM 3369 C CA . LEU A 1 446 ? -17.870 -8.262 7.679 1.00 96.44 446 LEU A CA 1
ATOM 3370 C C . LEU A 1 446 ? -17.960 -7.803 9.137 1.00 96.44 446 LEU A C 1
ATOM 3372 O O . LEU A 1 446 ? -17.082 -8.129 9.931 1.00 96.44 446 LEU A O 1
ATOM 3376 N N . LEU A 1 447 ? -19.025 -7.085 9.502 1.00 96.62 447 LEU A N 1
ATOM 3377 C CA . LEU A 1 447 ? -19.212 -6.590 10.862 1.00 96.62 447 LEU A CA 1
ATOM 3378 C C . LEU A 1 447 ? -19.252 -7.747 11.867 1.00 96.62 447 LEU A C 1
ATOM 3380 O O . LEU A 1 447 ? -18.522 -7.706 12.852 1.00 96.62 447 LEU A O 1
ATOM 3384 N N . LYS A 1 448 ? -19.988 -8.827 11.566 1.00 95.94 448 LYS A N 1
ATOM 3385 C CA . LYS A 1 448 ? -20.007 -10.058 12.372 1.00 95.94 448 LYS A CA 1
ATOM 3386 C C . LYS A 1 448 ? -18.599 -10.624 12.603 1.00 95.94 448 LYS A C 1
ATOM 3388 O O . LYS A 1 448 ? -18.289 -10.997 13.733 1.00 95.94 448 LYS A O 1
ATOM 3393 N N . VAL A 1 449 ? -17.751 -10.673 11.570 1.00 95.75 449 VAL A N 1
ATOM 3394 C CA . VAL A 1 449 ? -16.359 -11.148 11.694 1.00 95.75 449 VAL A CA 1
ATOM 3395 C C . VAL A 1 449 ? -15.523 -10.208 12.569 1.00 95.75 449 VAL A C 1
ATOM 3397 O O . VAL A 1 449 ? -14.883 -10.684 13.500 1.00 95.75 449 VAL A O 1
ATOM 3400 N N . ILE A 1 450 ? -15.574 -8.889 12.346 1.00 96.12 450 ILE A N 1
ATOM 3401 C CA . ILE A 1 450 ? -14.797 -7.906 13.130 1.00 96.12 450 ILE A CA 1
ATOM 3402 C C . ILE A 1 450 ? -15.247 -7.871 14.603 1.00 96.12 450 ILE A C 1
ATOM 3404 O O . ILE A 1 450 ? -14.423 -7.716 15.498 1.00 96.12 450 ILE A O 1
ATOM 3408 N N . THR A 1 451 ? -16.543 -8.046 14.877 1.00 96.12 451 THR A N 1
ATOM 3409 C CA . THR A 1 451 ? -17.090 -8.106 16.249 1.00 96.12 451 THR A CA 1
ATOM 3410 C C . THR A 1 451 ? -16.820 -9.430 16.966 1.00 96.12 451 THR A C 1
ATOM 3412 O O . THR A 1 451 ? -17.214 -9.590 18.119 1.00 96.12 451 THR A O 1
ATOM 3415 N N . SER A 1 452 ? -16.182 -10.400 16.306 1.00 94.81 452 SER A N 1
ATOM 3416 C CA . SER A 1 452 ? -15.854 -11.675 16.933 1.00 94.81 452 SER A CA 1
ATOM 3417 C C . SER A 1 452 ? -14.769 -11.530 18.005 1.00 94.81 452 SER A C 1
ATOM 3419 O O . SER A 1 452 ? -13.899 -10.658 17.933 1.00 94.81 452 SER A O 1
ATOM 3421 N N . SER A 1 453 ? -14.809 -12.428 18.988 1.00 91.19 453 SER A N 1
ATOM 3422 C CA . SER A 1 453 ? -13.713 -12.681 19.923 1.00 91.19 453 SER A CA 1
ATOM 3423 C C . SER A 1 453 ? -12.542 -13.433 19.280 1.00 91.19 453 SER A C 1
ATOM 3425 O O . SER A 1 453 ? -11.430 -13.354 19.795 1.00 91.19 453 SER A O 1
ATOM 3427 N N . GLU A 1 454 ? -12.759 -14.152 18.172 1.00 92.69 454 GLU A N 1
ATOM 3428 C CA . GLU A 1 454 ? -11.674 -14.806 17.437 1.00 92.69 454 GLU A CA 1
ATOM 3429 C C . GLU A 1 454 ? -10.906 -13.777 16.590 1.00 92.69 454 GLU A C 1
ATOM 3431 O O . GLU A 1 454 ? -11.535 -12.956 15.910 1.00 92.69 454 GLU A O 1
ATOM 3436 N N . PRO A 1 455 ? -9.560 -13.795 16.602 1.00 91.06 455 PRO A N 1
ATOM 3437 C CA . PRO A 1 455 ? -8.763 -12.859 15.821 1.00 91.06 455 PRO A CA 1
ATOM 3438 C C . PRO A 1 455 ? -9.015 -13.063 14.326 1.00 91.06 455 PRO A C 1
ATOM 3440 O O . PRO A 1 455 ? -9.078 -14.194 13.841 1.00 91.06 455 PRO A O 1
ATOM 3443 N N . ILE A 1 456 ? -9.124 -11.957 13.588 1.00 93.00 456 ILE A N 1
ATOM 3444 C CA . ILE A 1 456 ? -9.305 -11.968 12.134 1.00 93.00 456 ILE A CA 1
ATOM 3445 C C . ILE A 1 456 ? -8.225 -12.826 11.456 1.00 93.00 456 ILE A C 1
ATOM 3447 O O . ILE A 1 456 ? -7.037 -12.496 11.469 1.00 93.00 456 ILE A O 1
ATOM 3451 N N . ALA A 1 457 ? -8.655 -13.916 10.818 1.00 90.56 457 ALA A N 1
ATOM 3452 C CA . ALA A 1 457 ? -7.776 -14.814 10.087 1.00 90.56 457 ALA A CA 1
ATOM 3453 C C . ALA A 1 457 ? -7.701 -14.409 8.609 1.00 90.56 457 ALA A C 1
ATOM 3455 O O . ALA A 1 457 ? -8.719 -14.271 7.920 1.00 90.56 457 ALA A O 1
ATOM 3456 N N . LEU A 1 458 ? -6.477 -14.266 8.097 1.00 87.25 458 LEU A N 1
ATOM 3457 C CA . LEU A 1 458 ? -6.248 -14.102 6.665 1.00 87.25 458 LEU A CA 1
ATOM 3458 C C . LEU A 1 458 ? -6.679 -15.368 5.893 1.00 87.25 458 LEU A C 1
ATOM 3460 O O . LEU A 1 458 ? -6.592 -16.488 6.415 1.00 87.25 458 LEU A O 1
ATOM 3464 N N . PRO A 1 459 ? -7.129 -15.222 4.635 1.00 85.06 459 PRO A N 1
ATOM 3465 C CA . PRO A 1 459 ? -7.362 -16.366 3.770 1.00 85.06 459 PRO A CA 1
ATOM 3466 C C . PRO A 1 459 ? -6.061 -17.141 3.575 1.00 85.06 459 PRO A C 1
ATOM 3468 O O . PRO A 1 459 ? -5.000 -16.555 3.349 1.00 85.06 459 PRO A O 1
ATOM 3471 N N . ALA A 1 460 ? -6.156 -18.469 3.624 1.00 82.50 460 ALA A N 1
ATOM 3472 C CA . ALA A 1 460 ? -5.071 -19.340 3.208 1.00 82.50 460 ALA A CA 1
ATOM 3473 C C . ALA A 1 460 ? -4.882 -19.165 1.697 1.00 82.50 460 ALA A C 1
ATOM 3475 O O . ALA A 1 460 ? -5.586 -19.778 0.894 1.00 82.50 460 ALA A O 1
ATOM 3476 N N . LEU A 1 461 ? -3.967 -18.273 1.311 1.00 83.31 461 LEU A N 1
ATOM 3477 C CA . LEU A 1 461 ? -3.589 -18.115 -0.085 1.00 83.31 461 LEU A CA 1
ATOM 3478 C C . LEU A 1 461 ? -3.078 -19.462 -0.611 1.00 83.31 461 LEU A C 1
ATOM 3480 O O . LEU A 1 461 ? -2.360 -20.159 0.115 1.00 83.31 461 LEU A O 1
ATOM 3484 N N . PRO A 1 462 ? -3.405 -19.833 -1.860 1.00 76.50 462 PRO A N 1
ATOM 3485 C CA . PRO A 1 462 ? -2.808 -20.992 -2.494 1.00 76.50 462 PRO A CA 1
ATOM 3486 C C . PRO A 1 462 ? -1.346 -20.662 -2.797 1.00 76.50 462 PRO A C 1
ATOM 3488 O O . PRO A 1 462 ? -1.000 -20.250 -3.904 1.00 76.50 462 PRO A O 1
ATOM 3491 N N . LEU A 1 463 ? -0.469 -20.825 -1.801 1.00 70.69 463 LEU A N 1
ATOM 3492 C CA . LEU A 1 463 ? 0.958 -20.895 -2.076 1.00 70.69 463 LEU A CA 1
ATOM 3493 C C . LEU A 1 463 ? 1.142 -22.004 -3.124 1.00 70.69 463 LEU A C 1
ATOM 3495 O O . LEU A 1 463 ? 0.538 -23.074 -2.965 1.00 70.69 463 LEU A O 1
ATOM 3499 N N . PRO A 1 464 ? 1.955 -21.781 -4.178 1.00 69.38 464 PRO A N 1
ATOM 3500 C CA . PRO A 1 464 ? 2.356 -22.860 -5.069 1.00 69.38 464 PRO A CA 1
ATOM 3501 C C . PRO A 1 464 ? 2.809 -24.016 -4.185 1.00 69.38 464 PRO A C 1
ATOM 3503 O O . PRO A 1 464 ? 3.555 -23.735 -3.238 1.00 69.38 464 PRO A O 1
ATOM 3506 N N . PRO A 1 465 ? 2.337 -25.260 -4.413 1.00 66.19 465 PRO A N 1
ATOM 3507 C CA . PRO A 1 465 ? 2.677 -26.371 -3.541 1.00 66.19 465 PRO A CA 1
ATOM 3508 C C . PRO A 1 465 ? 4.190 -26.369 -3.419 1.00 66.19 465 PRO A C 1
ATOM 3510 O O . PRO A 1 465 ? 4.888 -26.528 -4.426 1.00 66.19 465 PRO A O 1
ATOM 3513 N N . ALA A 1 466 ? 4.677 -26.076 -2.206 1.00 59.47 466 ALA A N 1
ATOM 3514 C CA . ALA A 1 466 ? 6.103 -26.045 -1.949 1.00 59.47 466 ALA A CA 1
ATOM 3515 C C . ALA A 1 466 ? 6.646 -27.356 -2.503 1.00 59.47 466 ALA A C 1
ATOM 3517 O O . ALA A 1 466 ? 5.980 -28.389 -2.366 1.00 59.47 466 ALA A O 1
ATOM 3518 N N . ILE A 1 467 ? 7.790 -27.305 -3.190 1.00 56.19 467 ILE A N 1
ATOM 3519 C CA . ILE A 1 467 ? 8.394 -28.487 -3.810 1.00 56.19 467 ILE A CA 1
ATOM 3520 C C . ILE A 1 467 ? 8.986 -29.331 -2.674 1.00 56.19 467 ILE A C 1
ATOM 3522 O O . ILE A 1 467 ? 10.198 -29.433 -2.500 1.00 56.19 467 ILE A O 1
ATOM 3526 N N . SER A 1 468 ? 8.085 -29.873 -1.856 1.00 47.03 468 SER A N 1
ATOM 3527 C CA . SER A 1 468 ? 8.303 -30.774 -0.750 1.00 47.03 468 SER A CA 1
ATOM 3528 C C . SER A 1 468 ? 8.905 -32.003 -1.379 1.00 47.03 468 SER A C 1
ATOM 3530 O O . SER A 1 468 ? 8.227 -32.777 -2.059 1.00 47.03 468 SER A O 1
ATOM 3532 N N . SER A 1 469 ? 10.220 -32.083 -1.230 1.00 48.97 469 SER A N 1
ATOM 3533 C CA . SER A 1 469 ? 11.092 -33.082 -1.809 1.00 48.97 469 SER A CA 1
ATOM 3534 C C . SER A 1 469 ? 10.469 -34.463 -1.645 1.00 48.97 469 SER A C 1
ATOM 3536 O O . SER A 1 469 ? 10.362 -34.999 -0.544 1.00 48.97 469 SER A O 1
ATOM 3538 N N . SER A 1 470 ? 10.031 -35.024 -2.773 1.00 46.81 470 SER A N 1
ATOM 3539 C CA . SER A 1 470 ? 9.396 -36.335 -2.864 1.00 46.81 470 SER A CA 1
ATOM 3540 C C . SER A 1 470 ? 10.373 -37.433 -2.425 1.00 46.81 470 SER A C 1
ATOM 3542 O O . SER A 1 470 ? 11.043 -38.039 -3.261 1.00 46.81 470 SER A O 1
ATOM 3544 N N . SER A 1 471 ? 10.441 -37.710 -1.122 1.00 49.50 471 SER A N 1
ATOM 3545 C CA . SER A 1 471 ? 11.188 -38.838 -0.544 1.00 49.50 471 SER A CA 1
ATOM 3546 C C . SER A 1 471 ? 10.298 -39.864 0.170 1.00 49.50 471 SER A C 1
ATOM 3548 O O . SER A 1 471 ? 10.775 -40.936 0.527 1.00 49.50 471 SER A O 1
ATOM 3550 N N . ALA A 1 472 ? 8.993 -39.601 0.304 1.00 52.44 472 ALA A N 1
ATOM 3551 C CA . ALA A 1 472 ? 8.011 -40.532 0.868 1.00 52.44 472 ALA A CA 1
ATOM 3552 C C . ALA A 1 472 ? 7.280 -41.361 -0.212 1.00 52.44 472 ALA A C 1
ATOM 3554 O O . ALA A 1 472 ? 6.056 -41.493 -0.202 1.00 52.44 472 ALA A O 1
ATOM 3555 N N . GLN A 1 473 ? 8.028 -41.962 -1.144 1.00 57.75 473 GLN A N 1
ATOM 3556 C CA . GLN A 1 473 ? 7.517 -43.129 -1.868 1.00 57.75 473 GLN A CA 1
ATOM 3557 C C . GLN A 1 473 ? 7.514 -44.331 -0.914 1.00 57.75 473 GLN A C 1
ATOM 3559 O O . GLN A 1 473 ? 8.577 -44.880 -0.648 1.00 57.75 473 GLN A O 1
ATOM 3564 N N . SER A 1 474 ? 6.338 -44.738 -0.420 1.00 51.84 474 SER A N 1
ATOM 3565 C CA . SER A 1 474 ? 5.949 -46.143 -0.161 1.00 51.84 474 SER A CA 1
ATOM 3566 C C . SER A 1 474 ? 4.782 -46.230 0.830 1.00 51.84 474 SER A C 1
ATOM 3568 O O . SER A 1 474 ? 4.961 -46.220 2.047 1.00 51.84 474 SER A O 1
ATOM 3570 N N . SER A 1 475 ? 3.566 -46.408 0.321 1.00 51.31 475 SER A N 1
ATOM 3571 C CA . SER A 1 475 ? 2.892 -47.716 0.403 1.00 51.31 475 SER A CA 1
ATOM 3572 C C . SER A 1 475 ? 1.507 -47.652 -0.250 1.00 51.31 475 SER A C 1
ATOM 3574 O O . SER A 1 475 ? 0.807 -46.643 -0.190 1.00 51.31 475 SER A O 1
ATOM 3576 N N . ASN A 1 476 ? 1.131 -48.729 -0.940 1.00 56.00 476 ASN A N 1
ATOM 3577 C CA . ASN A 1 476 ? -0.100 -48.787 -1.726 1.00 56.00 476 ASN A CA 1
ATOM 3578 C C . ASN A 1 476 ? -1.343 -48.857 -0.828 1.00 56.00 476 ASN A C 1
ATOM 3580 O O . ASN A 1 476 ? -1.503 -49.811 -0.070 1.00 56.00 476 ASN A O 1
ATOM 3584 N N . GLY A 1 477 ? -2.271 -47.916 -1.005 1.00 53.91 477 GLY A N 1
ATOM 3585 C CA . GLY A 1 477 ? -3.610 -47.962 -0.419 1.00 53.91 477 GLY A CA 1
ATOM 3586 C C . GLY A 1 477 ? -4.630 -47.333 -1.363 1.00 53.91 477 GLY A C 1
ATOM 3587 O O . GLY A 1 477 ? -4.790 -46.115 -1.371 1.00 53.91 477 GLY A O 1
ATOM 3588 N N . LEU A 1 478 ? -5.309 -48.151 -2.177 1.00 56.44 478 LEU A N 1
ATOM 3589 C CA . LEU A 1 478 ? -6.387 -47.689 -3.058 1.00 56.44 478 LEU A CA 1
ATOM 3590 C C . LEU A 1 478 ? -7.628 -47.312 -2.236 1.00 56.44 478 LEU A C 1
ATOM 3592 O O . LEU A 1 478 ? -8.551 -48.109 -2.084 1.00 56.44 478 LEU A O 1
ATOM 3596 N N . SER A 1 479 ? -7.657 -46.074 -1.752 1.00 55.00 479 SER A N 1
ATOM 3597 C CA . SER A 1 479 ? -8.814 -45.472 -1.091 1.00 55.00 479 SER A CA 1
ATOM 3598 C C . SER A 1 479 ? -9.202 -44.205 -1.840 1.00 55.00 479 SER A C 1
ATOM 3600 O O . SER A 1 479 ? -8.622 -43.146 -1.625 1.00 55.00 479 SER A O 1
ATOM 3602 N N . SER A 1 480 ? -10.198 -44.311 -2.724 1.00 59.09 480 SER A N 1
ATOM 3603 C CA . SER A 1 480 ? -10.783 -43.174 -3.452 1.00 59.09 480 SER A CA 1
ATOM 3604 C C . SER A 1 480 ? -11.667 -42.313 -2.533 1.00 59.09 480 SER A C 1
ATOM 3606 O O . SER A 1 480 ? -12.849 -42.104 -2.809 1.00 59.09 480 SER A O 1
ATOM 3608 N N . SER A 1 481 ? -11.126 -41.835 -1.413 1.00 58.78 481 SER A N 1
ATOM 3609 C CA . SER A 1 481 ? -11.795 -40.833 -0.591 1.00 58.78 481 SER A CA 1
ATOM 3610 C C . SER A 1 481 ? -11.607 -39.461 -1.232 1.00 58.78 481 SER A C 1
ATOM 3612 O O . SER A 1 481 ? -10.534 -38.865 -1.128 1.00 58.78 481 SER A O 1
ATOM 3614 N N . GLU A 1 482 ? -12.660 -38.980 -1.889 1.00 63.84 482 GLU A N 1
ATOM 3615 C CA . GLU A 1 482 ? -12.809 -37.582 -2.293 1.00 63.84 482 GLU A CA 1
ATOM 3616 C C . GLU A 1 482 ? -12.401 -36.667 -1.120 1.00 63.84 482 GLU A C 1
ATOM 3618 O O . GLU A 1 482 ? -12.857 -36.897 0.009 1.00 63.84 482 GLU A O 1
ATOM 3623 N N . PRO A 1 483 ? -11.495 -35.688 -1.323 1.00 62.78 483 PRO A N 1
ATOM 3624 C CA . PRO A 1 483 ? -10.961 -34.889 -0.230 1.00 62.78 483 PRO A CA 1
ATOM 3625 C C . PRO A 1 483 ? -12.079 -34.034 0.362 1.00 62.78 483 PRO A C 1
ATOM 3627 O O . PRO A 1 483 ? -12.447 -32.992 -0.179 1.00 62.78 483 PRO A O 1
ATOM 3630 N N . ARG A 1 484 ? -12.628 -34.496 1.490 1.00 53.34 484 ARG A N 1
ATOM 3631 C CA . ARG A 1 484 ? -13.687 -33.821 2.239 1.00 53.34 484 ARG A CA 1
ATOM 3632 C C . ARG A 1 484 ? -13.160 -32.484 2.751 1.00 53.34 484 ARG A C 1
ATOM 3634 O O . ARG A 1 484 ? -12.576 -32.421 3.831 1.00 53.34 484 ARG A O 1
ATOM 3641 N N . VAL A 1 485 ? -13.370 -31.435 1.958 1.00 64.75 485 VAL A N 1
ATOM 3642 C CA . VAL A 1 485 ? -13.024 -30.054 2.296 1.00 64.75 485 VAL A CA 1
ATOM 3643 C C . VAL A 1 485 ? -13.659 -29.733 3.646 1.00 64.75 485 VAL A C 1
ATOM 3645 O O . VAL A 1 485 ? -14.883 -29.758 3.790 1.00 64.75 485 VAL A O 1
ATOM 3648 N N . ALA A 1 486 ? -12.821 -29.502 4.658 1.00 69.50 486 ALA A N 1
ATOM 3649 C CA . ALA A 1 486 ? -13.299 -29.070 5.960 1.00 69.50 486 ALA A CA 1
ATOM 3650 C C . ALA A 1 486 ? -14.026 -27.723 5.788 1.00 69.50 486 ALA A C 1
ATOM 3652 O O . ALA A 1 486 ? -13.548 -26.887 5.015 1.00 69.50 486 ALA A O 1
ATOM 3653 N N . PRO A 1 487 ? -15.170 -27.497 6.460 1.00 71.81 487 PRO A N 1
ATOM 3654 C CA . PRO A 1 487 ? -15.854 -26.213 6.376 1.00 71.81 487 PRO A CA 1
ATOM 3655 C C . PRO A 1 487 ? -14.885 -25.107 6.803 1.00 71.81 487 PRO A C 1
ATOM 3657 O O . PRO A 1 487 ? -14.260 -25.209 7.860 1.00 71.81 487 PRO A O 1
ATOM 3660 N N . ALA A 1 488 ? -14.736 -24.082 5.961 1.00 69.12 488 ALA A N 1
ATOM 3661 C CA . ALA A 1 488 ? -13.838 -22.969 6.243 1.00 69.12 488 ALA A CA 1
ATOM 3662 C C . ALA A 1 488 ? -14.215 -22.322 7.591 1.00 69.12 488 ALA A C 1
ATOM 3664 O O . ALA A 1 488 ? -15.410 -22.177 7.878 1.00 69.12 488 ALA A O 1
ATOM 3665 N N . PRO A 1 489 ? -13.235 -21.949 8.435 1.00 78.44 489 PRO A N 1
ATOM 3666 C CA . PRO A 1 489 ? -13.528 -21.347 9.727 1.00 78.44 489 PRO A CA 1
ATOM 3667 C C . PRO A 1 489 ? -14.285 -20.031 9.528 1.00 78.44 489 PRO A C 1
ATOM 3669 O O . PRO A 1 489 ? -13.937 -19.223 8.666 1.00 78.44 489 PRO A O 1
ATOM 3672 N N . ALA A 1 490 ? -15.314 -19.799 10.347 1.00 79.25 490 ALA A N 1
ATOM 3673 C CA . ALA A 1 490 ? -16.268 -18.695 10.177 1.00 79.25 490 ALA A CA 1
ATOM 3674 C C . ALA A 1 490 ? -15.652 -17.280 10.289 1.00 79.25 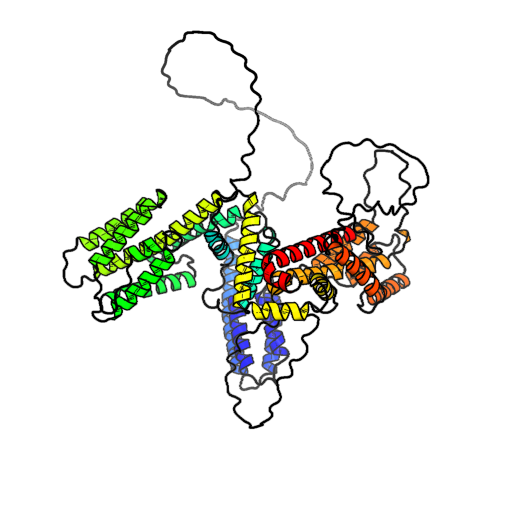490 ALA A C 1
ATOM 3676 O O . ALA A 1 490 ? -16.330 -16.290 10.017 1.00 79.25 490 ALA A O 1
ATOM 3677 N N . HIS A 1 491 ? -14.378 -17.200 10.678 1.00 84.75 491 HIS A N 1
ATOM 3678 C CA . HIS A 1 491 ? -13.607 -15.987 10.955 1.00 84.75 491 HIS A CA 1
ATOM 3679 C C . HIS A 1 491 ? -12.544 -15.694 9.880 1.00 84.75 491 HIS A C 1
ATOM 3681 O O . HIS A 1 491 ? -11.776 -14.740 10.005 1.00 84.75 491 HIS A O 1
ATOM 3687 N N . GLN A 1 492 ? -12.497 -16.499 8.812 1.00 91.75 492 GLN A N 1
ATOM 3688 C CA . GLN A 1 492 ? -11.610 -16.273 7.675 1.00 91.75 492 GLN A CA 1
ATOM 3689 C C . GLN A 1 492 ? -12.172 -15.189 6.748 1.00 91.75 492 GLN A C 1
ATOM 3691 O O . GLN A 1 492 ? -13.319 -15.265 6.304 1.00 91.75 492 GLN A O 1
ATOM 3696 N N . LEU A 1 493 ? -11.355 -14.182 6.437 1.00 94.75 493 LEU A N 1
ATOM 3697 C CA . LEU A 1 493 ? -11.725 -13.136 5.485 1.00 94.75 493 LEU A CA 1
ATOM 3698 C C . LEU A 1 493 ? -11.538 -13.586 4.023 1.00 94.75 493 LEU A C 1
ATOM 3700 O O . LEU A 1 493 ? -10.556 -14.261 3.709 1.00 94.75 493 LEU A O 1
ATOM 3704 N N . PRO A 1 494 ? -12.410 -13.152 3.094 1.00 94.81 494 PRO A N 1
ATOM 3705 C CA . PRO A 1 494 ? -12.182 -13.270 1.658 1.00 94.81 494 PRO A CA 1
ATOM 3706 C C . PRO A 1 494 ? -10.909 -12.561 1.186 1.00 94.81 494 PRO A C 1
ATOM 3708 O O . PRO A 1 494 ? -10.491 -11.548 1.746 1.00 94.81 494 PRO A O 1
ATOM 3711 N N . VAL A 1 495 ? -10.351 -13.034 0.068 1.00 94.69 495 VAL A N 1
ATOM 3712 C CA . VAL A 1 495 ? -9.103 -12.509 -0.519 1.00 94.69 495 VAL A CA 1
ATOM 3713 C C . VAL A 1 495 ? -9.170 -11.021 -0.887 1.00 94.69 495 VAL A C 1
ATOM 3715 O O . VAL A 1 495 ? -8.153 -10.337 -0.802 1.00 94.69 495 VAL A O 1
ATOM 3718 N N . ILE A 1 496 ? -10.357 -10.470 -1.170 1.00 95.50 496 ILE A N 1
ATOM 3719 C CA . ILE A 1 496 ? -10.520 -9.025 -1.415 1.00 95.50 496 ILE A CA 1
ATOM 3720 C C . ILE A 1 496 ? -10.140 -8.149 -0.209 1.00 95.50 496 ILE A C 1
ATOM 3722 O O . ILE A 1 496 ? -9.850 -6.972 -0.389 1.00 95.50 496 ILE A O 1
ATOM 3726 N N . PHE A 1 497 ? -10.126 -8.699 1.011 1.00 96.19 497 PHE A N 1
ATOM 3727 C CA . PHE A 1 497 ? -9.768 -7.968 2.227 1.00 96.19 497 PHE A CA 1
ATOM 3728 C C . PHE A 1 497 ? -8.288 -8.102 2.616 1.00 96.19 497 PHE A C 1
ATOM 3730 O O . PHE A 1 497 ? -7.884 -7.546 3.635 1.00 96.19 497 PHE A O 1
ATOM 3737 N N . VAL A 1 498 ? -7.464 -8.819 1.839 1.00 94.62 498 VAL A N 1
ATOM 3738 C CA . VAL A 1 498 ? -6.051 -9.076 2.182 1.00 94.62 498 VAL A CA 1
ATOM 3739 C C . VAL A 1 498 ? -5.268 -7.779 2.381 1.00 94.62 498 VAL A C 1
ATOM 3741 O O . VAL A 1 498 ? -4.571 -7.655 3.386 1.00 94.62 498 VAL A O 1
ATOM 3744 N N . GLY A 1 499 ? -5.424 -6.787 1.500 1.00 91.88 499 GLY A N 1
ATOM 3745 C CA . GLY A 1 499 ? -4.751 -5.498 1.666 1.00 91.88 499 GLY A CA 1
ATOM 3746 C C . GLY A 1 499 ? -5.247 -4.714 2.878 1.00 91.88 499 GLY A C 1
ATOM 3747 O O . GLY A 1 499 ? -4.437 -4.208 3.651 1.00 91.88 499 GLY A O 1
ATOM 3748 N N . VAL A 1 500 ? -6.558 -4.648 3.109 1.00 95.00 500 VAL A N 1
ATOM 3749 C CA . VAL A 1 500 ? -7.139 -3.902 4.245 1.00 95.00 500 VAL A CA 1
ATOM 3750 C C . VAL A 1 500 ? -7.126 -4.676 5.574 1.00 95.00 500 VAL A C 1
ATOM 3752 O O . VAL A 1 500 ? -7.615 -4.175 6.585 1.00 95.00 500 VAL A O 1
ATOM 3755 N N . SER A 1 501 ? -6.549 -5.880 5.609 1.00 94.06 501 SER A N 1
ATOM 3756 C CA . SER A 1 501 ? -6.550 -6.786 6.767 1.00 94.06 501 SER A CA 1
ATOM 3757 C C . SER A 1 501 ? -5.970 -6.164 8.040 1.00 94.06 501 SER A C 1
ATOM 3759 O O . SER A 1 501 ? -6.575 -6.279 9.103 1.00 94.06 501 SER A O 1
ATOM 3761 N N . GLN A 1 502 ? -4.857 -5.428 7.939 1.00 91.81 502 GLN A N 1
ATOM 3762 C CA . GLN A 1 502 ? -4.272 -4.703 9.073 1.00 91.81 502 GLN A CA 1
ATOM 3763 C C . GLN A 1 502 ? -5.214 -3.616 9.611 1.00 91.81 502 GLN A C 1
ATOM 3765 O O . GLN A 1 502 ? -5.300 -3.401 10.820 1.00 91.81 502 GLN A O 1
ATOM 3770 N N . THR A 1 503 ? -5.953 -2.935 8.728 1.00 93.19 503 THR A N 1
ATOM 3771 C CA . THR A 1 503 ? -6.976 -1.961 9.127 1.00 93.19 503 THR A CA 1
ATOM 3772 C C . THR A 1 503 ? -8.137 -2.661 9.827 1.00 93.19 503 THR A C 1
ATOM 3774 O O . THR A 1 503 ? -8.562 -2.208 10.882 1.00 93.19 503 THR A O 1
ATOM 3777 N N . LEU A 1 504 ? -8.612 -3.789 9.295 1.00 95.31 504 LEU A N 1
ATOM 3778 C CA . LEU A 1 504 ? -9.686 -4.576 9.904 1.00 95.31 504 LEU A CA 1
ATOM 3779 C C . LEU A 1 504 ? -9.306 -5.118 11.289 1.00 95.31 504 LEU A C 1
ATOM 3781 O O . LEU A 1 504 ? -10.115 -5.032 12.209 1.00 95.31 504 LEU A O 1
ATOM 3785 N N . PHE A 1 505 ? -8.069 -5.587 11.466 1.00 93.62 505 PHE A N 1
ATOM 3786 C CA . PHE A 1 505 ? -7.535 -6.001 12.766 1.00 93.62 505 PHE A CA 1
ATOM 3787 C C . PHE A 1 505 ? -7.487 -4.835 13.768 1.00 93.62 505 PHE A C 1
ATOM 3789 O O . PHE A 1 505 ? -7.971 -4.960 14.891 1.00 93.62 505 PHE A O 1
ATOM 3796 N N . ARG A 1 506 ? -7.017 -3.649 13.349 1.00 92.44 506 ARG A N 1
ATOM 3797 C CA . ARG A 1 506 ? -7.085 -2.435 14.187 1.00 92.44 506 ARG A CA 1
ATOM 3798 C C . ARG A 1 506 ? -8.524 -2.058 14.560 1.00 92.44 506 ARG A C 1
ATOM 3800 O O . ARG A 1 506 ? -8.750 -1.617 15.680 1.00 92.44 506 ARG A O 1
ATOM 3807 N N . LEU A 1 507 ? -9.495 -2.254 13.664 1.00 95.31 507 LEU A N 1
ATOM 3808 C CA . LEU A 1 507 ? -10.913 -1.979 13.936 1.00 95.31 507 LEU A CA 1
ATOM 3809 C C . LEU A 1 507 ? -11.537 -3.007 14.894 1.00 95.31 507 LEU A C 1
ATOM 3811 O O . LEU A 1 507 ? -12.327 -2.615 15.751 1.00 95.31 507 LEU A O 1
ATOM 3815 N N . GLN A 1 508 ? -11.145 -4.284 14.815 1.00 95.50 508 GLN A N 1
ATOM 3816 C CA . GLN A 1 508 ? -11.495 -5.309 15.809 1.00 95.50 508 GLN A CA 1
ATOM 3817 C C . GLN A 1 508 ? -10.969 -4.911 17.195 1.00 95.50 508 GLN A C 1
ATOM 3819 O O . GLN A 1 508 ? -11.740 -4.843 18.154 1.00 95.50 508 GLN A O 1
ATOM 3824 N N . ASN A 1 509 ? -9.691 -4.539 17.283 1.00 93.44 509 ASN A N 1
ATOM 3825 C CA . ASN A 1 509 ? -9.073 -4.069 18.521 1.00 93.44 509 ASN A CA 1
ATOM 3826 C C . ASN A 1 509 ? -9.739 -2.787 19.060 1.00 93.44 509 ASN A C 1
ATOM 3828 O O . ASN A 1 509 ? -9.973 -2.672 20.260 1.00 93.44 509 ASN A O 1
ATOM 3832 N N . GLN A 1 510 ? -10.111 -1.840 18.190 1.00 94.94 510 GLN A N 1
ATOM 3833 C CA . GLN A 1 510 ? -10.837 -0.621 18.570 1.00 94.94 510 GLN A CA 1
ATOM 3834 C C . GLN A 1 510 ? -12.249 -0.924 19.100 1.00 94.94 510 GLN A C 1
ATOM 3836 O O . GLN A 1 510 ? -12.673 -0.315 20.081 1.00 94.94 510 GLN A O 1
ATOM 3841 N N . ILE A 1 511 ? -12.971 -1.879 18.501 1.00 96.12 511 ILE A N 1
ATOM 3842 C CA . ILE A 1 511 ? -14.266 -2.359 19.014 1.00 96.12 511 ILE A CA 1
ATOM 3843 C C . ILE A 1 511 ? -14.092 -2.980 20.402 1.00 96.12 511 ILE A C 1
ATOM 3845 O O . ILE A 1 511 ? -14.848 -2.645 21.313 1.00 96.12 511 ILE A O 1
ATOM 3849 N N . GLN A 1 512 ? -13.077 -3.825 20.593 1.00 93.56 512 GLN A N 1
ATOM 3850 C CA . GLN A 1 512 ? -12.769 -4.404 21.901 1.00 93.56 512 GLN A CA 1
ATOM 3851 C C . GLN A 1 512 ? -12.425 -3.310 22.925 1.00 93.56 512 GLN A C 1
ATOM 3853 O O . GLN A 1 512 ? -13.016 -3.297 24.000 1.00 93.56 512 GLN A O 1
ATOM 3858 N N . ALA A 1 513 ? -11.577 -2.333 22.584 1.00 93.06 513 ALA A N 1
ATOM 3859 C CA . ALA A 1 513 ? -11.239 -1.199 23.450 1.00 93.06 513 ALA A CA 1
ATOM 3860 C C . ALA A 1 513 ? -12.468 -0.358 23.849 1.00 93.06 513 ALA A C 1
ATOM 3862 O O . ALA A 1 513 ? -12.608 0.019 25.016 1.00 93.06 513 ALA A O 1
ATOM 3863 N N . LEU A 1 514 ? -13.383 -0.096 22.907 1.00 95.38 514 LEU A N 1
ATOM 3864 C CA . LEU A 1 514 ? -14.650 0.598 23.165 1.00 95.38 514 LEU A CA 1
ATOM 3865 C C . LEU A 1 514 ? -15.536 -0.190 24.136 1.00 95.38 514 LEU A C 1
ATOM 3867 O O . LEU A 1 514 ? -16.046 0.391 25.095 1.00 95.38 514 LEU A O 1
ATOM 3871 N N . VAL A 1 515 ? -15.716 -1.497 23.910 1.00 96.06 515 VAL A N 1
ATOM 3872 C CA . VAL A 1 515 ? -16.549 -2.349 24.775 1.00 96.06 515 VAL A CA 1
ATOM 3873 C C . VAL A 1 515 ? -15.917 -2.502 26.158 1.00 96.06 515 VAL A C 1
ATOM 3875 O O . VAL A 1 515 ? -16.627 -2.296 27.137 1.00 96.06 515 VAL A O 1
ATOM 3878 N N . ILE A 1 516 ? -14.601 -2.747 26.261 1.00 93.38 516 ILE A N 1
ATOM 3879 C CA . ILE A 1 516 ? -13.852 -2.746 27.532 1.00 93.38 516 ILE A CA 1
ATOM 3880 C C . ILE A 1 516 ? -14.093 -1.429 28.272 1.00 93.38 516 ILE A C 1
ATOM 3882 O O . ILE A 1 516 ? -14.512 -1.439 29.426 1.00 93.38 516 ILE A O 1
ATOM 3886 N N . THR A 1 517 ? -13.878 -0.288 27.615 1.00 93.25 517 THR A N 1
ATOM 3887 C CA . THR A 1 517 ? -14.015 1.021 28.264 1.00 93.25 517 THR A CA 1
ATOM 3888 C C . THR A 1 517 ? -15.450 1.252 28.746 1.00 93.25 517 THR A C 1
ATOM 3890 O O . THR A 1 517 ? -15.644 1.620 29.901 1.00 93.25 517 THR A O 1
ATOM 3893 N N . ALA A 1 518 ? -16.466 0.970 27.924 1.00 94.38 518 ALA A N 1
ATOM 3894 C CA . ALA A 1 518 ? -17.875 1.070 28.319 1.00 94.38 518 ALA A CA 1
ATOM 3895 C C . ALA A 1 518 ? -18.225 0.144 29.503 1.00 94.38 518 ALA A C 1
ATOM 3897 O O . ALA A 1 518 ? -18.894 0.560 30.451 1.00 94.38 518 ALA A O 1
ATOM 3898 N N . CYS A 1 519 ? -17.706 -1.084 29.489 1.00 94.50 519 CYS A N 1
ATOM 3899 C CA . CYS A 1 519 ? -17.790 -2.053 30.578 1.00 94.50 519 CYS A CA 1
ATOM 3900 C C . CYS A 1 519 ? -17.189 -1.520 31.895 1.00 94.50 519 CYS A C 1
ATOM 3902 O O . CYS A 1 519 ? -17.829 -1.601 32.943 1.00 94.50 519 CYS A O 1
ATOM 3904 N N . LEU A 1 520 ? -15.988 -0.934 31.854 1.00 92.12 520 LEU A N 1
ATOM 3905 C CA . LEU A 1 520 ? -15.331 -0.345 33.029 1.00 92.12 520 LEU A CA 1
ATOM 3906 C C . LEU A 1 520 ? -16.072 0.906 33.529 1.00 92.12 520 LEU A C 1
ATOM 3908 O O . LEU A 1 520 ? -16.258 1.074 34.734 1.00 92.12 520 LEU A O 1
ATOM 3912 N N . MET A 1 521 ? -16.571 1.751 32.621 1.00 90.25 521 MET A N 1
ATOM 3913 C CA . MET A 1 521 ? -17.397 2.914 32.971 1.00 90.25 521 MET A CA 1
ATOM 3914 C C . MET A 1 521 ? -18.728 2.511 33.629 1.00 90.25 521 MET A C 1
ATOM 3916 O O . MET A 1 521 ? -19.240 3.261 34.459 1.00 90.25 521 MET A O 1
ATOM 3920 N N . ALA A 1 522 ? -19.267 1.324 33.328 1.00 90.94 522 ALA A N 1
ATOM 3921 C CA . ALA A 1 522 ? -20.454 0.779 33.993 1.00 90.94 522 ALA A CA 1
ATOM 3922 C C . ALA A 1 522 ? -20.195 0.287 35.435 1.00 90.94 522 ALA A C 1
ATOM 3924 O O . ALA A 1 522 ? -21.148 0.140 36.201 1.00 90.94 522 ALA A O 1
ATOM 3925 N N . LEU A 1 523 ? -18.931 0.055 35.821 1.00 89.44 523 LEU A N 1
ATOM 3926 C CA . LEU A 1 523 ? -18.536 -0.270 37.200 1.00 89.44 523 LEU A CA 1
ATOM 3927 C C . LEU A 1 523 ? -18.340 0.975 38.079 1.00 89.44 523 LEU A C 1
ATOM 3929 O O . LEU A 1 523 ? -18.361 0.867 39.307 1.00 89.44 523 LEU A O 1
ATOM 3933 N N . LEU A 1 524 ? -18.152 2.154 37.477 1.00 86.12 524 LEU A N 1
ATOM 3934 C CA . LEU A 1 524 ? -17.960 3.395 38.222 1.00 86.12 524 LEU A CA 1
ATOM 3935 C C . LEU A 1 524 ? -19.274 3.866 38.876 1.00 86.12 524 LEU A C 1
ATOM 3937 O O . LEU A 1 524 ? -20.335 3.811 38.247 1.00 86.12 524 LEU A O 1
ATOM 3941 N N . PRO A 1 525 ? -19.242 4.376 40.126 1.00 78.31 525 PRO A N 1
ATOM 3942 C CA . PRO A 1 525 ? -20.451 4.815 40.811 1.00 78.31 525 PRO A CA 1
ATOM 3943 C C . PRO A 1 525 ? -21.205 5.904 40.040 1.00 78.31 525 PRO A C 1
ATOM 3945 O O . PRO A 1 525 ? -20.648 6.953 39.703 1.00 78.31 525 PRO A O 1
ATOM 3948 N N . ALA A 1 526 ? -22.519 5.716 39.880 1.00 66.69 526 ALA A N 1
ATOM 3949 C CA . ALA A 1 526 ? -23.415 6.678 39.229 1.00 66.69 526 ALA A CA 1
ATOM 3950 C C . ALA A 1 526 ? -23.458 8.069 39.904 1.00 66.69 526 ALA A C 1
ATOM 3952 O O . ALA A 1 526 ? -24.020 8.995 39.333 1.00 66.69 526 ALA A O 1
ATOM 3953 N N . SER A 1 527 ? -22.816 8.239 41.066 1.00 52.75 527 SER A N 1
ATOM 3954 C CA . SER A 1 527 ? -22.519 9.532 41.705 1.00 52.75 527 SER A CA 1
ATOM 3955 C C . SER A 1 527 ? -21.871 10.548 40.745 1.00 52.75 527 SER A C 1
ATOM 3957 O O . SER A 1 527 ? -22.164 11.737 40.814 1.00 52.75 527 SER A O 1
ATOM 3959 N N . ASN A 1 528 ? -21.055 10.085 39.785 1.00 53.44 528 ASN A N 1
ATOM 3960 C CA . ASN A 1 528 ? -20.448 10.950 38.763 1.00 53.44 528 ASN A CA 1
ATOM 3961 C C . ASN A 1 528 ? -21.416 11.359 37.631 1.00 53.44 528 ASN A C 1
ATOM 3963 O O . ASN A 1 528 ? -21.091 12.242 36.837 1.00 53.44 528 ASN A O 1
ATOM 3967 N N . LYS A 1 529 ? -22.621 10.774 37.557 1.00 60.00 529 LYS A N 1
ATOM 3968 C CA . LYS A 1 529 ? -23.715 11.262 36.702 1.00 60.00 529 LYS A CA 1
ATOM 3969 C C . LYS A 1 529 ? -24.431 12.416 37.400 1.00 60.00 529 LYS A C 1
ATOM 3971 O O . LYS A 1 529 ? -25.627 12.339 37.681 1.00 60.00 529 LYS A O 1
ATOM 3976 N N . GLN A 1 530 ? -23.695 13.493 37.679 1.00 55.72 530 GLN A N 1
ATOM 3977 C CA . GLN A 1 530 ? -24.305 14.753 38.088 1.00 55.72 530 GLN A CA 1
ATOM 3978 C C . GLN A 1 530 ? -25.312 15.140 36.992 1.00 55.72 530 GLN A C 1
ATOM 3980 O O . GLN A 1 530 ? -24.900 15.287 35.835 1.00 55.72 530 GLN A O 1
ATOM 3985 N N . PRO A 1 531 ? -26.622 15.239 37.299 1.00 60.22 531 PRO A N 1
ATOM 3986 C CA . PRO A 1 531 ? -27.615 15.559 36.286 1.00 60.22 531 PRO A CA 1
ATOM 3987 C C . PRO A 1 531 ? -27.235 16.900 35.650 1.00 60.22 531 PRO A C 1
ATOM 3989 O O . PRO A 1 531 ? -26.786 17.791 36.382 1.00 60.22 531 PRO A O 1
ATOM 3992 N N . PRO A 1 532 ? -27.368 17.054 34.318 1.00 60.66 532 PRO A N 1
ATOM 3993 C CA . PRO A 1 532 ? -26.997 18.291 33.648 1.00 60.66 532 PRO A CA 1
ATOM 3994 C C . PRO A 1 532 ? -27.763 19.430 34.313 1.00 60.66 532 PRO A C 1
ATOM 3996 O O . PRO A 1 532 ? -28.995 19.464 34.265 1.00 60.66 532 PRO A O 1
ATOM 3999 N N . ALA A 1 533 ? -27.029 20.315 34.996 1.00 60.03 533 ALA A N 1
ATOM 4000 C CA . ALA A 1 533 ? -27.635 21.417 35.724 1.00 60.03 533 ALA A CA 1
ATOM 4001 C C . ALA A 1 533 ? -28.512 22.199 34.735 1.00 60.03 533 ALA A C 1
ATOM 4003 O O . ALA A 1 533 ? -28.031 22.511 33.636 1.00 60.03 533 ALA A O 1
ATOM 4004 N N . PRO A 1 534 ? -29.794 22.456 35.062 1.00 63.28 534 PRO A N 1
ATOM 4005 C CA . PRO A 1 534 ? -30.721 23.060 34.117 1.00 63.28 534 PRO A CA 1
ATOM 4006 C C . PRO A 1 534 ? -30.117 24.373 33.630 1.00 63.28 534 PRO A C 1
ATOM 4008 O O . PRO A 1 534 ? -29.778 25.235 34.438 1.00 63.28 534 PRO A O 1
ATOM 4011 N N . SER A 1 535 ? -29.944 24.504 32.313 1.00 54.53 535 SER A N 1
ATOM 4012 C CA . SER A 1 535 ? -29.061 25.496 31.676 1.00 54.53 535 SER A CA 1
ATOM 4013 C C . SER A 1 535 ? -29.594 26.942 31.710 1.00 54.53 535 SER A C 1
ATOM 4015 O O . SER A 1 535 ? -29.304 27.749 30.833 1.00 54.53 535 SER A O 1
ATOM 4017 N N . GLY A 1 536 ? -30.400 27.272 32.720 1.00 54.81 536 GLY A N 1
ATOM 4018 C CA . GLY A 1 536 ? -31.014 28.569 32.970 1.00 54.81 536 GLY A CA 1
ATOM 4019 C C . GLY A 1 536 ? -30.180 29.456 33.893 1.00 54.81 536 GLY A C 1
ATOM 4020 O O . GLY A 1 536 ? -30.656 29.848 34.952 1.00 54.81 536 GLY A O 1
ATOM 4021 N N . SER A 1 537 ? -28.952 29.789 33.491 1.00 52.25 537 SER A N 1
ATOM 4022 C CA . SER A 1 537 ? -28.216 30.934 34.045 1.00 52.25 537 SER A CA 1
ATOM 4023 C C . SER A 1 537 ? -27.188 31.429 33.031 1.00 52.25 537 SER A C 1
ATOM 4025 O O . SER A 1 537 ? -26.126 30.834 32.859 1.00 52.25 537 SER A O 1
ATOM 4027 N N . ALA A 1 538 ? -27.506 32.522 32.337 1.00 56.56 538 ALA A N 1
ATOM 4028 C CA . ALA A 1 538 ? -26.648 33.131 31.319 1.00 56.56 538 ALA A CA 1
ATOM 4029 C C . ALA A 1 538 ? -25.531 34.006 31.933 1.00 56.56 538 ALA A C 1
ATOM 4031 O O . ALA A 1 538 ? -25.288 35.125 31.484 1.00 56.56 538 ALA A O 1
ATOM 4032 N N . SER A 1 539 ? -24.863 33.516 32.983 1.00 51.50 539 SER A N 1
ATOM 4033 C CA . SER A 1 539 ? -23.738 34.212 33.615 1.00 51.50 539 SER A CA 1
ATOM 4034 C C . SER A 1 539 ? -22.440 33.904 32.868 1.00 51.50 539 SER A C 1
ATOM 4036 O O . SER A 1 539 ? -21.703 32.978 33.202 1.00 51.50 539 SER A O 1
ATOM 4038 N N . ALA A 1 540 ? -22.181 34.672 31.813 1.00 62.84 540 ALA A N 1
ATOM 4039 C CA . ALA A 1 540 ? -21.013 34.518 30.953 1.00 62.84 540 ALA A CA 1
ATOM 4040 C C . ALA A 1 540 ? -19.719 35.027 31.622 1.00 62.84 540 ALA A C 1
ATOM 4042 O O . ALA A 1 540 ? -19.278 36.132 31.325 1.00 62.84 540 ALA A O 1
ATOM 4043 N N . SER A 1 541 ? -19.115 34.232 32.515 1.00 57.03 541 SER A N 1
ATOM 4044 C CA . SER A 1 541 ? -17.698 34.346 32.914 1.00 57.03 541 SER A CA 1
ATOM 4045 C C . SER A 1 541 ? -17.286 33.225 33.881 1.00 57.03 541 SER A C 1
ATOM 4047 O O . SER A 1 541 ? -17.075 33.475 35.064 1.00 57.03 541 SER A O 1
ATOM 4049 N N . GLU A 1 542 ? -17.109 31.998 33.392 1.00 53.03 542 GLU A N 1
ATOM 4050 C CA . GLU A 1 542 ? -16.249 31.020 34.074 1.00 53.03 542 GLU A CA 1
ATOM 4051 C C . GLU A 1 542 ? -15.742 29.982 33.067 1.00 53.03 542 GLU A C 1
ATOM 4053 O O . GLU A 1 542 ? -16.510 29.402 32.298 1.00 53.03 542 GLU A O 1
ATOM 4058 N N . THR A 1 543 ? -14.423 29.785 33.021 1.00 64.62 543 THR A N 1
ATOM 4059 C CA . THR A 1 543 ? -13.789 28.790 32.147 1.00 64.62 543 THR A CA 1
ATOM 4060 C C . THR A 1 543 ? -14.246 27.387 32.550 1.00 64.62 543 THR A C 1
ATOM 4062 O O . THR A 1 543 ? -14.108 27.041 33.726 1.00 64.62 543 THR A O 1
ATOM 4065 N N . PRO A 1 544 ? -14.760 26.557 31.620 1.00 65.00 544 PRO A N 1
ATOM 4066 C CA . PRO A 1 544 ? -15.323 25.257 31.961 1.00 65.00 544 PRO A CA 1
ATOM 4067 C C . PRO A 1 544 ? -14.225 24.304 32.444 1.00 65.00 544 PRO A C 1
ATOM 4069 O O . PRO A 1 544 ? -13.514 23.695 31.646 1.00 65.00 544 PRO A O 1
ATOM 4072 N N . SER A 1 545 ? -14.104 24.166 33.766 1.00 62.53 545 SER A N 1
ATOM 4073 C CA . SER A 1 545 ? -13.222 23.178 34.384 1.00 62.53 545 SER A CA 1
ATOM 4074 C C . SER A 1 545 ? -13.634 21.772 33.918 1.00 62.53 545 SER A C 1
ATOM 4076 O O . SER A 1 545 ? -14.806 21.402 34.067 1.00 62.53 545 SER A O 1
ATOM 4078 N N . PRO A 1 546 ? -12.730 20.985 33.303 1.00 63.56 546 PRO A N 1
ATOM 4079 C CA . PRO A 1 546 ? -13.089 19.695 32.734 1.00 63.56 546 PRO A CA 1
ATOM 4080 C C . PRO A 1 546 ? -13.471 18.713 33.845 1.00 63.56 546 PRO A C 1
ATOM 4082 O O . PRO A 1 546 ? -12.653 18.357 34.690 1.00 63.56 546 PRO A O 1
ATOM 4085 N N . SER A 1 547 ? -14.726 18.251 33.824 1.00 64.44 547 SER A N 1
ATOM 4086 C CA . SER A 1 547 ? -15.234 17.260 34.781 1.00 64.44 547 SER A CA 1
ATOM 4087 C C . SER A 1 547 ? -14.311 16.029 34.839 1.00 64.44 547 SER A C 1
ATOM 4089 O O . SER A 1 547 ? -14.002 15.460 33.783 1.00 64.44 547 SER A O 1
ATOM 4091 N N . PRO A 1 548 ? -13.898 15.570 36.039 1.00 66.69 548 PRO A N 1
ATOM 4092 C CA . PRO A 1 548 ? -12.917 14.493 36.179 1.00 66.69 548 PRO A CA 1
ATOM 4093 C C . PRO A 1 548 ? -13.373 13.200 35.493 1.00 66.69 548 PRO A C 1
ATOM 4095 O O . PRO A 1 548 ? -12.562 12.544 34.843 1.00 66.69 548 PRO A O 1
ATOM 4098 N N . ALA A 1 549 ? -14.675 12.888 35.528 1.00 60.69 549 ALA A N 1
ATOM 4099 C CA . ALA A 1 549 ? -15.270 11.732 34.851 1.00 60.69 549 ALA A CA 1
ATOM 4100 C C . ALA A 1 549 ? -14.960 11.682 33.343 1.00 60.69 549 ALA A C 1
ATOM 4102 O O . ALA A 1 549 ? -14.662 10.614 32.810 1.00 60.69 549 ALA A O 1
ATOM 4103 N N . ARG A 1 550 ? -14.974 12.840 32.662 1.00 65.44 550 ARG A N 1
ATOM 4104 C CA . ARG A 1 550 ? -14.635 12.942 31.231 1.00 65.44 550 ARG A CA 1
ATOM 4105 C C . ARG A 1 550 ? -13.146 12.699 30.987 1.00 65.44 550 ARG A C 1
ATOM 4107 O O . ARG A 1 550 ? -12.783 12.087 29.990 1.00 65.44 550 ARG A O 1
ATOM 4114 N N . SER A 1 551 ? -12.289 13.141 31.912 1.00 76.06 551 SER A N 1
ATOM 4115 C CA . SER A 1 551 ? -10.846 12.881 31.841 1.00 76.06 551 SER A CA 1
ATOM 4116 C C . SER A 1 551 ? -10.529 11.390 31.970 1.00 76.06 551 SER A C 1
ATOM 4118 O O . SER A 1 551 ? -9.627 10.913 31.291 1.00 76.06 551 SER A O 1
ATOM 4120 N N . ILE A 1 552 ? -11.264 10.649 32.806 1.00 81.06 552 ILE A N 1
ATOM 4121 C CA . ILE A 1 552 ? -11.024 9.216 33.033 1.00 81.06 552 ILE A CA 1
ATOM 4122 C C . ILE A 1 552 ? -11.446 8.380 31.825 1.00 81.06 552 ILE A C 1
ATOM 4124 O O . ILE A 1 552 ? -10.660 7.550 31.387 1.00 81.06 552 ILE A O 1
ATOM 4128 N N . SER A 1 553 ? -12.635 8.601 31.250 1.00 81.25 553 SER A N 1
ATOM 4129 C CA . SER A 1 553 ? -13.063 7.829 30.072 1.00 81.25 553 SER A CA 1
ATOM 4130 C C . SER A 1 553 ? -12.134 8.042 28.874 1.00 81.25 553 SER A C 1
ATOM 4132 O O . SER A 1 553 ? -11.793 7.070 28.206 1.00 81.25 553 SER A O 1
ATOM 4134 N N . ALA A 1 554 ? -11.663 9.277 28.660 1.00 84.75 554 ALA A N 1
ATOM 4135 C CA . ALA A 1 554 ? -10.625 9.585 27.678 1.00 84.75 554 ALA A CA 1
ATOM 4136 C C . ALA A 1 554 ? -9.311 8.858 27.992 1.00 84.75 554 ALA A C 1
ATOM 4138 O O . ALA A 1 554 ? -8.867 8.049 27.189 1.00 84.75 554 ALA A O 1
ATOM 4139 N N . LYS A 1 555 ? -8.742 9.047 29.193 1.00 85.94 555 LYS A N 1
ATOM 4140 C CA . LYS A 1 555 ? -7.479 8.403 29.596 1.00 85.94 555 LYS A CA 1
ATOM 4141 C C . LYS A 1 555 ? -7.516 6.884 29.469 1.00 85.94 555 LYS A C 1
ATOM 4143 O O . LYS A 1 555 ? -6.557 6.321 28.964 1.00 85.94 555 LYS A O 1
ATOM 4148 N N . THR A 1 556 ? -8.590 6.226 29.910 1.00 84.00 556 THR A N 1
ATOM 4149 C CA . THR A 1 556 ? -8.727 4.763 29.821 1.00 84.00 556 THR A CA 1
ATOM 4150 C C . THR A 1 556 ? -8.819 4.304 28.367 1.00 84.00 556 THR A C 1
ATOM 4152 O O . THR A 1 556 ? -8.164 3.333 28.001 1.00 84.00 556 THR A O 1
ATOM 4155 N N . PHE A 1 557 ? -9.594 5.008 27.534 1.00 85.06 557 PHE A N 1
ATOM 4156 C CA . PHE A 1 557 ? -9.722 4.687 26.114 1.00 85.06 557 PHE A CA 1
ATOM 4157 C C . PHE A 1 557 ? -8.407 4.901 25.357 1.00 85.06 557 PHE A C 1
ATOM 4159 O O . PHE A 1 557 ? -7.968 3.999 24.652 1.00 85.06 557 PHE A O 1
ATOM 4166 N N . ASP A 1 558 ? -7.755 6.050 25.545 1.00 85.50 558 ASP A N 1
ATOM 4167 C CA . ASP A 1 558 ? -6.497 6.407 24.881 1.00 85.50 558 ASP A CA 1
ATOM 4168 C C . ASP A 1 558 ? -5.363 5.442 25.285 1.00 85.50 558 ASP A C 1
ATOM 4170 O O . ASP A 1 558 ? -4.607 4.979 24.431 1.00 85.50 558 ASP A O 1
ATOM 4174 N N . LEU A 1 559 ? -5.292 5.072 26.571 1.00 86.62 559 LEU A N 1
ATOM 4175 C CA . LEU A 1 559 ? -4.363 4.078 27.122 1.00 86.62 559 LEU A CA 1
ATOM 4176 C C . LEU A 1 559 ? -4.570 2.699 26.473 1.00 86.62 559 LEU A C 1
ATOM 4178 O O . LEU A 1 559 ? -3.637 2.174 25.866 1.00 86.62 559 LEU A O 1
ATOM 4182 N N . LEU A 1 560 ? -5.796 2.164 26.496 1.00 85.25 560 LEU A N 1
ATOM 4183 C CA . LEU A 1 560 ? -6.122 0.881 25.858 1.00 85.25 560 LEU A CA 1
ATOM 4184 C C . LEU A 1 560 ? -5.871 0.899 24.344 1.00 85.25 560 LEU A C 1
ATOM 4186 O O . LEU A 1 560 ? -5.330 -0.058 23.797 1.00 85.25 560 LEU A O 1
ATOM 4190 N N . LEU A 1 561 ? -6.250 1.979 23.657 1.00 84.75 561 LEU A N 1
ATOM 4191 C CA . LEU A 1 561 ? -6.084 2.100 22.211 1.00 84.75 561 LEU A CA 1
ATOM 4192 C C . LEU A 1 561 ? -4.602 2.190 21.818 1.00 84.75 561 LEU A C 1
ATOM 4194 O O . LEU A 1 561 ? -4.215 1.616 20.803 1.00 84.75 561 LEU A O 1
ATOM 4198 N N . SER A 1 562 ? -3.767 2.864 22.616 1.00 84.50 562 SER A N 1
ATOM 4199 C CA . SER A 1 562 ? -2.331 2.994 22.340 1.00 84.50 562 SER A CA 1
ATOM 4200 C C . SER A 1 562 ? -1.590 1.650 22.390 1.00 84.50 562 SER A C 1
ATOM 4202 O O . SER A 1 562 ? -0.821 1.347 21.476 1.00 84.50 562 SER A O 1
ATOM 4204 N N . ASP A 1 563 ? -1.888 0.799 23.372 1.00 83.06 563 ASP A N 1
ATOM 4205 C CA . ASP A 1 563 ? -1.308 -0.546 23.497 1.00 83.06 563 ASP A CA 1
ATOM 4206 C C . ASP A 1 563 ? -1.838 -1.493 22.401 1.00 83.06 563 ASP A C 1
ATOM 4208 O O . ASP A 1 563 ? -1.080 -2.186 21.722 1.00 83.06 563 ASP A O 1
ATOM 4212 N N . LEU A 1 564 ? -3.148 -1.442 22.126 1.00 78.06 564 LEU A N 1
ATOM 4213 C CA . LEU A 1 564 ? -3.809 -2.315 21.149 1.00 78.06 564 LEU A CA 1
ATOM 4214 C C . LEU A 1 564 ? -3.541 -1.970 19.670 1.00 78.06 564 LEU A C 1
ATOM 4216 O O . LEU A 1 564 ? -3.736 -2.828 18.802 1.00 78.06 564 LEU A O 1
ATOM 4220 N N . VAL A 1 565 ? -3.150 -0.730 19.350 1.00 74.19 565 VAL A N 1
ATOM 4221 C CA . VAL A 1 565 ? -2.877 -0.276 17.968 1.00 74.19 565 VAL A CA 1
ATOM 4222 C C . VAL A 1 565 ? -1.379 -0.166 17.677 1.00 74.19 565 VAL A C 1
ATOM 4224 O O . VAL A 1 565 ? -0.965 -0.388 16.533 1.00 74.19 565 VAL A O 1
ATOM 4227 N N . THR A 1 566 ? -0.565 0.147 18.687 1.00 72.88 566 THR A N 1
ATOM 4228 C CA . THR A 1 566 ? 0.891 0.310 18.571 1.00 72.88 566 THR A CA 1
ATOM 4229 C C . THR A 1 566 ? 1.633 -0.546 19.606 1.00 72.88 566 THR A C 1
ATOM 4231 O O . THR A 1 566 ? 2.149 -0.001 20.580 1.00 72.88 566 THR A O 1
ATOM 4234 N N . PRO A 1 567 ? 1.811 -1.862 19.361 1.00 59.31 567 PRO A N 1
ATOM 4235 C CA . PRO A 1 567 ? 2.530 -2.783 20.259 1.00 59.31 567 PRO A CA 1
ATOM 4236 C C . PRO A 1 567 ? 4.059 -2.549 20.306 1.00 59.31 567 PRO A C 1
ATOM 4238 O O . PRO A 1 567 ? 4.823 -3.441 20.655 1.00 59.31 567 PRO A O 1
ATOM 4241 N N . SER A 1 568 ? 4.518 -1.361 19.902 1.00 50.53 568 SER A N 1
ATOM 4242 C CA . SER A 1 568 ? 5.928 -0.955 19.798 1.00 50.53 568 SER A CA 1
ATOM 4243 C C . SER A 1 568 ? 6.473 -0.348 21.102 1.00 50.53 568 SER A C 1
ATOM 4245 O O . SER A 1 568 ? 7.663 -0.074 21.227 1.00 50.53 568 SER A O 1
ATOM 4247 N N . SER A 1 569 ? 5.610 -0.117 22.096 1.00 53.03 569 SER A N 1
ATOM 4248 C CA . SER A 1 569 ? 6.029 0.310 23.432 1.00 53.03 569 SER A CA 1
ATOM 4249 C C . SER A 1 569 ? 6.127 -0.904 24.351 1.00 53.03 569 SER A C 1
ATOM 4251 O O . SER A 1 569 ? 5.147 -1.618 24.532 1.00 53.03 569 SER A O 1
ATOM 4253 N N . ALA A 1 570 ? 7.281 -1.105 24.993 1.00 54.91 570 ALA A N 1
ATOM 4254 C CA . ALA A 1 570 ? 7.498 -2.192 25.957 1.00 54.91 570 ALA A CA 1
ATOM 4255 C C . ALA A 1 570 ? 6.641 -2.078 27.244 1.00 54.91 570 ALA A C 1
ATOM 4257 O O . ALA A 1 570 ? 6.693 -2.950 28.111 1.00 54.91 570 ALA A O 1
ATOM 4258 N N . ALA A 1 571 ? 5.859 -1.005 27.383 1.00 64.12 571 ALA A N 1
ATOM 4259 C CA . ALA A 1 571 ? 4.880 -0.824 28.445 1.00 64.12 571 ALA A CA 1
ATOM 4260 C C . ALA A 1 571 ? 3.540 -1.484 28.072 1.00 64.12 571 ALA A C 1
ATOM 4262 O O . ALA A 1 571 ? 2.582 -0.794 27.730 1.00 64.12 571 ALA A O 1
ATOM 4263 N N . HIS A 1 572 ? 3.475 -2.817 28.163 1.00 72.81 572 HIS A N 1
ATOM 4264 C CA . HIS A 1 572 ? 2.200 -3.540 28.127 1.00 72.81 572 HIS A CA 1
ATOM 4265 C C . HIS A 1 572 ? 1.267 -3.011 29.220 1.00 72.81 572 HIS A C 1
ATOM 4267 O O . HIS A 1 572 ? 1.667 -2.939 30.386 1.00 72.81 572 HIS A O 1
ATOM 4273 N N . THR A 1 573 ? 0.021 -2.690 28.873 1.00 78.19 573 THR A N 1
ATOM 4274 C CA . THR A 1 573 ? -0.952 -2.179 29.843 1.00 78.19 573 THR A CA 1
ATOM 4275 C C . THR A 1 573 ? -1.326 -3.289 30.812 1.00 78.19 573 THR A C 1
ATOM 4277 O O . THR A 1 573 ? -2.067 -4.215 30.471 1.00 78.19 573 THR A O 1
ATOM 4280 N N . SER A 1 574 ? -0.838 -3.221 32.049 1.00 85.06 574 SER A N 1
ATOM 4281 C CA . SER A 1 574 ? -1.186 -4.236 33.032 1.00 85.06 574 SER A CA 1
ATOM 4282 C C . SER A 1 574 ? -2.609 -4.008 33.553 1.00 85.06 574 SER A C 1
ATOM 4284 O O . SER A 1 574 ? -3.084 -2.877 33.689 1.00 85.06 574 SER A O 1
ATOM 4286 N N . LEU A 1 575 ? -3.304 -5.087 33.924 1.00 83.81 575 LEU A N 1
ATOM 4287 C CA . LEU A 1 575 ? -4.619 -4.987 34.573 1.00 83.81 575 LEU A CA 1
ATOM 4288 C C . LEU A 1 575 ? -4.532 -4.181 35.889 1.00 83.81 575 LEU A C 1
ATOM 4290 O O . LEU A 1 575 ? -5.481 -3.497 36.272 1.00 83.81 575 LEU A O 1
ATOM 4294 N N . SER A 1 576 ? -3.361 -4.184 36.537 1.00 86.19 576 SER A N 1
ATOM 4295 C CA . SER A 1 576 ? -3.016 -3.307 37.661 1.00 86.19 576 SER A CA 1
ATOM 4296 C C . SER A 1 576 ? -3.046 -1.815 37.318 1.00 86.19 576 SER A C 1
ATOM 4298 O O . SER A 1 576 ? -3.505 -1.043 38.156 1.00 86.19 576 SER A O 1
ATOM 4300 N N . ASP A 1 577 ? -2.627 -1.402 36.120 1.00 88.12 577 ASP A N 1
ATOM 4301 C CA . ASP A 1 577 ? -2.641 0.009 35.702 1.00 88.12 577 ASP A CA 1
ATOM 4302 C C . ASP A 1 577 ? -4.073 0.488 35.455 1.00 88.12 577 ASP A C 1
ATOM 4304 O O . ASP A 1 577 ? -4.468 1.553 35.929 1.00 88.12 577 ASP A O 1
ATOM 4308 N N . ILE A 1 578 ? -4.894 -0.347 34.808 1.00 87.38 578 ILE A N 1
ATOM 4309 C CA . ILE A 1 578 ? -6.334 -0.102 34.633 1.00 87.38 578 ILE A CA 1
ATOM 4310 C C . ILE A 1 578 ? -7.025 -0.016 36.002 1.00 87.38 578 ILE A C 1
ATOM 4312 O O . ILE A 1 578 ? -7.833 0.884 36.244 1.00 87.38 578 ILE A O 1
ATOM 4316 N N . HIS A 1 579 ? -6.689 -0.917 36.933 1.00 88.50 579 HIS A N 1
ATOM 4317 C CA . HIS A 1 579 ? -7.217 -0.881 38.297 1.00 88.50 579 HIS A CA 1
ATOM 4318 C C . HIS A 1 579 ? -6.788 0.387 39.044 1.00 88.50 579 HIS A C 1
ATOM 4320 O O . HIS A 1 579 ? -7.638 1.039 39.643 1.00 88.50 579 HIS A O 1
ATOM 4326 N N . ALA A 1 580 ? -5.515 0.781 38.973 1.00 88.81 580 ALA A N 1
ATOM 4327 C CA . ALA A 1 580 ? -5.003 2.002 39.593 1.00 88.81 580 ALA A CA 1
ATOM 4328 C C . ALA A 1 580 ? -5.642 3.271 39.000 1.00 88.81 580 ALA A C 1
ATOM 4330 O O . ALA A 1 580 ? -6.024 4.176 39.745 1.00 88.81 580 ALA A O 1
ATOM 4331 N N . LEU A 1 581 ? -5.838 3.313 37.679 1.00 87.75 581 LEU A N 1
ATOM 4332 C CA . LEU A 1 581 ? -6.532 4.398 36.988 1.00 87.75 581 LEU A CA 1
ATOM 4333 C C . LEU A 1 581 ? -7.989 4.511 37.464 1.00 87.75 581 LEU A C 1
ATOM 4335 O O . LEU A 1 581 ? -8.443 5.608 37.797 1.00 87.75 581 LEU A O 1
ATOM 4339 N N . LEU A 1 582 ? -8.702 3.388 37.594 1.00 87.25 582 LEU A N 1
ATOM 4340 C CA . LEU A 1 582 ? -10.059 3.370 38.146 1.00 87.25 582 LEU A CA 1
ATOM 4341 C C . LEU A 1 582 ? -10.085 3.750 39.631 1.00 87.25 582 LEU A C 1
ATOM 4343 O O . LEU A 1 582 ? -10.952 4.524 40.023 1.00 87.25 582 LEU A O 1
ATOM 4347 N N . LEU A 1 583 ? -9.129 3.308 40.452 1.00 88.69 583 LEU A N 1
ATOM 4348 C CA . LEU A 1 583 ? -9.008 3.755 41.847 1.00 88.69 583 LEU A CA 1
ATOM 4349 C C . LEU A 1 583 ? -8.810 5.276 41.944 1.00 88.69 583 LEU A C 1
ATOM 4351 O O . LEU A 1 583 ? -9.442 5.913 42.785 1.00 88.69 583 LEU A O 1
ATOM 4355 N N . SER A 1 584 ? -8.012 5.870 41.048 1.00 87.31 584 SER A N 1
ATOM 4356 C CA . SER A 1 584 ? -7.780 7.324 40.999 1.00 87.31 584 SER A CA 1
ATOM 4357 C C . SER A 1 584 ? -9.030 8.151 40.657 1.00 87.31 584 SER A C 1
ATOM 4359 O O . SER A 1 584 ? -9.035 9.364 40.855 1.00 87.31 584 SER A O 1
ATOM 4361 N N . SER A 1 585 ? -10.100 7.509 40.168 1.00 83.19 585 SER A N 1
ATOM 4362 C CA . SER A 1 585 ? -11.380 8.170 39.882 1.00 83.19 585 SER A CA 1
ATOM 4363 C C . SER A 1 585 ? -12.277 8.389 41.101 1.00 83.19 585 SER A C 1
ATOM 4365 O O . SER A 1 585 ? -13.224 9.177 41.023 1.00 83.19 585 SER A O 1
ATOM 4367 N N . TYR A 1 586 ? -12.016 7.692 42.210 1.00 82.00 586 TYR A N 1
ATOM 4368 C CA . TYR A 1 586 ? -12.828 7.817 43.414 1.00 82.00 586 TYR A CA 1
ATOM 4369 C C . TYR A 1 586 ? -12.428 9.090 44.180 1.00 82.00 586 TYR A C 1
ATOM 4371 O O . TYR A 1 586 ? -11.241 9.310 44.417 1.00 82.00 586 TYR A O 1
ATOM 4379 N N . PRO A 1 587 ? -13.392 9.925 44.620 1.00 82.81 587 PRO A N 1
ATOM 4380 C CA . PRO A 1 587 ? -13.097 11.170 45.341 1.00 82.81 587 PRO A CA 1
ATOM 4381 C C . PRO A 1 587 ? -12.483 10.935 46.731 1.00 82.81 587 PRO A C 1
ATOM 4383 O O . PRO A 1 587 ? -11.905 11.843 47.321 1.00 82.81 587 PRO A O 1
ATOM 4386 N N . THR A 1 588 ? -12.610 9.717 47.255 1.00 85.38 588 THR A N 1
ATOM 4387 C CA . THR A 1 588 ? -11.999 9.241 48.498 1.00 85.38 588 THR A CA 1
ATOM 4388 C C . THR A 1 588 ? -11.325 7.898 48.223 1.00 85.38 588 THR A C 1
ATOM 4390 O O . THR A 1 588 ? -11.929 7.088 47.513 1.00 85.38 588 THR A O 1
ATOM 4393 N N . PRO A 1 589 ? -10.132 7.618 48.784 1.00 87.38 589 PRO A N 1
ATOM 4394 C CA . PRO A 1 589 ? -9.468 6.331 48.598 1.00 87.38 589 PRO A CA 1
ATOM 4395 C C . PRO A 1 589 ? -10.394 5.197 49.080 1.00 87.38 589 PRO A C 1
ATOM 4397 O O . PRO A 1 589 ? -10.829 5.228 50.231 1.00 87.38 589 PRO A O 1
ATOM 4400 N N . PRO A 1 590 ? -10.752 4.234 48.215 1.00 87.31 590 PRO A N 1
ATOM 4401 C CA . PRO A 1 590 ? -11.736 3.211 48.547 1.00 87.31 590 PRO A CA 1
ATOM 4402 C C . PRO A 1 590 ? -11.141 2.139 49.475 1.00 87.31 590 PRO A C 1
ATOM 4404 O O . PRO A 1 590 ? -10.001 1.708 49.287 1.00 87.31 590 PRO A O 1
ATOM 4407 N N . ASP A 1 591 ? -11.934 1.679 50.449 1.00 93.06 591 ASP A N 1
ATOM 4408 C CA . ASP A 1 591 ? -11.555 0.629 51.404 1.00 93.06 591 ASP A CA 1
ATOM 4409 C C . ASP A 1 591 ? -11.010 -0.622 50.698 1.00 93.06 591 ASP A C 1
ATOM 4411 O O . ASP A 1 591 ? -11.490 -0.998 49.624 1.00 93.06 591 ASP A O 1
ATOM 4415 N N . GLU A 1 592 ? -10.085 -1.345 51.338 1.00 93.44 592 GLU A N 1
ATOM 4416 C CA . GLU A 1 592 ? -9.451 -2.553 50.782 1.00 93.44 592 GLU A CA 1
ATOM 4417 C C . GLU A 1 592 ? -10.474 -3.577 50.251 1.00 93.44 592 GLU A C 1
ATOM 4419 O O . GLU A 1 592 ? -10.304 -4.135 49.165 1.00 93.44 592 GLU A O 1
ATOM 4424 N N . LEU A 1 593 ? -11.590 -3.764 50.965 1.00 92.12 593 LEU A N 1
ATOM 4425 C CA . LEU A 1 593 ? -12.686 -4.636 50.540 1.00 92.12 593 LEU A CA 1
ATOM 4426 C C . LEU A 1 593 ? -13.347 -4.148 49.241 1.00 92.12 593 LEU A C 1
ATOM 4428 O O . LEU A 1 593 ? -13.606 -4.946 48.342 1.00 92.12 593 LEU A O 1
ATOM 4432 N N . THR A 1 594 ? -13.580 -2.842 49.101 1.00 89.12 594 THR A N 1
ATOM 4433 C CA . THR A 1 594 ? -14.133 -2.261 47.867 1.00 89.12 594 THR A CA 1
ATOM 4434 C C . THR A 1 594 ? -13.129 -2.289 46.713 1.00 89.12 594 THR A C 1
ATOM 4436 O O . THR A 1 594 ? -13.512 -2.607 45.592 1.00 89.12 594 THR A O 1
ATOM 4439 N N . SER A 1 595 ? -11.836 -2.095 46.990 1.00 90.62 595 SER A N 1
ATOM 4440 C CA . SER A 1 595 ? -10.742 -2.255 46.024 1.00 90.62 595 SER A CA 1
ATOM 4441 C C . SER A 1 595 ? -10.637 -3.698 45.501 1.00 90.62 595 SER A C 1
ATOM 4443 O O . SER A 1 595 ? -10.546 -3.920 44.291 1.00 90.62 595 SER A O 1
ATOM 4445 N N . LYS A 1 596 ? -10.752 -4.696 46.389 1.00 93.25 596 LYS A N 1
ATOM 4446 C CA . LYS A 1 596 ? -10.792 -6.127 46.043 1.00 93.25 596 LYS A CA 1
ATOM 4447 C C . LYS A 1 596 ? -12.051 -6.507 45.259 1.00 93.25 596 LYS A C 1
ATOM 4449 O O . LYS A 1 596 ? -11.960 -7.257 44.286 1.00 93.25 596 LYS A O 1
ATOM 4454 N N . ASN A 1 597 ? -13.209 -5.969 45.642 1.00 92.19 597 ASN A N 1
ATOM 4455 C CA . ASN A 1 597 ? -14.459 -6.162 44.906 1.00 92.19 597 ASN A CA 1
ATOM 4456 C C . ASN A 1 597 ? -14.389 -5.536 43.506 1.00 92.19 597 ASN A C 1
ATOM 4458 O O . ASN A 1 597 ? -14.859 -6.151 42.554 1.00 92.19 597 ASN A O 1
ATOM 4462 N N . LEU A 1 598 ? -13.753 -4.367 43.363 1.00 91.44 598 LEU A N 1
ATOM 4463 C CA . LEU A 1 598 ? -13.520 -3.720 42.071 1.00 91.44 598 LEU A CA 1
ATOM 4464 C C . LEU A 1 598 ? -12.614 -4.573 41.170 1.00 91.44 598 LEU A C 1
ATOM 4466 O O . LEU A 1 598 ? -12.969 -4.776 40.015 1.00 91.44 598 LEU A O 1
ATOM 4470 N N . ARG A 1 599 ? -11.513 -5.149 41.686 1.00 92.50 599 ARG A N 1
ATOM 4471 C CA . ARG A 1 599 ? -10.683 -6.109 40.921 1.00 92.50 599 ARG A CA 1
ATOM 4472 C C . ARG A 1 599 ? -11.499 -7.303 40.431 1.00 92.50 599 ARG A C 1
ATOM 4474 O O . ARG A 1 599 ? -11.519 -7.570 39.240 1.00 92.50 599 ARG A O 1
ATOM 4481 N N . SER A 1 600 ? -12.245 -7.948 41.328 1.00 93.62 600 SER A N 1
ATOM 4482 C CA . SER A 1 600 ? -13.115 -9.083 40.985 1.00 93.62 600 SER A CA 1
ATOM 4483 C C . SER A 1 600 ? -14.183 -8.718 39.940 1.00 93.62 600 SER A C 1
ATOM 4485 O O . SER A 1 600 ? -14.488 -9.508 39.048 1.00 93.62 600 SER A O 1
ATOM 4487 N N . ALA A 1 601 ? -14.735 -7.502 40.011 1.00 92.69 601 ALA A N 1
ATOM 4488 C CA . ALA A 1 601 ? -15.682 -7.001 39.023 1.00 92.69 601 ALA A CA 1
ATOM 4489 C C . ALA A 1 601 ? -15.020 -6.757 37.656 1.00 92.69 601 ALA A C 1
ATOM 4491 O O . ALA A 1 601 ? -15.587 -7.169 36.649 1.00 92.69 601 ALA A O 1
ATOM 4492 N N . ILE A 1 602 ? -13.819 -6.167 37.619 1.00 93.06 602 ILE A N 1
ATOM 4493 C CA . ILE A 1 602 ? -13.012 -5.991 36.400 1.00 93.06 602 ILE A CA 1
ATOM 4494 C C . ILE A 1 602 ? -12.679 -7.362 35.783 1.00 93.06 602 ILE A C 1
ATOM 4496 O O . ILE A 1 602 ? -13.030 -7.609 34.633 1.00 93.06 602 ILE A O 1
ATOM 4500 N N . ASP A 1 603 ? -12.120 -8.292 36.563 1.00 93.06 603 ASP A N 1
ATOM 4501 C CA . ASP A 1 603 ? -11.751 -9.655 36.134 1.00 93.06 603 ASP A CA 1
ATOM 4502 C C . ASP A 1 603 ? -12.938 -10.488 35.617 1.00 93.06 603 ASP A C 1
ATOM 4504 O O . ASP A 1 603 ? -12.751 -11.472 34.891 1.00 93.06 603 ASP A O 1
ATOM 4508 N N . ARG A 1 604 ? -14.167 -10.147 36.027 1.00 93.69 604 ARG A N 1
ATOM 4509 C CA . ARG A 1 604 ? -15.397 -10.759 35.509 1.00 93.69 604 ARG A CA 1
ATOM 4510 C C . ARG A 1 604 ? -15.852 -10.084 34.219 1.00 93.69 604 ARG A C 1
ATOM 4512 O O . ARG A 1 604 ? -16.133 -10.770 33.248 1.00 93.69 604 ARG A O 1
ATOM 4519 N N . VAL A 1 605 ? -15.906 -8.755 34.216 1.00 90.75 605 VAL A N 1
ATOM 4520 C CA . VAL A 1 605 ? -16.458 -7.932 33.131 1.00 90.75 605 VAL A CA 1
ATOM 4521 C C . VAL A 1 605 ? -15.556 -7.890 31.888 1.00 90.75 605 VAL A C 1
ATOM 4523 O O . VAL A 1 605 ? -16.051 -7.668 30.786 1.00 90.75 605 VAL A O 1
ATOM 4526 N N . LEU A 1 606 ? -14.254 -8.154 32.038 1.00 90.06 606 LEU A N 1
ATOM 4527 C CA . LEU A 1 606 ? -13.317 -8.341 30.922 1.00 90.06 606 LEU A CA 1
ATOM 4528 C C . LEU A 1 606 ? -13.448 -9.709 30.221 1.00 90.06 606 LEU A C 1
ATOM 4530 O O . LEU A 1 606 ? -12.759 -9.950 29.232 1.00 90.06 606 LEU A O 1
ATOM 4534 N N . ARG A 1 607 ? -14.301 -10.619 30.710 1.00 93.31 607 ARG A N 1
ATOM 4535 C CA . ARG A 1 607 ? -14.539 -11.918 30.066 1.00 93.31 607 ARG A CA 1
ATOM 4536 C C . ARG A 1 607 ? -15.565 -11.780 28.954 1.00 93.31 607 ARG A C 1
ATOM 4538 O O . ARG A 1 607 ? -16.637 -11.213 29.155 1.00 93.31 607 ARG A O 1
ATOM 4545 N N . THR A 1 608 ? -15.276 -12.398 27.815 1.00 92.81 608 THR A N 1
ATOM 4546 C CA . THR A 1 608 ? -16.162 -12.441 26.645 1.00 92.81 608 THR A CA 1
ATOM 4547 C C . THR A 1 608 ? -17.508 -13.120 26.916 1.00 92.81 608 THR A C 1
ATOM 4549 O O . THR A 1 608 ? -18.473 -12.872 26.194 1.00 92.81 608 THR A O 1
ATOM 4552 N N . GLU A 1 609 ? -17.601 -13.926 27.977 1.00 94.88 609 GLU A N 1
ATOM 4553 C CA . GLU A 1 609 ? -18.815 -14.628 28.406 1.00 94.88 609 GLU A CA 1
ATOM 4554 C C . GLU A 1 609 ? -19.695 -13.805 29.371 1.00 94.88 609 GLU A C 1
ATOM 4556 O O . GLU A 1 609 ? -20.791 -14.255 29.715 1.00 94.88 609 GLU A O 1
ATOM 4561 N N . ASP A 1 610 ? -19.256 -12.629 29.846 1.00 95.62 610 ASP A N 1
ATOM 4562 C CA . ASP A 1 610 ? -20.080 -11.801 30.738 1.00 95.62 610 ASP A CA 1
ATOM 4563 C C . ASP A 1 610 ? -21.289 -11.222 29.962 1.00 95.62 610 ASP A C 1
ATOM 4565 O O . ASP A 1 610 ? -21.137 -10.673 28.865 1.00 95.62 610 ASP A O 1
ATOM 4569 N N . PRO A 1 611 ? -22.523 -11.309 30.496 1.00 95.75 611 PRO A N 1
ATOM 4570 C CA . PRO A 1 611 ? -23.710 -10.816 29.798 1.00 95.75 611 PRO A CA 1
ATOM 4571 C C . PRO A 1 611 ? -23.687 -9.300 29.543 1.00 95.75 611 PRO A C 1
ATOM 4573 O O . PRO A 1 611 ? -24.353 -8.837 28.616 1.00 95.75 611 PRO A O 1
ATOM 4576 N N . VAL A 1 612 ? -22.934 -8.517 30.326 1.00 94.81 612 VAL A N 1
ATOM 4577 C CA . VAL A 1 612 ? -22.744 -7.076 30.097 1.00 94.81 612 VAL A CA 1
ATOM 4578 C C . VAL A 1 612 ? -21.886 -6.840 28.854 1.00 94.81 612 VAL A C 1
ATOM 4580 O O . VAL A 1 612 ? -22.248 -5.992 28.035 1.00 94.81 612 VAL A O 1
ATOM 4583 N N . TRP A 1 613 ? -20.823 -7.632 28.666 1.00 95.38 613 TRP A N 1
ATOM 4584 C CA . TRP A 1 613 ? -19.980 -7.604 27.466 1.00 95.38 613 TRP A CA 1
ATOM 4585 C C . TRP A 1 613 ? -20.814 -7.852 26.208 1.00 95.38 613 TRP A C 1
ATOM 4587 O O . TRP A 1 613 ? -20.876 -7.001 25.318 1.00 95.38 613 TRP A O 1
ATOM 4597 N N . GLY A 1 614 ? -21.535 -8.979 26.166 1.00 96.00 614 GLY A N 1
ATOM 4598 C CA . GLY A 1 614 ? -22.368 -9.350 25.018 1.00 96.00 614 GLY A CA 1
ATOM 4599 C C . GLY A 1 614 ? -23.464 -8.323 24.706 1.00 96.00 614 GLY A C 1
ATOM 4600 O O . GLY A 1 614 ? -23.724 -8.023 23.540 1.00 96.00 614 GLY A O 1
ATOM 4601 N N . LEU A 1 615 ? -24.074 -7.727 25.735 1.00 96.69 615 LEU A N 1
ATOM 4602 C CA . LEU A 1 615 ? -25.107 -6.700 25.581 1.00 96.69 615 LEU A CA 1
ATOM 4603 C C . LEU A 1 615 ? -24.552 -5.363 25.061 1.00 96.69 615 LEU A C 1
ATOM 4605 O O . LEU A 1 615 ? -25.191 -4.737 24.212 1.00 96.69 615 LEU A O 1
ATOM 4609 N N . LEU A 1 616 ? -23.384 -4.917 25.531 1.00 96.94 616 LEU A N 1
ATOM 4610 C CA . LEU A 1 616 ? -22.745 -3.694 25.032 1.00 96.94 616 LEU A CA 1
ATOM 4611 C C . LEU A 1 616 ? -22.213 -3.883 23.607 1.00 96.94 616 LEU A C 1
ATOM 4613 O O . LEU A 1 616 ? -22.489 -3.046 22.747 1.00 96.94 616 LEU A O 1
ATOM 4617 N N . LEU A 1 617 ? -21.546 -5.006 23.330 1.00 96.88 617 LEU A N 1
ATOM 4618 C CA . LEU A 1 617 ? -21.080 -5.363 21.989 1.00 96.88 617 LEU A CA 1
ATOM 4619 C C . LEU A 1 617 ? -22.247 -5.454 20.995 1.00 96.88 617 LEU A C 1
ATOM 4621 O O . LEU A 1 617 ? -22.164 -4.883 19.910 1.00 96.88 617 LEU A O 1
ATOM 4625 N N . SER A 1 618 ? -23.364 -6.091 21.366 1.00 97.25 618 SER A N 1
ATOM 4626 C CA . SER A 1 618 ? -24.561 -6.170 20.516 1.00 97.25 618 SER A CA 1
ATOM 4627 C C . SER A 1 618 ? -25.150 -4.788 20.204 1.00 97.25 618 SER A C 1
ATOM 4629 O O . SER A 1 618 ? -25.473 -4.510 19.050 1.00 97.25 618 SER A O 1
ATOM 4631 N N . ARG A 1 619 ? -25.232 -3.883 21.192 1.00 97.56 619 ARG A N 1
ATOM 4632 C CA . ARG A 1 619 ? -25.706 -2.503 20.974 1.00 97.56 619 ARG A CA 1
ATOM 4633 C C . ARG A 1 619 ? -24.785 -1.700 20.061 1.00 97.56 619 ARG A C 1
ATOM 4635 O O . ARG A 1 619 ? -25.284 -1.004 19.181 1.00 97.56 619 ARG A O 1
ATOM 4642 N N . LEU A 1 620 ? -23.470 -1.805 20.259 1.00 97.38 620 LEU A N 1
ATOM 4643 C CA . LEU A 1 620 ? -22.476 -1.164 19.398 1.00 97.38 620 LEU A CA 1
ATOM 4644 C C . LEU A 1 620 ? -22.571 -1.697 17.964 1.00 97.38 620 LEU A C 1
ATOM 4646 O O . LEU A 1 620 ? -22.613 -0.913 17.023 1.00 97.38 620 LEU A O 1
ATOM 4650 N N . THR A 1 621 ? -22.680 -3.019 17.813 1.00 97.00 621 THR A N 1
ATOM 4651 C CA . THR A 1 621 ? -22.836 -3.697 16.519 1.00 97.00 621 THR A CA 1
ATOM 4652 C C . THR A 1 621 ? -24.062 -3.176 15.774 1.00 97.00 621 THR A C 1
ATOM 4654 O O . THR A 1 621 ? -23.926 -2.709 14.651 1.00 97.00 621 THR A O 1
ATOM 4657 N N . LEU A 1 622 ? -25.238 -3.160 16.413 1.00 96.44 622 LEU A N 1
ATOM 4658 C CA . LEU A 1 622 ? -26.475 -2.663 15.798 1.00 96.44 622 LEU A CA 1
ATOM 4659 C C . LEU A 1 622 ? -26.393 -1.175 15.422 1.00 96.44 622 LEU A C 1
ATOM 4661 O O . LEU A 1 622 ? -26.883 -0.783 14.367 1.00 96.44 622 LEU A O 1
ATOM 4665 N N . ALA A 1 623 ? -25.763 -0.341 16.254 1.00 95.88 623 ALA A N 1
ATOM 4666 C CA . ALA A 1 623 ? -25.575 1.075 15.943 1.00 95.88 623 ALA A CA 1
ATOM 4667 C C . ALA A 1 623 ? -24.647 1.283 14.734 1.00 95.88 623 ALA A C 1
ATOM 4669 O O . ALA A 1 623 ? -24.967 2.057 13.837 1.00 95.88 623 ALA A O 1
ATOM 4670 N N . VAL A 1 624 ? -23.528 0.554 14.673 1.00 96.12 624 VAL A N 1
ATOM 4671 C CA . VAL A 1 624 ? -22.592 0.590 13.538 1.00 96.12 624 VAL A CA 1
ATOM 4672 C C . VAL A 1 624 ? -23.240 0.031 12.266 1.00 96.12 624 VAL A C 1
ATOM 4674 O O . VAL A 1 624 ? -23.059 0.600 11.194 1.00 96.12 624 VAL A O 1
ATOM 4677 N N . GLU A 1 625 ? -24.032 -1.037 12.372 1.00 95.50 625 GLU A N 1
ATOM 4678 C CA . GLU A 1 625 ? -24.784 -1.628 11.260 1.00 95.50 625 GLU A CA 1
ATOM 4679 C C . GLU A 1 625 ? -25.739 -0.606 10.626 1.00 95.50 625 GLU A C 1
ATOM 4681 O O . GLU A 1 625 ? -25.670 -0.380 9.418 1.00 95.50 625 GLU A O 1
ATOM 4686 N N . LEU A 1 626 ? -26.542 0.084 11.446 1.00 93.69 626 LEU A N 1
ATOM 4687 C CA . LEU A 1 626 ? -27.454 1.147 11.005 1.00 93.69 626 LEU A CA 1
ATOM 4688 C C . LEU A 1 626 ? -26.733 2.321 10.321 1.00 93.69 626 LEU A C 1
ATOM 4690 O O . LEU A 1 626 ? -27.307 2.946 9.434 1.00 93.69 626 LEU A O 1
ATOM 4694 N N . CYS A 1 627 ? -25.487 2.619 10.700 1.00 93.69 627 CYS A N 1
ATOM 4695 C CA . CYS A 1 627 ? -24.684 3.659 10.052 1.00 93.69 627 CYS A CA 1
ATOM 4696 C C . CYS A 1 627 ? -23.997 3.196 8.755 1.00 93.69 627 CYS A C 1
ATOM 4698 O O . CYS A 1 627 ? -23.668 4.028 7.912 1.00 93.69 627 CYS A O 1
ATOM 4700 N N . LEU A 1 628 ? -23.744 1.892 8.591 1.00 93.62 628 LEU A N 1
ATOM 4701 C CA . LEU A 1 628 ? -23.092 1.331 7.401 1.00 93.62 628 LEU A CA 1
ATOM 4702 C C . LEU A 1 628 ? -24.073 0.945 6.295 1.00 93.62 628 LEU A C 1
ATOM 4704 O O . LEU A 1 628 ? -23.678 0.888 5.121 1.00 93.62 628 LEU A O 1
ATOM 4708 N N . GLU A 1 629 ? -25.330 0.663 6.629 1.00 90.69 629 GLU A N 1
ATOM 4709 C CA . GLU A 1 629 ? -26.375 0.544 5.619 1.00 90.69 629 GLU A CA 1
ATOM 4710 C C . GLU A 1 629 ? -26.594 1.906 4.943 1.00 90.69 629 GLU A C 1
ATOM 4712 O O . GLU A 1 629 ? -26.656 2.933 5.620 1.00 90.69 629 GLU A O 1
ATOM 4717 N N . PRO A 1 630 ? -26.666 1.966 3.597 1.00 82.00 630 PRO A N 1
ATOM 4718 C CA . PRO A 1 630 ? -27.078 3.204 2.952 1.00 82.00 630 PRO A CA 1
ATOM 4719 C C . PRO A 1 630 ? -28.476 3.555 3.477 1.00 82.00 630 PRO A C 1
ATOM 4721 O O . PRO A 1 630 ? -29.292 2.635 3.606 1.00 82.00 630 PRO A O 1
ATOM 4724 N N . PRO A 1 631 ? -28.788 4.838 3.749 1.00 77.94 631 PRO A N 1
ATOM 4725 C CA . PRO A 1 631 ? -30.148 5.216 4.090 1.00 77.94 631 PRO A CA 1
ATOM 4726 C C . PRO A 1 631 ? -31.029 4.707 2.958 1.00 77.94 631 PRO A C 1
ATOM 4728 O O . PRO A 1 631 ? -30.852 5.122 1.807 1.00 77.94 631 PRO A O 1
ATOM 4731 N N . LEU A 1 632 ? -31.905 3.743 3.270 1.00 76.19 632 LEU A N 1
ATOM 4732 C CA . LEU A 1 632 ? -32.827 3.195 2.288 1.00 76.19 632 LEU A CA 1
ATOM 4733 C C . LEU A 1 632 ? -33.499 4.397 1.650 1.00 76.19 632 LEU A C 1
ATOM 4735 O O . LEU A 1 632 ? -34.057 5.235 2.360 1.00 76.19 632 LEU A O 1
ATOM 4739 N N . ALA A 1 633 ? -33.376 4.517 0.329 1.00 61.78 633 ALA A N 1
ATOM 4740 C CA . ALA A 1 633 ? -34.005 5.593 -0.405 1.00 61.78 633 ALA A CA 1
ATOM 4741 C C . ALA A 1 633 ? -35.512 5.338 -0.352 1.00 61.78 633 ALA A C 1
ATOM 4743 O O . ALA A 1 633 ? -36.095 4.757 -1.267 1.00 61.78 633 ALA A O 1
ATOM 4744 N N . VAL A 1 634 ? -36.130 5.744 0.761 1.00 57.94 634 VAL A N 1
ATOM 4745 C CA . VAL A 1 634 ? -37.569 5.820 0.960 1.00 57.94 634 VAL A CA 1
ATOM 4746 C C . VAL A 1 634 ? -38.027 6.942 0.039 1.00 57.94 634 VAL A C 1
ATOM 4748 O O . VAL A 1 634 ? -38.215 8.089 0.439 1.00 57.94 634 VAL A O 1
ATOM 4751 N N . GLY A 1 635 ? -38.111 6.600 -1.249 1.00 55.75 635 GLY A N 1
ATOM 4752 C CA . GLY A 1 635 ? -38.663 7.407 -2.323 1.00 55.75 635 GLY A CA 1
ATOM 4753 C C . GLY A 1 635 ? -40.154 7.542 -2.079 1.00 55.75 635 GLY A C 1
ATOM 4754 O O . GLY A 1 635 ? -40.968 6.855 -2.686 1.00 55.75 635 GLY A O 1
ATOM 4755 N N . GLY A 1 636 ? -40.490 8.378 -1.107 1.00 46.66 636 GLY A N 1
ATOM 4756 C CA . GLY A 1 636 ? -41.808 8.463 -0.523 1.00 46.66 636 GLY A CA 1
ATOM 4757 C C . GLY A 1 636 ? -41.921 9.765 0.243 1.00 46.66 636 GLY A C 1
ATOM 4758 O O . GLY A 1 636 ? -41.176 10.023 1.184 1.00 46.66 636 GLY A O 1
ATOM 4759 N N . SER A 1 637 ? -42.884 10.585 -0.164 1.00 50.66 637 SER A N 1
ATOM 4760 C CA . SER A 1 637 ? -43.281 11.807 0.533 1.00 50.66 637 SER A CA 1
ATOM 4761 C C . SER A 1 637 ? -44.045 11.457 1.822 1.00 50.66 637 SER A C 1
ATOM 4763 O O . SER A 1 637 ? -45.223 11.769 1.979 1.00 50.66 637 SER A O 1
ATOM 4765 N N . SER A 1 638 ? -43.397 10.741 2.743 1.00 44.38 638 SER A N 1
ATOM 4766 C CA . SER A 1 638 ? -43.969 10.383 4.038 1.00 44.38 638 SER A CA 1
ATOM 4767 C C . SER A 1 638 ? -43.603 11.437 5.074 1.00 44.38 638 SER A C 1
ATOM 4769 O O . SER A 1 638 ? -42.535 11.395 5.684 1.00 44.38 638 SER A O 1
ATOM 4771 N N . THR A 1 639 ? -44.529 12.382 5.251 1.00 47.25 639 THR A N 1
ATOM 4772 C CA . THR A 1 639 ? -45.042 12.796 6.569 1.00 47.25 639 THR A CA 1
ATOM 4773 C C . THR A 1 639 ? -44.158 12.394 7.751 1.00 47.25 639 THR A C 1
ATOM 4775 O O . THR A 1 639 ? -44.145 11.225 8.144 1.00 47.25 639 THR A O 1
ATOM 4778 N N . GLY A 1 640 ? -43.454 13.369 8.331 1.00 44.75 640 GLY A N 1
ATOM 4779 C CA . GLY A 1 640 ? -42.526 13.132 9.433 1.00 44.75 640 GLY A CA 1
ATOM 4780 C C . GLY A 1 640 ? -43.167 12.333 10.566 1.00 44.75 640 GLY A C 1
ATOM 4781 O O . GLY A 1 640 ? -44.162 12.757 11.154 1.00 44.75 640 GLY A O 1
ATOM 4782 N N . LEU A 1 641 ? -42.569 11.187 10.888 1.00 44.97 641 LEU A N 1
ATOM 4783 C CA . LEU A 1 641 ? -42.927 10.402 12.060 1.00 44.97 641 LEU A CA 1
ATOM 4784 C C . LEU A 1 641 ? -42.315 11.113 13.274 1.00 44.97 641 LEU A C 1
ATOM 4786 O O . LEU A 1 641 ? -41.173 10.876 13.662 1.00 44.97 641 LEU A O 1
ATOM 4790 N N . VAL A 1 642 ? -43.054 12.098 13.791 1.00 46.41 642 VAL A N 1
ATOM 4791 C CA . VAL A 1 642 ? -42.579 13.011 14.833 1.00 46.41 642 VAL A CA 1
ATOM 4792 C C . VAL A 1 642 ? -42.351 12.230 16.130 1.00 46.41 642 VAL A C 1
ATOM 4794 O O . VAL A 1 642 ? -43.280 11.999 16.898 1.00 46.41 642 VAL A O 1
ATOM 4797 N N . SER A 1 643 ? -41.091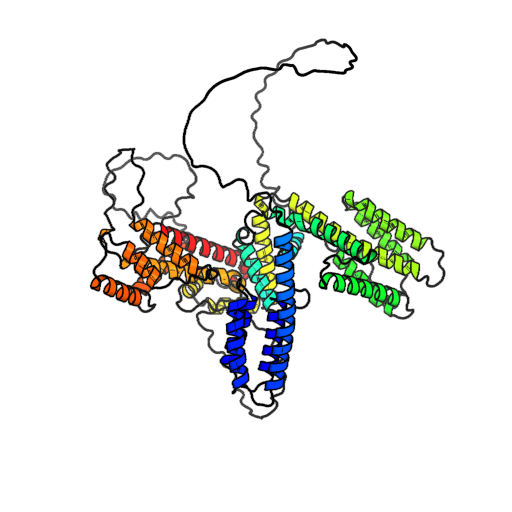 11.884 16.412 1.00 47.53 643 SER A N 1
ATOM 4798 C CA . SER A 1 643 ? -40.646 11.193 17.642 1.00 47.53 643 SER A CA 1
ATOM 4799 C C . SER A 1 643 ? -40.818 12.030 18.931 1.00 47.53 643 SER A C 1
ATOM 4801 O O . SER A 1 643 ? -40.372 11.664 20.015 1.00 47.53 643 SER A O 1
ATOM 4803 N N . ILE A 1 644 ? -41.474 13.188 18.833 1.00 48.06 644 ILE A N 1
ATOM 4804 C CA . ILE A 1 644 ? -41.766 14.097 19.937 1.00 48.06 644 ILE A CA 1
ATOM 4805 C C . ILE A 1 644 ? -43.254 14.444 19.873 1.00 48.06 644 ILE A C 1
ATOM 4807 O O . ILE A 1 644 ? -43.674 15.242 19.036 1.00 48.06 644 ILE A O 1
ATOM 4811 N N . MET A 1 645 ? -44.053 13.911 20.800 1.00 43.91 645 MET A N 1
ATOM 4812 C CA . MET A 1 645 ? -45.434 14.362 21.012 1.00 43.91 645 MET A CA 1
ATOM 4813 C C . MET A 1 645 ? -45.440 15.779 21.614 1.00 43.91 645 MET A C 1
ATOM 4815 O O . MET A 1 645 ? -45.680 15.977 22.803 1.00 43.91 645 MET A O 1
ATOM 4819 N N . ARG A 1 646 ? -45.142 16.789 20.788 1.00 48.22 646 ARG A N 1
ATOM 4820 C CA . ARG A 1 646 ? -45.191 18.210 21.151 1.00 48.22 646 ARG A CA 1
ATOM 4821 C C . ARG A 1 646 ? -46.644 18.679 21.175 1.00 48.22 646 ARG A C 1
ATOM 4823 O O . ARG A 1 646 ? -47.193 19.141 20.179 1.00 48.22 646 ARG A O 1
ATOM 4830 N N . THR A 1 647 ? -47.268 18.574 22.341 1.00 48.91 647 THR A N 1
ATOM 4831 C CA . THR A 1 647 ? -48.589 19.148 22.600 1.00 48.91 647 THR A CA 1
ATOM 4832 C C . THR A 1 647 ? -48.530 20.680 22.603 1.00 48.91 647 THR A C 1
ATOM 4834 O O . THR A 1 647 ? -48.138 21.285 23.597 1.00 48.91 647 THR A O 1
ATOM 4837 N N . GLY A 1 648 ? -48.972 21.295 21.504 1.00 47.69 648 GLY A N 1
ATOM 4838 C CA . GLY A 1 648 ? -49.607 22.618 21.496 1.00 47.69 648 GLY A CA 1
ATOM 4839 C C . GLY A 1 648 ? -48.728 23.862 21.680 1.00 47.69 648 GLY A C 1
ATOM 4840 O O . GLY A 1 648 ? -48.691 24.438 22.764 1.00 47.69 648 GLY A O 1
ATOM 4841 N N . ARG A 1 649 ? -48.181 24.381 20.572 1.00 48.50 649 ARG A N 1
ATOM 4842 C CA . ARG A 1 649 ? -48.328 25.796 20.154 1.00 48.50 649 ARG A CA 1
ATOM 4843 C C . ARG A 1 649 ? -47.734 25.994 18.761 1.00 48.50 649 ARG A C 1
ATOM 4845 O O . ARG A 1 649 ? -46.577 25.654 18.533 1.00 48.50 649 ARG A O 1
ATOM 4852 N N . GLU A 1 650 ? -48.522 26.549 17.845 1.00 47.88 650 GLU A N 1
ATOM 4853 C CA . GLU A 1 650 ? -48.038 26.941 16.521 1.00 47.88 650 GLU A CA 1
ATOM 4854 C C . GLU A 1 650 ? -47.034 28.091 16.647 1.00 47.88 650 GLU A C 1
ATOM 4856 O O . GLU A 1 650 ? -47.319 29.121 17.260 1.00 47.88 650 GLU A O 1
ATOM 4861 N N . VAL A 1 651 ? -45.866 27.921 16.032 1.00 48.72 651 VAL A N 1
ATOM 4862 C CA . VAL A 1 651 ? -44.937 29.010 15.732 1.00 48.72 651 VAL A CA 1
ATOM 4863 C C . VAL A 1 651 ? -44.652 28.929 14.242 1.00 48.72 651 VAL A C 1
ATOM 4865 O O . VAL A 1 651 ? -44.045 27.970 13.769 1.00 48.72 651 VAL A O 1
ATOM 4868 N N . VAL A 1 652 ? -45.119 29.932 13.502 1.00 51.97 652 VAL A N 1
ATOM 4869 C CA . VAL A 1 652 ? -44.826 30.084 12.076 1.00 51.97 652 VAL A CA 1
ATOM 4870 C C . VAL A 1 652 ? -43.343 30.426 11.938 1.00 51.97 652 VAL A C 1
ATOM 4872 O O . VAL A 1 652 ? -42.929 31.521 12.314 1.00 51.97 652 VAL A O 1
ATOM 4875 N N . GLN A 1 653 ? -42.539 29.498 11.415 1.00 50.09 653 GLN A N 1
ATOM 4876 C CA . GLN A 1 653 ? -41.150 29.773 11.042 1.00 50.09 653 GLN A CA 1
ATOM 4877 C C . GLN A 1 653 ? -41.060 30.136 9.551 1.00 50.09 653 GLN A C 1
ATOM 4879 O O . GLN A 1 653 ? -41.654 29.442 8.722 1.00 50.09 653 GLN A O 1
ATOM 4884 N N . PRO A 1 654 ? -40.348 31.221 9.191 1.00 49.84 654 PRO A N 1
ATOM 4885 C CA . PRO A 1 654 ? -40.229 31.658 7.808 1.00 49.84 654 PRO A CA 1
ATOM 4886 C C . PRO A 1 654 ? -39.312 30.734 6.999 1.00 49.84 654 PRO A C 1
ATOM 4888 O O . PRO A 1 654 ? -38.278 30.273 7.476 1.00 49.84 654 PRO A O 1
ATOM 4891 N N . SER A 1 655 ? -39.686 30.508 5.740 1.00 51.34 655 SER A N 1
ATOM 4892 C CA . SER A 1 655 ? -38.848 29.831 4.750 1.00 51.34 655 SER A CA 1
ATOM 4893 C C . SER A 1 655 ? -37.657 30.724 4.385 1.00 51.34 655 SER A C 1
ATOM 4895 O O . SER A 1 655 ? -37.852 31.806 3.833 1.00 51.34 655 SER A O 1
ATOM 4897 N N . GLY A 1 656 ? -36.438 30.281 4.705 1.00 51.25 656 GLY A N 1
ATOM 4898 C CA . GLY A 1 656 ? -35.209 31.032 4.454 1.00 51.25 656 GLY A CA 1
ATOM 4899 C C . GLY A 1 656 ? -33.988 30.127 4.282 1.00 51.25 656 GLY A C 1
ATOM 4900 O O . GLY A 1 656 ? -33.552 29.494 5.233 1.00 51.25 656 GLY A O 1
ATOM 4901 N N . GLU A 1 657 ? -33.464 30.128 3.055 1.00 45.66 657 GLU A N 1
ATOM 4902 C CA . GLU A 1 657 ? -32.088 29.804 2.638 1.00 45.66 657 GLU A CA 1
ATOM 4903 C C . GLU A 1 657 ? -31.512 28.390 2.884 1.00 45.66 657 GLU A C 1
ATOM 4905 O O . GLU A 1 657 ? -31.252 27.927 3.992 1.00 45.66 657 GLU A O 1
ATOM 4910 N N . ASN A 1 658 ? -31.195 27.724 1.765 1.00 48.47 658 ASN A N 1
ATOM 4911 C CA . ASN A 1 658 ? -30.481 26.449 1.705 1.00 48.47 658 ASN A CA 1
ATOM 4912 C C . ASN A 1 658 ? -28.989 26.626 2.049 1.00 48.47 658 ASN A C 1
ATOM 4914 O O . ASN A 1 658 ? -28.154 26.702 1.145 1.00 48.47 658 ASN A O 1
ATOM 4918 N N . HIS A 1 659 ? -28.635 26.662 3.335 1.00 44.19 659 HIS A N 1
ATOM 4919 C CA . HIS A 1 659 ? -27.235 26.672 3.768 1.00 44.19 659 HIS A CA 1
ATOM 4920 C C . HIS A 1 659 ? -26.786 25.299 4.305 1.00 44.19 659 HIS A C 1
ATOM 4922 O O . HIS A 1 659 ? -27.266 24.826 5.329 1.00 44.19 659 HIS A O 1
ATOM 4928 N N . VAL A 1 660 ? -25.875 24.661 3.558 1.00 46.25 660 VAL A N 1
ATOM 4929 C CA . VAL A 1 660 ? -24.933 23.584 3.948 1.00 46.25 660 VAL A CA 1
ATOM 4930 C C . VAL A 1 660 ? -25.392 22.641 5.081 1.00 46.25 660 VAL A C 1
ATOM 4932 O O . VAL A 1 660 ? -24.845 22.625 6.182 1.00 46.25 660 VAL A O 1
ATOM 4935 N N . ARG A 1 661 ? -26.356 21.761 4.787 1.00 44.62 661 ARG A N 1
ATOM 4936 C CA . ARG A 1 661 ? -26.857 20.730 5.718 1.00 44.62 661 ARG A CA 1
ATOM 4937 C C . ARG A 1 661 ? -25.960 19.475 5.774 1.00 44.62 661 ARG A C 1
ATOM 4939 O O . ARG A 1 661 ? -26.456 18.361 5.631 1.00 44.62 661 ARG A O 1
ATOM 4946 N N . SER A 1 662 ? -24.646 19.653 5.939 1.00 50.97 662 SER A N 1
ATOM 4947 C CA . SER A 1 662 ? -23.658 18.554 5.859 1.00 50.97 662 SER A CA 1
ATOM 4948 C C . SER A 1 662 ? -22.958 18.191 7.174 1.00 50.97 662 SER A C 1
ATOM 4950 O O . SER A 1 662 ? -22.296 17.157 7.218 1.00 50.97 662 SER A O 1
ATOM 4952 N N . GLU A 1 663 ? -23.089 18.990 8.240 1.00 52.09 663 GLU A N 1
ATOM 4953 C CA . GLU A 1 663 ? -22.366 18.743 9.506 1.00 52.09 663 GLU A CA 1
ATOM 4954 C C . GLU A 1 663 ? -23.224 18.133 10.628 1.00 52.09 663 GLU A C 1
ATOM 4956 O O . GLU A 1 663 ? -22.682 17.479 11.518 1.00 52.09 663 GLU A O 1
ATOM 4961 N N . GLU A 1 664 ? -24.558 18.205 10.539 1.00 52.06 664 GLU A N 1
ATOM 4962 C CA . GLU A 1 664 ? -25.476 17.386 11.352 1.00 52.06 664 GLU A CA 1
ATOM 4963 C C . GLU A 1 664 ? -25.592 15.948 10.799 1.00 52.06 664 GLU A C 1
ATOM 4965 O O . GLU A 1 664 ? -26.684 15.431 10.564 1.00 52.06 664 GLU A O 1
ATOM 4970 N N . LYS A 1 665 ? -24.454 15.258 10.619 1.00 57.62 665 LYS A N 1
ATOM 4971 C CA . LYS A 1 665 ? -24.462 13.785 10.662 1.00 57.62 665 LYS A CA 1
ATOM 4972 C C . LYS A 1 665 ? -24.861 13.418 12.096 1.00 57.62 665 LYS A C 1
ATOM 4974 O O . LYS A 1 665 ? -24.155 13.792 13.034 1.00 57.62 665 LYS A O 1
ATOM 4979 N N . GLU A 1 666 ? -26.020 12.776 12.249 1.00 68.19 666 GLU A N 1
ATOM 4980 C CA . GLU A 1 666 ? -26.684 12.537 13.537 1.00 68.19 666 GLU A CA 1
ATOM 4981 C C . GLU A 1 666 ? -25.723 11.989 14.601 1.00 68.19 666 GLU A C 1
ATOM 4983 O O . GLU A 1 666 ? -24.895 11.115 14.332 1.00 68.19 666 GLU A O 1
ATOM 4988 N N . ARG A 1 667 ? -25.834 12.499 15.836 1.00 76.88 667 ARG A N 1
ATOM 4989 C CA . ARG A 1 667 ? -25.072 11.961 16.968 1.00 76.88 667 ARG A CA 1
ATOM 4990 C C . ARG A 1 667 ? -25.528 10.527 17.219 1.00 76.88 667 ARG A C 1
ATOM 4992 O O . ARG A 1 667 ? -26.689 10.292 17.544 1.00 76.88 667 ARG A O 1
ATOM 4999 N N . ILE A 1 668 ? -24.608 9.578 17.075 1.00 87.31 668 ILE A N 1
ATOM 5000 C CA . ILE A 1 668 ? -24.878 8.149 17.257 1.00 87.31 668 ILE A CA 1
ATOM 5001 C C . ILE A 1 668 ? -24.931 7.854 18.767 1.00 87.31 668 ILE A C 1
ATOM 5003 O O . ILE A 1 668 ? -23.948 7.432 19.373 1.00 87.31 668 ILE A O 1
ATOM 5007 N N . GLU A 1 669 ? -26.076 8.119 19.397 1.00 91.25 669 GLU A N 1
ATOM 5008 C CA . GLU A 1 669 ? -26.277 7.917 20.838 1.00 91.25 669 GLU A CA 1
ATOM 5009 C C . GLU A 1 669 ? -26.486 6.428 21.184 1.00 91.25 669 GLU A C 1
ATOM 5011 O O . GLU A 1 669 ? -27.608 5.913 21.224 1.00 91.25 669 GLU A O 1
ATOM 5016 N N . VAL A 1 670 ? -25.394 5.707 21.466 1.00 95.12 670 VAL A N 1
ATOM 5017 C CA . VAL A 1 670 ? -25.445 4.283 21.849 1.00 95.12 670 VAL A CA 1
ATOM 5018 C C . VAL A 1 670 ? -25.541 4.124 23.370 1.00 95.12 670 VAL A C 1
ATOM 5020 O O . VAL A 1 670 ? -24.602 4.412 24.110 1.00 95.12 670 VAL A O 1
ATOM 5023 N N . LYS A 1 671 ? -26.669 3.597 23.867 1.00 94.38 671 LYS A N 1
ATOM 5024 C CA . LYS A 1 671 ? -26.907 3.393 25.312 1.00 94.38 671 LYS A CA 1
ATOM 5025 C C . LYS A 1 671 ? -25.860 2.476 25.958 1.00 94.38 671 LYS A C 1
ATOM 5027 O O . LYS A 1 671 ? -25.879 1.262 25.736 1.00 94.38 671 LYS A O 1
ATOM 5032 N N . GLY A 1 672 ? -25.040 3.047 26.838 1.00 91.69 672 GLY A N 1
ATOM 5033 C CA . GLY A 1 672 ? -23.908 2.384 27.498 1.00 91.69 672 GLY A CA 1
ATOM 5034 C C . GLY A 1 672 ? -22.540 2.901 27.042 1.00 91.69 672 GLY A C 1
ATOM 5035 O O . GLY A 1 672 ? -21.568 2.715 27.761 1.00 91.69 672 GLY A O 1
ATOM 5036 N N . PHE A 1 673 ? -22.476 3.619 25.919 1.00 94.62 673 PHE A N 1
ATOM 5037 C CA . PHE A 1 673 ? -21.277 4.303 25.420 1.00 94.62 673 PHE A CA 1
ATOM 5038 C C . PHE A 1 673 ? -21.381 5.813 25.668 1.00 94.62 673 PHE A C 1
ATOM 5040 O O . PHE A 1 673 ? -21.135 6.636 24.794 1.00 94.62 673 PHE A O 1
ATOM 5047 N N . GLU A 1 674 ? -21.815 6.168 26.877 1.00 88.81 674 GLU A N 1
ATOM 5048 C CA . GLU A 1 674 ? -22.039 7.549 27.296 1.00 88.81 674 GLU A CA 1
ATOM 5049 C C . GLU A 1 674 ? -20.693 8.221 27.607 1.00 88.81 674 GLU A C 1
ATOM 5051 O O . GLU A 1 674 ? -20.011 7.837 28.561 1.00 88.81 674 GLU A O 1
ATOM 5056 N N . GLY A 1 675 ? -20.315 9.241 26.832 1.00 87.56 675 GLY A N 1
ATOM 5057 C CA . GLY A 1 675 ? -19.117 10.037 27.086 1.00 87.56 675 GLY A CA 1
ATOM 5058 C C . GLY A 1 675 ? -18.338 10.386 25.823 1.00 87.56 675 GLY A C 1
ATOM 5059 O O . GLY A 1 675 ? -18.146 9.558 24.939 1.00 87.56 675 GLY A O 1
ATOM 5060 N N . GLU A 1 676 ? -17.799 11.605 25.796 1.00 87.44 676 GLU A N 1
ATOM 5061 C CA . GLU A 1 676 ? -17.165 12.218 24.621 1.00 87.44 676 GLU A CA 1
ATOM 5062 C C . GLU A 1 676 ? -16.075 11.350 23.962 1.00 87.44 676 GLU A C 1
ATOM 5064 O O . GLU A 1 676 ? -15.994 11.289 22.740 1.00 87.44 676 GLU A O 1
ATOM 5069 N N . ALA A 1 677 ? -15.257 10.645 24.752 1.00 89.38 677 ALA A N 1
ATOM 5070 C CA . ALA A 1 677 ? -14.221 9.750 24.230 1.00 89.38 677 ALA A CA 1
ATOM 5071 C C . ALA A 1 677 ? -14.798 8.503 23.534 1.00 89.38 677 ALA A C 1
ATOM 5073 O O . ALA A 1 677 ? -14.301 8.106 22.483 1.00 89.38 677 ALA A O 1
ATOM 5074 N N . LEU A 1 678 ? -15.872 7.922 24.080 1.00 92.75 678 LEU A N 1
ATOM 5075 C CA . LEU A 1 678 ? -16.560 6.773 23.483 1.00 92.75 678 LEU A CA 1
ATOM 5076 C C . LEU A 1 678 ? -17.337 7.195 22.233 1.00 92.75 678 LEU A C 1
ATOM 5078 O O . LEU A 1 678 ? -17.238 6.533 21.207 1.00 92.75 678 LEU A O 1
ATOM 5082 N N . GLU A 1 679 ? -18.038 8.328 22.283 1.00 93.25 679 GLU A N 1
ATOM 5083 C CA . GLU A 1 679 ? -18.728 8.920 21.129 1.00 93.25 679 GLU A CA 1
ATOM 5084 C C . GLU A 1 679 ? -17.751 9.227 19.981 1.00 93.25 679 GLU A C 1
ATOM 5086 O O . GLU A 1 679 ? -18.019 8.893 18.824 1.00 93.25 679 GLU A O 1
ATOM 5091 N N . ARG A 1 680 ? -16.580 9.801 20.298 1.00 92.94 680 ARG A N 1
ATOM 5092 C CA . ARG A 1 680 ? -15.493 10.042 19.339 1.00 92.94 680 ARG A CA 1
ATOM 5093 C C . ARG A 1 680 ? -14.952 8.729 18.772 1.00 92.94 680 ARG A C 1
ATOM 5095 O O . ARG A 1 680 ? -14.917 8.572 17.557 1.00 92.94 680 ARG A O 1
ATOM 5102 N N . GLY A 1 681 ? -14.631 7.757 19.626 1.00 93.50 681 GLY A N 1
ATOM 5103 C CA . GLY A 1 681 ? -14.135 6.449 19.198 1.00 93.50 681 GLY A CA 1
ATOM 5104 C C . GLY A 1 681 ? -15.136 5.661 18.341 1.00 93.50 681 GLY A C 1
ATOM 5105 O O . GLY A 1 681 ? -14.717 4.975 17.410 1.00 93.50 681 GLY A O 1
ATOM 5106 N N . ILE A 1 682 ? -16.447 5.798 18.582 1.00 95.69 682 ILE A N 1
ATOM 5107 C CA . ILE A 1 682 ? -17.513 5.254 17.720 1.00 95.69 682 ILE A CA 1
ATOM 5108 C C . ILE A 1 682 ? -17.549 5.986 16.375 1.00 95.69 682 ILE A C 1
ATOM 5110 O O . ILE A 1 682 ? -17.623 5.338 15.332 1.00 95.69 682 ILE A O 1
ATOM 5114 N N . LYS A 1 683 ? -17.458 7.321 16.367 1.00 94.62 683 LYS A N 1
ATOM 5115 C CA . LYS A 1 683 ? -17.407 8.116 15.130 1.00 94.62 683 LYS A CA 1
ATOM 5116 C C . LYS A 1 683 ? -16.193 7.747 14.270 1.00 94.62 683 LYS A C 1
ATOM 5118 O O . LYS A 1 683 ? -16.337 7.581 13.059 1.00 94.62 683 LYS A O 1
ATOM 5123 N N . ASP A 1 684 ? -15.032 7.555 14.889 1.00 93.62 684 ASP A N 1
ATOM 5124 C CA . ASP A 1 684 ? -13.791 7.162 14.216 1.00 93.62 684 ASP A CA 1
ATOM 5125 C C . ASP A 1 684 ? -13.849 5.714 13.700 1.00 93.62 684 ASP A C 1
ATOM 5127 O O . ASP A 1 684 ? -13.380 5.431 12.594 1.00 93.62 684 ASP A O 1
ATOM 5131 N N . LEU A 1 685 ? -14.480 4.804 14.454 1.00 95.69 685 LEU A N 1
ATOM 5132 C CA . LEU A 1 685 ? -14.770 3.429 14.032 1.00 95.69 685 LEU A CA 1
ATOM 5133 C C . LEU A 1 685 ? -15.685 3.414 12.797 1.00 95.69 685 LEU A C 1
ATOM 5135 O O . LEU A 1 685 ? -15.338 2.804 11.784 1.00 95.69 685 LEU A O 1
ATOM 5139 N N . VAL A 1 686 ? -16.821 4.119 12.850 1.00 95.88 686 VAL A N 1
ATOM 5140 C CA . VAL A 1 686 ? -17.780 4.215 11.736 1.00 95.88 686 VAL A CA 1
ATOM 5141 C C . VAL A 1 686 ? -17.125 4.856 10.516 1.00 95.88 686 VAL A C 1
ATOM 5143 O O . VAL A 1 686 ? -17.178 4.273 9.440 1.00 95.88 686 VAL A O 1
ATOM 5146 N N . GLY A 1 687 ? -16.421 5.983 10.665 1.00 94.19 687 GLY A N 1
ATOM 5147 C CA . GLY A 1 687 ? -15.710 6.632 9.556 1.00 94.19 687 GLY A CA 1
ATOM 5148 C C . GLY A 1 687 ? -14.578 5.781 8.962 1.00 94.19 687 GLY A C 1
ATOM 5149 O O . GLY A 1 687 ? -14.215 5.928 7.795 1.00 94.19 687 GLY A O 1
ATOM 5150 N N . SER A 1 688 ? -14.013 4.850 9.730 1.00 94.19 688 SER A N 1
ATOM 5151 C CA . SER A 1 688 ? -13.010 3.901 9.235 1.00 94.19 688 SER A CA 1
ATOM 5152 C C . SER A 1 688 ? -13.641 2.701 8.527 1.00 94.19 688 SER A C 1
ATOM 5154 O O . SER A 1 688 ? -13.142 2.291 7.479 1.00 94.19 688 SER A O 1
ATOM 5156 N N . LEU A 1 689 ? -14.776 2.198 9.017 1.00 96.00 689 LEU A N 1
ATOM 5157 C CA . LEU A 1 689 ? -15.573 1.180 8.329 1.00 96.00 689 LEU A CA 1
ATOM 5158 C C . LEU A 1 689 ? -16.227 1.731 7.048 1.00 96.00 689 LEU A C 1
ATOM 5160 O O . LEU A 1 689 ? -16.227 1.034 6.039 1.00 96.00 689 LEU A O 1
ATOM 5164 N N . GLU A 1 690 ? -16.687 2.989 7.030 1.00 95.19 690 GLU A N 1
ATOM 5165 C CA . GLU A 1 690 ? -17.130 3.700 5.817 1.00 95.19 690 GLU A CA 1
ATOM 5166 C C . GLU A 1 690 ? -15.996 3.784 4.779 1.00 95.19 690 GLU A C 1
ATOM 5168 O O . GLU A 1 690 ? -16.230 3.529 3.597 1.00 95.19 690 GLU A O 1
ATOM 5173 N N . ARG A 1 691 ? -14.753 4.074 5.201 1.00 93.88 691 ARG A N 1
ATOM 5174 C CA . ARG A 1 691 ? -13.578 4.091 4.305 1.00 93.88 691 ARG A CA 1
ATOM 5175 C C . ARG A 1 691 ? -13.241 2.712 3.746 1.00 93.88 691 ARG A C 1
ATOM 5177 O O . ARG A 1 691 ? -13.034 2.596 2.540 1.00 93.88 691 ARG A O 1
ATOM 5184 N N . VAL A 1 692 ? -13.219 1.670 4.582 1.00 95.62 692 VAL A N 1
ATOM 5185 C CA . VAL A 1 692 ? -13.028 0.286 4.109 1.00 95.62 692 VAL A CA 1
ATOM 5186 C C . VAL A 1 692 ? -14.161 -0.115 3.163 1.00 95.62 692 VAL A C 1
ATOM 5188 O O . VAL A 1 692 ? -13.899 -0.722 2.127 1.00 95.62 692 VAL A O 1
ATOM 5191 N N . LYS A 1 693 ? -15.406 0.279 3.459 1.00 95.38 693 LYS A N 1
ATOM 5192 C CA . LYS A 1 693 ? -16.561 0.016 2.598 1.00 95.38 693 LYS A CA 1
ATOM 5193 C C . LYS A 1 693 ? -16.421 0.676 1.231 1.00 95.38 693 LYS A C 1
ATOM 5195 O O . LYS A 1 693 ? -16.501 -0.021 0.224 1.00 95.38 693 LYS A O 1
ATOM 5200 N N . GLY A 1 694 ? -16.154 1.981 1.198 1.00 93.88 694 GLY A N 1
ATOM 5201 C CA . GLY A 1 694 ? -15.935 2.721 -0.044 1.00 93.88 694 GLY A CA 1
ATOM 5202 C C . GLY A 1 694 ? -14.763 2.165 -0.853 1.00 93.88 694 GLY A C 1
ATOM 5203 O O . GLY A 1 694 ? -14.871 2.041 -2.069 1.00 93.88 694 GLY A O 1
ATOM 5204 N N . TRP A 1 695 ? -13.680 1.743 -0.188 1.00 94.44 695 TRP A N 1
ATOM 5205 C CA . TRP A 1 695 ? -12.566 1.060 -0.843 1.00 94.44 695 TRP A CA 1
ATOM 5206 C C . TRP A 1 695 ? -13.010 -0.270 -1.480 1.00 94.44 695 TRP A C 1
ATOM 5208 O O . TRP A 1 695 ? -12.790 -0.460 -2.672 1.00 94.44 695 TRP A O 1
ATOM 5218 N N . VAL A 1 696 ? -13.712 -1.156 -0.761 1.00 95.75 696 VAL A N 1
ATOM 5219 C CA . VAL A 1 696 ? -14.209 -2.423 -1.338 1.00 95.75 696 VAL A CA 1
ATOM 5220 C C . VAL A 1 696 ? -15.163 -2.169 -2.510 1.00 95.75 696 VAL A C 1
ATOM 5222 O O . VAL A 1 696 ? -15.024 -2.794 -3.560 1.00 95.75 696 VAL A O 1
ATOM 5225 N N . GLU A 1 697 ? -16.107 -1.235 -2.371 1.00 94.62 697 GLU A N 1
ATOM 5226 C CA . GLU A 1 697 ? -17.083 -0.918 -3.422 1.00 94.62 697 GLU A CA 1
ATOM 5227 C C . GLU A 1 697 ? -16.432 -0.276 -4.662 1.00 94.62 697 GLU A C 1
ATOM 5229 O O . GLU A 1 697 ? -16.912 -0.504 -5.774 1.00 94.62 697 GLU A O 1
ATOM 5234 N N . GLN A 1 698 ? -15.325 0.462 -4.503 1.00 94.12 698 GLN A N 1
ATOM 5235 C CA . GLN A 1 698 ? -14.570 1.085 -5.599 1.00 94.12 698 GLN A CA 1
ATOM 5236 C C . GLN A 1 698 ? -13.576 0.128 -6.278 1.00 94.12 698 GLN A C 1
ATOM 5238 O O . GLN A 1 698 ? -13.446 0.153 -7.499 1.00 94.12 698 GLN A O 1
ATOM 5243 N N . VAL A 1 699 ? -12.861 -0.707 -5.516 1.00 95.06 699 VAL A N 1
ATOM 5244 C CA . VAL A 1 699 ? -11.831 -1.616 -6.059 1.00 95.06 699 VAL A CA 1
ATOM 5245 C C . VAL A 1 699 ? -12.435 -2.911 -6.591 1.00 95.06 699 VAL A C 1
ATOM 5247 O O . VAL A 1 699 ? -11.976 -3.442 -7.603 1.00 95.06 699 VAL A O 1
ATOM 5250 N N . TRP A 1 700 ? -13.475 -3.422 -5.933 1.00 96.44 700 TRP A N 1
ATOM 5251 C CA . TRP A 1 700 ? -14.064 -4.738 -6.188 1.00 96.44 700 TRP A CA 1
ATOM 5252 C C . TRP A 1 700 ? -15.518 -4.648 -6.660 1.00 96.44 700 TRP A C 1
ATOM 5254 O O . TRP A 1 700 ? -16.307 -5.564 -6.431 1.00 96.44 700 TRP A O 1
ATOM 5264 N N . THR A 1 701 ? -15.880 -3.561 -7.353 1.00 95.69 701 THR A N 1
ATOM 5265 C CA . THR A 1 701 ? -17.249 -3.281 -7.820 1.00 95.69 701 THR A CA 1
ATOM 5266 C C . THR A 1 701 ? -17.873 -4.460 -8.571 1.00 95.69 701 THR A C 1
ATOM 5268 O O . THR A 1 701 ? -19.017 -4.816 -8.321 1.00 95.69 701 THR A O 1
ATOM 5271 N N . ASP A 1 702 ? -17.117 -5.121 -9.449 1.00 95.62 702 ASP A N 1
ATOM 5272 C CA . ASP A 1 702 ? -17.567 -6.275 -10.239 1.00 95.62 702 ASP A CA 1
ATOM 5273 C C . ASP A 1 702 ? -17.735 -7.573 -9.429 1.00 95.62 702 ASP A C 1
ATOM 5275 O O . ASP A 1 702 ? -18.434 -8.480 -9.869 1.00 95.62 702 ASP A O 1
ATOM 5279 N N . VAL A 1 703 ? -17.093 -7.682 -8.264 1.00 95.44 703 VAL A N 1
ATOM 5280 C CA . VAL A 1 703 ? -17.268 -8.802 -7.326 1.00 95.44 703 VAL A CA 1
ATOM 5281 C C . VAL A 1 703 ? -18.460 -8.524 -6.409 1.00 95.44 703 VAL A C 1
ATOM 5283 O O . VAL A 1 703 ? -19.310 -9.390 -6.218 1.00 95.44 703 VAL A O 1
ATOM 5286 N N . VAL A 1 704 ? -18.573 -7.292 -5.901 1.00 94.31 704 VAL A N 1
ATOM 5287 C CA . VAL A 1 704 ? -19.668 -6.860 -5.022 1.00 94.31 704 VAL A CA 1
ATOM 5288 C C . VAL A 1 704 ? -21.008 -6.821 -5.762 1.00 94.31 704 VAL A C 1
ATOM 5290 O O . VAL A 1 704 ? -22.011 -7.264 -5.207 1.00 94.31 704 VAL A O 1
ATOM 5293 N N . LEU A 1 705 ? -21.056 -6.336 -7.007 1.00 91.25 705 LEU A N 1
ATOM 5294 C CA . LEU A 1 705 ? -22.300 -6.273 -7.786 1.00 91.25 705 LEU A CA 1
ATOM 5295 C C . LEU A 1 705 ? -22.858 -7.655 -8.145 1.00 91.25 705 LEU A C 1
ATOM 5297 O O . LEU A 1 705 ? -24.068 -7.789 -8.236 1.00 91.25 705 LEU A O 1
ATOM 5301 N N . VAL A 1 706 ? -22.012 -8.678 -8.305 1.00 84.50 706 VAL A N 1
ATOM 5302 C CA . VAL A 1 706 ? -22.454 -10.066 -8.564 1.00 84.50 706 VAL A CA 1
ATOM 5303 C C . VAL A 1 706 ? -23.036 -10.735 -7.305 1.00 84.50 706 VAL A C 1
ATOM 5305 O O . VAL A 1 706 ? -23.720 -11.748 -7.409 1.00 84.50 706 VAL A O 1
ATOM 5308 N N . SER A 1 707 ? -22.787 -10.170 -6.117 1.00 73.31 707 SER A N 1
ATOM 5309 C CA . SER A 1 707 ? -23.347 -10.641 -4.837 1.00 73.31 707 SER A CA 1
ATOM 5310 C C . SER A 1 707 ? -24.655 -9.951 -4.416 1.00 73.31 707 SER A C 1
ATOM 5312 O O . SER A 1 707 ? -25.200 -10.296 -3.369 1.00 73.31 707 SER A O 1
ATOM 5314 N N . LYS A 1 708 ? -25.127 -8.961 -5.188 1.00 72.38 708 LYS A N 1
ATOM 5315 C CA . LYS A 1 708 ? -26.387 -8.231 -4.965 1.00 72.38 708 LYS A CA 1
ATOM 5316 C C . LYS A 1 708 ? -27.486 -8.757 -5.886 1.00 72.38 708 LYS A C 1
ATOM 5318 O O . LYS A 1 708 ? -28.630 -8.824 -5.394 1.00 72.38 708 LYS A O 1
#

Foldseek 3Di:
DLVLLVVLLVLLVVVVVPDDPVQDDPLSVVLNVLSVVVNPDDPDPPPSVVVNVVSLVVVLVSDDPVCNVVSVVSVVVSVVVVVVVVVVVVVVVVVVVVVDDDDPPPPPPDDDDDDDDDDDDDDDDDDDDDDDDDDDDDDDDDDDDDDDDDDDDDDDDDDDDPPPPPVPPPQDLVCLLVLLVVVLVDVDPPPPCVDVVSLLVSLLVLLCLQQPVPVVDDPPDAPLNVLQPPLVVVVVVVVVLVCCVVPVDDDPDPPVNVVVVVVVVVLLVVLLVQCLDPDQSVLVSVQVLLVLLLVLCVVVDDNVLSCVLDPRDDRPDRDDPVSNLVSLLVVLVVNVVRDDPVCVVLSVVLVVLSVVLVPPDDDPRDSVSSSSSSVSSVSSSVVSVSRSSVVSSVSSVVDDSVCVSVSSNVSSLVVSLVSLCVQPPPVVLLVVQLVLCDPHQSLLLLLVLLLDPDQQAEDPGPDPPPPPPPPPPDDDDPDPPDPPPDPDPSNYDGSLCSNVSLVSRLLSQLLLLLLLLLLLLVVADCVLPPPDDPPPDPPPDDDDDDRVSQVLSQVSSVVSSCCSSPVPDPPRPDPVNVLVSSQVSDPDRDDPVVSVVSSVSSVQSSDCPRPSSVVLSVLLSVLLVVLQDDPPPPVDPDDDPPPDPDPDDDDDDDDDDDDDPPPPPDQSDRVSLPHDNSSVSSVVSSVSSNSVVVSCCSSVVVSSVVSD

Organism: Phaffia rhodozyma (NCBI:txid264483)

InterPro domains:
  IPR008862 T-complex 11 [PF05794] (255-654)
  IPR008862 T-complex 11 [PTHR12832] (190-628)

Sequence (708 aa):
MVNLTSQTWLALQTLASNLPPSALSTELSSALTVLQSAALDSPSPTTEWVDLQNTLIKVRASLQEQDKPKLDQILSDAREEMKGLVEQDQVKTQVEIVIKDPEDQKAMDIADGQNNTDREAFSTTELTPMSGIEKPLIQDQGSLPSNSLLNTSLQTSASTPTIEKEASEIVPPALLPLILESLARSPAPSSQLSSPVATLHRVSLLSTLALAPETVLPPGKNLTSLLSQPNEAKEKKRKRLSASLADGTSGPVTMEERVTAMMKKAFWDDAANKLHSSGPSPAIRLSLLQSDLTNTLSGLLPPHMIKDLFPVPEPGVAWDRAVFSQALVTLLNQLAQRCAPARDDEIQKLRSLLASATDSKPSSFDKDATKTVLAVMQGVLDLAELMKSDLTSFQLLAVPPSAIPSLIRAAAQTNERTEIISLLPLDQIRSTFSTWTGPNTWTKTLLKVITSSEPIALPALPLPPAISSSSAQSSNGLSSSEPRVAPAPAHQLPVIFVGVSQTLFRLQNQIQALVITACLMALLPASNKQPPAPSGSASASETPSPSPARSISAKTFDLLLSDLVTPSSAAHTSLSDIHALLLSSYPTPPDELTSKNLRSAIDRVLRTEDPVWGLLLSRLTLAVELCLEPPLAVGGSSTGLVSIMRTGREVVQPSGENHVRSEEKERIEVKGFEGEALERGIKDLVGSLERVKGWVEQVWTDVVLVSK